Protein AF-0000000084345574 (afdb_homodimer)

InterPro domains:
  IPR000515 ABC transporter type 1, transmembrane domain MetI-like [PF00528] (89-271)
  IPR000515 ABC transporter type 1, transmembrane domain MetI-like [PS50928] (75-266)
  IPR000515 ABC transporter type 1, transmembrane domain MetI-like [cd06261] (75-258)
  IPR035906 MetI-like superfamily [G3DSA:1.10.3720.10] (1-268)
  IPR035906 MetI-like superfamily [SSF161098] (8-281)
  IPR050901 Binding-protein-dependent ABC transporter permease [PTHR32243] (6-281)

Structure (mmCIF, N/CA/C/O backbone):
data_AF-0000000084345574-model_v1
#
loop_
_entity.id
_entity.type
_entity.pdbx_description
1 polymer 'Carbohydrate ABC transporter membrane protein 2, CUT1 family'
#
loop_
_atom_site.group_PDB
_atom_site.id
_atom_site.type_symbol
_atom_site.label_atom_id
_atom_site.label_alt_id
_atom_site.label_comp_id
_atom_site.label_asym_id
_atom_site.label_entity_id
_atom_site.label_seq_id
_atom_site.pdbx_PDB_ins_code
_atom_site.Cartn_x
_atom_site.Cartn_y
_atom_site.Cartn_z
_atom_site.occupancy
_atom_site.B_iso_or_equiv
_atom_site.auth_seq_id
_atom_site.auth_comp_id
_atom_site.auth_asym_id
_atom_site.auth_atom_id
_atom_site.pdbx_PDB_model_num
ATOM 1 N N . MET A 1 1 ? 22.688 23.125 21.906 1 47.69 1 MET A N 1
ATOM 2 C CA . MET A 1 1 ? 22.75 21.938 22.766 1 47.69 1 MET A CA 1
ATOM 3 C C . MET A 1 1 ? 24.016 21.141 22.469 1 47.69 1 MET A C 1
ATOM 5 O O . MET A 1 1 ? 24.453 21.047 21.328 1 47.69 1 MET A O 1
ATOM 9 N N . LYS A 1 2 ? 24.906 20.984 23.359 1 49.16 2 LYS A N 1
ATOM 10 C CA . LYS A 1 2 ? 26.172 20.297 23.172 1 49.16 2 LYS A CA 1
ATOM 11 C C . LYS A 1 2 ? 25.953 18.906 22.562 1 49.16 2 LYS A C 1
ATOM 13 O O . LYS A 1 2 ? 25.234 18.078 23.141 1 49.16 2 LYS A O 1
ATOM 18 N N . GLU A 1 3 ? 26.094 18.719 21.328 1 58.09 3 GLU A N 1
ATOM 19 C CA . GLU A 1 3 ? 26.016 17.469 20.578 1 58.09 3 GLU A CA 1
ATOM 20 C C . GLU A 1 3 ? 26.984 16.422 21.141 1 58.09 3 GLU A C 1
ATOM 22 O O . GLU A 1 3 ? 28.188 16.656 21.172 1 58.09 3 GLU A O 1
ATOM 27 N N . LYS A 1 4 ? 26.609 15.836 22.172 1 56.62 4 LYS A N 1
ATOM 28 C CA . LYS A 1 4 ? 27.562 14.828 22.656 1 56.62 4 LYS A CA 1
ATOM 29 C C . LYS A 1 4 ? 27.812 13.758 21.609 1 56.62 4 LYS A C 1
ATOM 31 O O . LYS A 1 4 ? 26.938 13.484 20.766 1 56.62 4 LYS A O 1
ATOM 36 N N . PHE A 1 5 ? 29.031 13.398 21.438 1 56.62 5 PHE A N 1
ATOM 37 C CA . PHE A 1 5 ? 29.594 12.398 20.531 1 56.62 5 PHE A CA 1
ATOM 38 C C . PHE A 1 5 ? 28.641 11.219 20.375 1 56.62 5 PHE A C 1
ATOM 40 O O . PHE A 1 5 ? 28.484 10.695 19.266 1 56.62 5 PHE A O 1
ATOM 47 N N . SER A 1 6 ? 28.016 10.922 21.438 1 63.09 6 SER A N 1
ATOM 48 C CA . SER A 1 6 ? 27.156 9.742 21.453 1 63.09 6 SER A CA 1
ATOM 49 C C . SER A 1 6 ? 25.891 9.977 20.641 1 63.09 6 SER A C 1
ATOM 51 O O . SER A 1 6 ? 25.422 9.078 19.938 1 63.09 6 SER A O 1
ATOM 53 N N . GLU A 1 7 ? 25.531 11.18 20.594 1 67.25 7 GLU A N 1
ATOM 54 C CA . GLU A 1 7 ? 24.312 11.5 19.859 1 67.25 7 GLU A CA 1
ATOM 55 C C . GLU A 1 7 ? 24.578 11.508 18.359 1 67.25 7 GLU A C 1
ATOM 57 O O . GLU A 1 7 ? 23.734 11.031 17.578 1 67.25 7 GLU A O 1
ATOM 62 N N . LYS A 1 8 ? 25.812 11.828 18.094 1 69.12 8 LYS A N 1
ATOM 63 C CA . LYS A 1 8 ? 26.188 11.812 16.688 1 69.12 8 LYS A CA 1
ATOM 64 C C . LYS A 1 8 ? 26.328 10.383 16.172 1 69.12 8 LYS A C 1
ATOM 66 O O . LYS A 1 8 ? 25.953 10.094 15.031 1 69.12 8 LYS A O 1
ATOM 71 N N . THR A 1 9 ? 26.812 9.602 17.109 1 72.94 9 THR A N 1
ATOM 72 C CA . THR A 1 9 ? 27.016 8.211 16.703 1 72.94 9 THR A CA 1
ATOM 73 C C . THR A 1 9 ? 25.688 7.535 16.406 1 72.94 9 THR A C 1
ATOM 75 O O . THR A 1 9 ? 25.562 6.797 15.43 1 72.94 9 THR A O 1
ATOM 78 N N . ILE A 1 10 ? 24.766 7.809 17.188 1 70.88 10 ILE A N 1
ATOM 79 C CA . ILE A 1 10 ? 23.438 7.215 17 1 70.88 10 ILE A CA 1
ATOM 80 C C . ILE A 1 10 ? 22.844 7.727 15.688 1 70.88 10 ILE A C 1
ATOM 82 O O . ILE A 1 10 ? 22.203 6.969 14.953 1 70.88 10 ILE A O 1
ATOM 86 N N . TYR A 1 11 ? 23.25 8.805 15.516 1 69.44 11 TYR A N 1
ATOM 87 C CA . TYR A 1 11 ? 22.797 9.438 14.281 1 69.44 11 TYR A CA 1
ATOM 88 C C . TYR A 1 11 ? 23.375 8.734 13.062 1 69.44 11 TYR A C 1
ATOM 90 O O . TYR A 1 11 ? 22.641 8.422 12.109 1 69.44 11 TYR A O 1
ATOM 98 N N . TYR A 1 12 ? 24.562 8.562 13.172 1 72.88 12 TYR A N 1
ATOM 99 C CA . TYR A 1 12 ? 25.25 7.953 12.031 1 72.88 12 TYR A CA 1
ATOM 100 C C . TYR A 1 12 ? 24.812 6.508 11.836 1 72.88 12 TYR A C 1
ATOM 102 O O . TYR A 1 12 ? 24.625 6.055 10.703 1 72.88 12 TYR A O 1
ATOM 110 N N . ILE A 1 13 ? 24.531 5.977 12.883 1 76.69 13 ILE A N 1
ATOM 111 C CA . ILE A 1 13 ? 24.125 4.574 12.812 1 76.69 13 ILE A CA 1
ATOM 112 C C . ILE A 1 13 ? 22.719 4.473 12.234 1 76.69 13 ILE A C 1
ATOM 114 O O . ILE A 1 13 ? 22.453 3.637 11.375 1 76.69 13 ILE A O 1
ATOM 118 N N . ALA A 1 14 ? 21.938 5.34 12.711 1 71.31 14 ALA A N 1
ATOM 119 C CA . ALA A 1 14 ? 20.547 5.34 12.227 1 71.31 14 ALA A CA 1
ATOM 120 C C . ALA A 1 14 ? 20.5 5.68 10.734 1 71.31 14 ALA A C 1
ATOM 122 O O . ALA A 1 14 ? 19.75 5.055 9.977 1 71.31 14 ALA A O 1
ATOM 123 N N . THR A 1 15 ? 21.297 6.574 10.398 1 72.5 15 THR A N 1
ATOM 124 C CA . THR A 1 15 ? 21.344 6.984 9 1 72.5 15 THR A CA 1
ATOM 125 C C . THR A 1 15 ? 21.906 5.867 8.125 1 72.5 15 THR A C 1
ATOM 127 O O . THR A 1 15 ? 21.391 5.609 7.035 1 72.5 15 THR A O 1
ATOM 130 N N . LEU A 1 16 ? 22.875 5.254 8.633 1 76.38 16 LEU A N 1
ATOM 131 C CA . LEU A 1 16 ? 23.484 4.156 7.891 1 76.38 16 LEU A CA 1
ATOM 132 C C . LEU A 1 16 ? 22.484 3.01 7.707 1 76.38 16 LEU A C 1
ATOM 134 O O . LEU A 1 16 ? 22.375 2.449 6.613 1 76.38 16 LEU A O 1
ATOM 138 N N . ILE A 1 17 ? 21.828 2.725 8.727 1 75.19 17 ILE A N 1
ATOM 139 C CA . ILE A 1 17 ? 20.844 1.654 8.68 1 75.19 17 ILE A CA 1
ATOM 140 C C . ILE A 1 17 ? 19.75 2.014 7.676 1 75.19 17 ILE A C 1
ATOM 142 O O . ILE A 1 17 ? 19.328 1.176 6.871 1 75.19 17 ILE A O 1
ATOM 146 N N . PHE A 1 18 ? 19.391 3.193 7.73 1 73.12 18 PHE A N 1
ATOM 147 C CA . PHE A 1 18 ? 18.375 3.682 6.805 1 73.12 18 PHE A CA 1
ATOM 148 C C . PHE A 1 18 ? 18.859 3.561 5.363 1 73.12 18 PHE A C 1
ATOM 150 O O . PHE A 1 18 ? 18.125 3.084 4.5 1 73.12 18 PHE A O 1
ATOM 157 N N . ILE A 1 19 ? 20.109 3.947 5.176 1 72.5 19 ILE A N 1
ATOM 158 C CA . ILE A 1 19 ? 20.672 3.918 3.832 1 72.5 19 ILE A CA 1
ATOM 159 C C . ILE A 1 19 ? 20.766 2.475 3.344 1 72.5 19 ILE A C 1
ATOM 161 O O . ILE A 1 19 ? 20.422 2.176 2.197 1 72.5 19 ILE A O 1
ATOM 165 N N . ILE A 1 20 ? 21.172 1.67 4.164 1 75.06 20 ILE A N 1
ATOM 166 C CA . ILE A 1 20 ? 21.344 0.265 3.812 1 75.06 20 ILE A CA 1
ATOM 167 C C . ILE A 1 20 ? 19.984 -0.351 3.473 1 75.06 20 ILE A C 1
ATOM 169 O O . ILE A 1 20 ? 19.844 -1.054 2.467 1 75.06 20 ILE A O 1
ATOM 173 N N . PHE A 1 21 ? 19.031 -0.008 4.238 1 70.94 21 PHE A N 1
ATOM 174 C CA . PHE A 1 21 ? 17.719 -0.639 4.059 1 70.94 21 PHE A CA 1
ATOM 175 C C . PHE A 1 21 ? 16.984 -0.031 2.869 1 70.94 21 PHE A C 1
ATOM 177 O O . PHE A 1 21 ? 16.188 -0.702 2.225 1 70.94 21 PHE A O 1
ATOM 184 N N . THR A 1 22 ? 17.297 1.184 2.545 1 69.62 22 THR A N 1
ATOM 185 C CA . THR A 1 22 ? 16.594 1.859 1.46 1 69.62 22 THR A CA 1
ATOM 186 C C . THR A 1 22 ? 17.328 1.666 0.137 1 69.62 22 THR A C 1
ATOM 188 O O . THR A 1 22 ? 16.719 1.27 -0.863 1 69.62 22 THR A O 1
ATOM 191 N N . LEU A 1 23 ? 18.656 1.914 0.142 1 73.75 23 LEU A N 1
ATOM 192 C CA . LEU A 1 23 ? 19.422 1.831 -1.09 1 73.75 23 LEU A CA 1
ATOM 193 C C . LEU A 1 23 ? 19.953 0.417 -1.305 1 73.75 23 LEU A C 1
ATOM 195 O O . LEU A 1 23 ? 20.297 0.04 -2.43 1 73.75 23 LEU A O 1
ATOM 199 N N . GLY A 1 24 ? 20.062 -0.273 -0.299 1 75.44 24 GLY A N 1
ATOM 200 C CA . GLY A 1 24 ? 20.594 -1.623 -0.357 1 75.44 24 GLY A CA 1
ATOM 201 C C . GLY A 1 24 ? 19.906 -2.494 -1.393 1 75.44 24 GLY A C 1
ATOM 202 O O . GLY A 1 24 ? 20.578 -3.084 -2.25 1 75.44 24 GLY A O 1
ATOM 203 N N . PRO A 1 25 ? 18.609 -2.486 -1.353 1 72.12 25 PRO A N 1
ATOM 204 C CA . PRO A 1 25 ? 17.891 -3.322 -2.322 1 72.12 25 PRO A CA 1
ATOM 205 C C . PRO A 1 25 ? 18.094 -2.859 -3.764 1 72.12 25 PRO A C 1
ATOM 207 O O . PRO A 1 25 ? 18.172 -3.686 -4.676 1 72.12 25 PRO A O 1
ATOM 210 N N . ILE A 1 26 ? 18.203 -1.596 -3.959 1 75.5 26 ILE A N 1
ATOM 211 C CA . ILE A 1 26 ? 18.391 -1.054 -5.297 1 75.5 26 ILE A CA 1
ATOM 212 C C . ILE A 1 26 ? 19.781 -1.43 -5.809 1 75.5 26 ILE A C 1
ATOM 214 O O . ILE A 1 26 ? 19.938 -1.886 -6.945 1 75.5 26 ILE A O 1
ATOM 218 N N . ILE A 1 27 ? 20.75 -1.226 -4.941 1 79.44 27 ILE A N 1
ATOM 219 C CA . ILE A 1 27 ? 22.125 -1.552 -5.305 1 79.44 27 ILE A CA 1
ATOM 220 C C . ILE A 1 27 ? 22.25 -3.051 -5.566 1 79.44 27 ILE A C 1
ATOM 222 O O . ILE A 1 27 ? 22.875 -3.469 -6.539 1 79.44 27 ILE A O 1
ATOM 226 N N . TRP A 1 28 ? 21.594 -3.709 -4.766 1 77.19 28 TRP A N 1
ATOM 227 C CA . TRP A 1 28 ? 21.609 -5.16 -4.926 1 77.19 28 TRP A CA 1
ATOM 228 C C . TRP A 1 28 ? 20.938 -5.57 -6.234 1 77.19 28 TRP A C 1
ATOM 230 O O . TRP A 1 28 ? 21.438 -6.453 -6.941 1 77.19 28 TRP A O 1
ATOM 240 N N . CYS A 1 29 ? 19.828 -4.992 -6.523 1 77.62 29 CYS A N 1
ATOM 241 C CA . CYS A 1 29 ? 19.125 -5.258 -7.773 1 77.62 29 CYS A CA 1
ATOM 242 C C . CYS A 1 29 ? 20.016 -4.961 -8.977 1 77.62 29 CYS A C 1
ATOM 244 O O . CYS A 1 29 ? 20.062 -5.742 -9.93 1 77.62 29 CYS A O 1
ATOM 246 N N . PHE A 1 30 ? 20.734 -3.91 -8.883 1 83.69 30 PHE A N 1
ATOM 247 C CA . PHE A 1 30 ? 21.625 -3.529 -9.969 1 83.69 30 PHE A CA 1
ATOM 248 C C . PHE A 1 30 ? 22.75 -4.547 -10.125 1 83.69 30 PHE A C 1
ATOM 250 O O . PHE A 1 30 ? 23.094 -4.938 -11.242 1 83.69 30 PHE A O 1
ATOM 257 N N . ILE A 1 31 ? 23.297 -4.934 -9.055 1 84.88 31 ILE A N 1
ATOM 258 C CA . ILE A 1 31 ? 24.391 -5.902 -9.078 1 84.88 31 ILE A CA 1
ATOM 259 C C . ILE A 1 31 ? 23.906 -7.219 -9.672 1 84.88 31 ILE A C 1
ATOM 261 O O . ILE A 1 31 ? 24.578 -7.816 -10.516 1 84.88 31 ILE A O 1
ATOM 265 N N . ILE A 1 32 ? 22.719 -7.617 -9.336 1 83.69 32 ILE A N 1
ATOM 266 C CA . ILE A 1 32 ? 22.156 -8.867 -9.828 1 83.69 32 ILE A CA 1
ATOM 267 C C . ILE A 1 32 ? 21.891 -8.758 -11.328 1 83.69 32 ILE A C 1
ATOM 269 O O . ILE A 1 32 ? 22.062 -9.727 -12.07 1 83.69 32 ILE A O 1
ATOM 273 N N . SER A 1 33 ? 21.484 -7.621 -11.742 1 86.56 33 SER A N 1
ATOM 274 C CA . SER A 1 33 ? 21.156 -7.422 -13.148 1 86.56 33 SER A CA 1
ATOM 275 C C . SER A 1 33 ? 22.375 -7.582 -14.047 1 86.56 33 SER A C 1
ATOM 277 O O . SER A 1 33 ? 22.25 -7.887 -15.234 1 86.56 33 SER A O 1
ATOM 279 N N . ILE A 1 34 ? 23.578 -7.398 -13.422 1 88.25 34 ILE A N 1
ATOM 280 C CA . ILE A 1 34 ? 24.781 -7.473 -14.242 1 88.25 34 ILE A CA 1
ATOM 281 C C . ILE A 1 34 ? 25.578 -8.719 -13.875 1 88.25 34 ILE A C 1
ATOM 283 O O . ILE A 1 34 ? 26.703 -8.898 -14.328 1 88.25 34 ILE A O 1
ATOM 287 N N . THR A 1 35 ? 25.062 -9.492 -13 1 85 35 THR A N 1
ATOM 288 C CA . THR A 1 35 ? 25.734 -10.727 -12.594 1 85 35 THR A CA 1
ATOM 289 C C . THR A 1 35 ? 25.297 -11.891 -13.484 1 85 35 THR A C 1
ATOM 291 O O . THR A 1 35 ? 24.109 -12.07 -13.742 1 85 35 THR A O 1
ATOM 294 N N . PRO A 1 36 ? 26.281 -12.672 -13.945 1 80.75 36 PRO A N 1
ATOM 295 C CA . PRO A 1 36 ? 25.938 -13.844 -14.766 1 80.75 36 PRO A CA 1
ATOM 296 C C . PRO A 1 36 ? 25.078 -14.852 -14.008 1 80.75 36 PRO A C 1
ATOM 298 O O . PRO A 1 36 ? 25.281 -15.062 -12.812 1 80.75 36 PRO A O 1
ATOM 301 N N . GLU A 1 37 ? 24.109 -15.414 -14.656 1 75.56 37 GLU A N 1
ATOM 302 C CA . GLU A 1 37 ? 23.125 -16.312 -14.062 1 75.56 37 GLU A CA 1
ATOM 303 C C . GLU A 1 37 ? 23.812 -17.516 -13.391 1 75.56 37 GLU A C 1
ATOM 305 O O . GLU A 1 37 ? 23.328 -18 -12.367 1 75.56 37 GLU A O 1
ATOM 310 N N . ASN A 1 38 ? 24.891 -17.953 -14.016 1 71.31 38 ASN A N 1
ATOM 311 C CA . ASN A 1 38 ? 25.594 -19.125 -13.5 1 71.31 38 ASN A CA 1
ATOM 312 C C . ASN A 1 38 ? 26.172 -18.859 -12.109 1 71.31 38 ASN A C 1
ATOM 314 O O . ASN A 1 38 ? 26.391 -19.797 -11.344 1 71.31 38 ASN A O 1
ATOM 318 N N . GLU A 1 39 ? 26.438 -17.562 -11.805 1 71.06 39 GLU A N 1
ATOM 319 C CA . GLU A 1 39 ? 27 -17.203 -10.508 1 71.06 39 GLU A CA 1
ATOM 320 C C . GLU A 1 39 ? 25.922 -17.078 -9.445 1 71.06 39 GLU A C 1
ATOM 322 O O . GLU A 1 39 ? 26.188 -17.234 -8.25 1 71.06 39 GLU A O 1
ATOM 327 N N . MET A 1 40 ? 24.797 -16.75 -9.898 1 65.31 40 MET A N 1
ATOM 328 C CA . MET A 1 40 ? 23.719 -16.562 -8.938 1 65.31 40 MET A CA 1
ATOM 329 C C . MET A 1 40 ? 23.281 -17.875 -8.312 1 65.31 40 MET A C 1
ATOM 331 O O . MET A 1 40 ? 22.797 -17.906 -7.184 1 65.31 40 MET A O 1
ATOM 335 N N . LEU A 1 41 ? 23.391 -18.906 -9.016 1 59.16 41 LEU A N 1
ATOM 336 C CA . LEU A 1 41 ? 23.016 -20.234 -8.555 1 59.16 41 LEU A CA 1
ATOM 337 C C . LEU A 1 41 ? 24.141 -20.875 -7.75 1 59.16 41 LEU A C 1
ATOM 339 O O . LEU A 1 41 ? 23.922 -21.891 -7.074 1 59.16 41 LEU A O 1
ATOM 343 N N . LYS A 1 42 ? 25.359 -20.344 -7.957 1 56.78 42 LYS A N 1
ATOM 344 C CA . LYS A 1 42 ? 26.5 -21.016 -7.309 1 56.78 42 LYS A CA 1
ATOM 345 C C . LYS A 1 42 ? 26.578 -20.656 -5.832 1 56.78 42 LYS A C 1
ATOM 347 O O . LYS A 1 42 ? 26.109 -19.578 -5.426 1 56.78 42 LYS A O 1
ATOM 352 N N . GLU A 1 43 ? 26.891 -21.625 -5.02 1 50.91 43 GLU A N 1
ATOM 353 C CA . GLU A 1 43 ? 27 -21.672 -3.566 1 50.91 43 GLU A CA 1
ATOM 354 C C . GLU A 1 43 ? 27.75 -20.453 -3.035 1 50.91 43 GLU A C 1
ATOM 356 O O . GLU A 1 43 ? 27.625 -20.094 -1.862 1 50.91 43 GLU A O 1
ATOM 361 N N . THR A 1 44 ? 28.75 -19.938 -3.744 1 47.25 44 THR A N 1
ATOM 362 C CA . THR A 1 44 ? 29.656 -18.938 -3.178 1 47.25 44 THR A CA 1
ATOM 363 C C . THR A 1 44 ? 29.125 -17.531 -3.459 1 47.25 44 THR A C 1
ATOM 365 O O . THR A 1 44 ? 29.422 -16.953 -4.512 1 47.25 44 THR A O 1
ATOM 368 N N . ALA A 1 45 ? 28.031 -17.25 -3.053 1 50.22 45 ALA A N 1
ATOM 369 C CA . ALA A 1 45 ? 27.328 -15.992 -3.258 1 50.22 45 ALA A CA 1
ATOM 370 C C . ALA A 1 45 ? 28.234 -14.797 -2.938 1 50.22 45 ALA A C 1
ATOM 372 O O . ALA A 1 45 ? 28.453 -14.484 -1.768 1 50.22 45 ALA A O 1
ATOM 373 N N . SER A 1 46 ? 29.281 -14.5 -3.67 1 55.88 46 SER A N 1
ATOM 374 C CA . SER A 1 46 ? 30.016 -13.25 -3.506 1 55.88 46 SER A CA 1
ATOM 375 C C . SER A 1 46 ? 29.125 -12.047 -3.809 1 55.88 46 SER A C 1
ATOM 377 O O . SER A 1 46 ? 28.219 -12.125 -4.645 1 55.88 46 SER A O 1
ATOM 379 N N . LEU A 1 47 ? 28.859 -11.188 -2.895 1 61 47 LEU A N 1
ATOM 380 C CA . LEU A 1 47 ? 28.094 -9.945 -2.994 1 61 47 LEU A CA 1
ATOM 381 C C . LEU A 1 47 ? 28.375 -9.234 -4.309 1 61 47 LEU A C 1
ATOM 383 O O . LEU A 1 47 ? 27.5 -8.586 -4.879 1 61 47 LEU A O 1
ATOM 387 N N . LEU A 1 48 ? 29.547 -9.469 -4.816 1 66.88 48 LEU A N 1
ATOM 388 C CA . LEU A 1 48 ? 29.938 -8.828 -6.07 1 66.88 48 LEU A CA 1
ATOM 389 C C . LEU A 1 48 ? 30.188 -9.867 -7.16 1 66.88 48 LEU A C 1
ATOM 391 O O . LEU A 1 48 ? 30.703 -10.945 -6.887 1 66.88 48 LEU A O 1
ATOM 395 N N . PRO A 1 49 ? 29.641 -9.594 -8.312 1 70.88 49 PRO A N 1
ATOM 396 C CA . PRO A 1 49 ? 29.812 -10.547 -9.414 1 70.88 49 PRO A CA 1
ATOM 397 C C . PRO A 1 49 ? 31.281 -10.719 -9.836 1 70.88 49 PRO A C 1
ATOM 399 O O . PRO A 1 49 ? 32.062 -9.773 -9.734 1 70.88 49 PRO A O 1
ATOM 402 N N . SER A 1 50 ? 31.672 -11.875 -10.117 1 73.75 50 SER A N 1
ATOM 403 C CA . SER A 1 50 ? 33 -12.148 -10.625 1 73.75 50 SER A CA 1
ATOM 404 C C . SER A 1 50 ? 33.188 -11.602 -12.039 1 73.75 50 SER A C 1
ATOM 406 O O . SER A 1 50 ? 34.312 -11.258 -12.445 1 73.75 50 SER A O 1
ATOM 408 N N . SER A 1 51 ? 32.031 -11.531 -12.773 1 78.69 51 SER A N 1
ATOM 409 C CA . SER A 1 51 ? 32.031 -10.969 -14.117 1 78.69 51 SER A CA 1
ATOM 410 C C . SER A 1 51 ? 30.75 -10.164 -14.367 1 78.69 51 SER A C 1
ATOM 412 O O . SER A 1 51 ? 29.719 -10.406 -13.734 1 78.69 51 SER A O 1
ATOM 414 N N . ILE A 1 52 ? 30.938 -9.148 -15.102 1 83.62 52 ILE A N 1
ATOM 415 C CA . ILE A 1 52 ? 29.812 -8.273 -15.43 1 83.62 52 ILE A CA 1
ATOM 416 C C . ILE A 1 52 ? 29.234 -8.656 -16.781 1 83.62 52 ILE A C 1
ATOM 418 O O . ILE A 1 52 ? 29.969 -8.906 -17.734 1 83.62 52 ILE A O 1
ATOM 422 N N . THR A 1 53 ? 27.984 -8.977 -16.859 1 84.06 53 THR A N 1
ATOM 423 C CA . THR A 1 53 ? 27.328 -9.242 -18.141 1 84.06 53 THR A CA 1
ATOM 424 C C . THR A 1 53 ? 26.203 -8.242 -18.375 1 84.06 53 THR A C 1
ATOM 426 O O . THR A 1 53 ? 25.547 -7.793 -17.438 1 84.06 53 THR A O 1
ATOM 429 N N . LEU A 1 54 ? 26.125 -7.809 -19.672 1 89.38 54 LEU A N 1
ATOM 430 C CA . LEU A 1 54 ? 25.047 -6.918 -20.078 1 89.38 54 LEU A CA 1
ATOM 431 C C . LEU A 1 54 ? 24.047 -7.648 -20.969 1 89.38 54 LEU A C 1
ATOM 433 O O . LEU A 1 54 ? 23.297 -7.016 -21.703 1 89.38 54 LEU A O 1
ATOM 437 N N . GLY A 1 55 ? 24.125 -8.961 -20.922 1 88.94 55 GLY A N 1
ATOM 438 C CA . GLY A 1 55 ? 23.266 -9.789 -21.766 1 88.94 55 GLY A CA 1
ATOM 439 C C . GLY A 1 55 ? 21.781 -9.523 -21.547 1 88.94 55 GLY A C 1
ATOM 440 O O . GLY A 1 55 ? 21.031 -9.367 -22.516 1 88.94 55 GLY A O 1
ATOM 441 N N . ASN A 1 56 ? 21.406 -9.359 -20.344 1 89.5 56 ASN A N 1
ATOM 442 C CA . ASN A 1 56 ? 20 -9.109 -20.016 1 89.5 56 ASN A CA 1
ATOM 443 C C . ASN A 1 56 ? 19.531 -7.758 -20.547 1 89.5 56 ASN A C 1
ATOM 445 O O . ASN A 1 56 ? 18.406 -7.621 -21.016 1 89.5 56 ASN A O 1
ATOM 449 N N . TYR A 1 57 ? 20.438 -6.852 -20.516 1 92.56 57 TYR A N 1
ATOM 450 C CA . TYR A 1 57 ? 20.109 -5.523 -21 1 92.56 57 TYR A CA 1
ATOM 451 C C . TYR A 1 57 ? 19.953 -5.523 -22.516 1 92.56 57 TYR A C 1
ATOM 453 O O . TYR A 1 57 ? 19.031 -4.914 -23.062 1 92.56 57 TYR A O 1
ATOM 461 N N . LYS A 1 58 ? 20.828 -6.246 -23.141 1 92.62 58 LYS A N 1
ATOM 462 C CA . LYS A 1 58 ? 20.75 -6.355 -24.594 1 92.62 58 LYS A CA 1
ATOM 463 C C . LYS A 1 58 ? 19.469 -7.062 -25.031 1 92.62 58 LYS A C 1
ATOM 465 O O . LYS A 1 58 ? 18.844 -6.668 -26.016 1 92.62 58 LYS A O 1
ATOM 470 N N . GLU A 1 59 ? 19.141 -7.98 -24.312 1 91.12 59 GLU A N 1
ATOM 471 C CA . GLU A 1 59 ? 17.922 -8.742 -24.641 1 91.12 59 GLU A CA 1
ATOM 472 C C . GLU A 1 59 ? 16.672 -7.887 -24.469 1 91.12 59 GLU A C 1
ATOM 474 O O . GLU A 1 59 ? 15.812 -7.867 -25.344 1 91.12 59 GLU A O 1
ATOM 479 N N . ILE A 1 60 ? 16.609 -7.152 -23.469 1 90.94 60 ILE A N 1
ATOM 480 C CA . ILE A 1 60 ? 15.422 -6.371 -23.141 1 90.94 60 ILE A CA 1
ATOM 481 C C . ILE A 1 60 ? 15.328 -5.168 -24.078 1 90.94 60 ILE A C 1
ATOM 483 O O . ILE A 1 60 ? 14.227 -4.754 -24.469 1 90.94 60 ILE A O 1
ATOM 487 N N . LEU A 1 61 ? 16.516 -4.695 -24.484 1 94.06 61 LEU A N 1
ATOM 488 C CA . LEU A 1 61 ? 16.516 -3.486 -25.297 1 94.06 61 LEU A CA 1
ATOM 489 C C . LEU A 1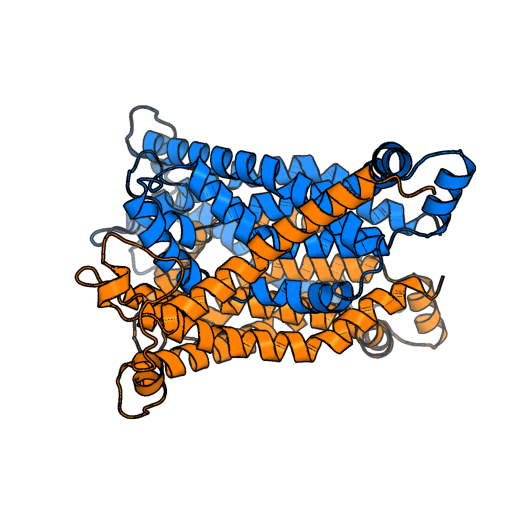 61 ? 16.359 -3.83 -26.781 1 94.06 61 LEU A C 1
ATOM 491 O O . LEU A 1 61 ? 16.109 -2.947 -27.609 1 94.06 61 LEU A O 1
ATOM 495 N N . ASN A 1 62 ? 16.453 -5.109 -27.078 1 93.19 62 ASN A N 1
ATOM 496 C CA . ASN A 1 62 ? 16.219 -5.57 -28.438 1 93.19 62 ASN A CA 1
ATOM 497 C C . ASN A 1 62 ? 14.727 -5.773 -28.719 1 93.19 62 ASN A C 1
ATOM 499 O O . ASN A 1 62 ? 14.109 -6.691 -28.172 1 93.19 62 ASN A O 1
ATOM 503 N N . PRO A 1 63 ? 14.211 -5.02 -29.641 1 92.12 63 PRO A N 1
ATOM 504 C CA . PRO A 1 63 ? 12.766 -5.027 -29.875 1 92.12 63 PRO A CA 1
ATOM 505 C C . PRO A 1 63 ? 12.273 -6.348 -30.469 1 92.12 63 PRO A C 1
ATOM 507 O O . PRO A 1 63 ? 11.078 -6.637 -30.438 1 92.12 63 PRO A O 1
ATOM 510 N N . SER A 1 64 ? 13.172 -7.109 -30.969 1 92.62 64 SER A N 1
ATOM 511 C CA . SER A 1 64 ? 12.789 -8.359 -31.625 1 92.62 64 SER A CA 1
ATOM 512 C C . SER A 1 64 ? 12.602 -9.484 -30.625 1 92.62 64 SER A C 1
ATOM 514 O O . SER A 1 64 ? 12.086 -10.547 -30.953 1 92.62 64 SER A O 1
ATOM 516 N N . THR A 1 65 ? 12.977 -9.266 -29.422 1 91.75 65 THR A N 1
ATOM 517 C CA . THR A 1 65 ? 12.906 -10.32 -28.422 1 91.75 65 THR A CA 1
ATOM 518 C C . THR A 1 65 ? 11.547 -10.32 -27.719 1 91.75 65 THR A C 1
ATOM 520 O O . THR A 1 65 ? 10.906 -9.273 -27.625 1 91.75 65 THR A O 1
ATOM 523 N N . GLN A 1 66 ? 11.188 -11.469 -27.266 1 89.44 66 GLN A N 1
ATOM 524 C CA . GLN A 1 66 ? 9.938 -11.633 -26.531 1 89.44 66 GLN A CA 1
ATOM 525 C C . GLN A 1 66 ? 9.984 -10.906 -25.188 1 89.44 66 GLN A C 1
ATOM 527 O O . GLN A 1 66 ? 8.984 -10.328 -24.75 1 89.44 66 GLN A O 1
ATOM 532 N N . SER A 1 67 ? 11.141 -10.875 -24.609 1 89.06 67 SER A N 1
ATOM 533 C CA . SER A 1 67 ? 11.305 -10.211 -23.328 1 89.06 67 SER A CA 1
ATOM 534 C C . SER A 1 67 ? 11.055 -8.711 -23.438 1 89.06 67 SER A C 1
ATOM 536 O O . SER A 1 67 ? 10.445 -8.109 -22.547 1 89.06 67 SER A O 1
ATOM 538 N N . HIS A 1 68 ? 11.5 -8.203 -24.547 1 91.31 68 HIS A N 1
ATOM 539 C CA . HIS A 1 68 ? 11.273 -6.781 -24.797 1 91.31 68 HIS A CA 1
ATOM 540 C C . HIS A 1 68 ? 9.789 -6.469 -24.906 1 91.31 68 HIS A C 1
ATOM 542 O O . HIS A 1 68 ? 9.281 -5.57 -24.234 1 91.31 68 HIS A O 1
ATOM 548 N N . VAL A 1 69 ? 9.141 -7.23 -25.703 1 92 69 VAL A N 1
ATOM 549 C CA . VAL A 1 69 ? 7.734 -6.984 -25.984 1 92 69 VAL A CA 1
ATOM 550 C C . VAL A 1 69 ? 6.906 -7.164 -24.719 1 92 69 VAL A C 1
ATOM 552 O O . VAL A 1 69 ? 6.055 -6.332 -24.406 1 92 69 VAL A O 1
ATOM 555 N N . ILE A 1 70 ? 7.195 -8.141 -23.984 1 92.31 70 ILE A N 1
ATOM 556 C CA . ILE A 1 70 ? 6.426 -8.477 -22.797 1 92.31 70 ILE A CA 1
ATOM 557 C C . ILE A 1 70 ? 6.633 -7.402 -21.734 1 92.31 70 ILE A C 1
ATOM 559 O O . ILE A 1 70 ? 5.664 -6.906 -21.141 1 92.31 70 ILE A O 1
ATOM 563 N N . LEU A 1 71 ? 7.863 -6.969 -21.562 1 93.38 71 LEU A N 1
ATOM 564 C CA . LEU A 1 71 ? 8.164 -6.004 -20.516 1 93.38 71 LEU A CA 1
ATOM 565 C C . LEU A 1 71 ? 7.578 -4.633 -20.844 1 93.38 71 LEU A C 1
ATOM 567 O O . LEU A 1 71 ? 6.883 -4.031 -20.031 1 93.38 71 LEU A O 1
ATOM 571 N N . PHE A 1 72 ? 7.773 -4.188 -22.031 1 95.62 72 PHE A N 1
ATOM 572 C CA . PHE A 1 72 ? 7.367 -2.83 -22.375 1 95.62 72 PHE A CA 1
ATOM 573 C C . PHE A 1 72 ? 5.855 -2.752 -22.562 1 95.62 72 PHE A C 1
ATOM 575 O O . PHE A 1 72 ? 5.246 -1.716 -22.281 1 95.62 72 PHE A O 1
ATOM 582 N N . ASN A 1 73 ? 5.273 -3.861 -23 1 95.62 73 ASN A N 1
ATOM 583 C CA . ASN A 1 73 ? 3.816 -3.906 -22.984 1 95.62 73 ASN A CA 1
ATOM 584 C C . ASN A 1 73 ? 3.273 -3.842 -21.562 1 95.62 73 ASN A C 1
ATOM 586 O O . ASN A 1 73 ? 2.277 -3.164 -21.297 1 95.62 73 ASN A O 1
ATOM 590 N N . GLY A 1 74 ? 3.922 -4.555 -20.656 1 96.19 74 GLY A N 1
ATOM 591 C CA . GLY A 1 74 ? 3.541 -4.496 -19.25 1 96.19 74 GLY A CA 1
ATOM 592 C C . GLY A 1 74 ? 3.66 -3.105 -18.672 1 96.19 74 GLY A C 1
ATOM 593 O O . GLY A 1 74 ? 2.783 -2.664 -17.922 1 96.19 74 GLY A O 1
ATOM 594 N N . ILE A 1 75 ? 4.734 -2.436 -19.047 1 96.06 75 ILE A N 1
ATOM 595 C CA . ILE A 1 75 ? 4.953 -1.071 -18.578 1 96.06 75 ILE A CA 1
ATOM 596 C C . ILE A 1 75 ? 3.873 -0.151 -19.141 1 96.06 75 ILE A C 1
ATOM 598 O O . ILE A 1 75 ? 3.299 0.66 -18.406 1 96.06 75 ILE A O 1
ATOM 602 N N . LYS A 1 76 ? 3.6 -0.325 -20.375 1 97.12 76 LYS A N 1
ATOM 603 C CA . LYS A 1 76 ? 2.559 0.472 -21.016 1 97.12 76 LYS A CA 1
ATOM 604 C C . LYS A 1 76 ? 1.203 0.245 -20.359 1 97.12 76 LYS A C 1
ATOM 606 O O . LYS A 1 76 ? 0.476 1.2 -20.078 1 97.12 76 LYS A O 1
ATOM 611 N N . ASN A 1 77 ? 0.862 -0.989 -20.109 1 98 77 ASN A N 1
ATOM 612 C CA . ASN A 1 77 ? -0.4 -1.32 -19.453 1 98 77 ASN A CA 1
ATOM 613 C C . ASN A 1 77 ? -0.477 -0.732 -18.047 1 98 77 ASN A C 1
ATOM 615 O O . ASN A 1 77 ? -1.514 -0.198 -17.656 1 98 77 ASN A O 1
ATOM 619 N N . SER A 1 78 ? 0.614 -0.843 -17.312 1 97 78 SER A N 1
ATOM 620 C CA . SER A 1 78 ? 0.662 -0.281 -15.977 1 97 78 SER A CA 1
ATOM 621 C C . SER A 1 78 ? 0.46 1.23 -16 1 97 78 SER A C 1
ATOM 623 O O . SER A 1 78 ? -0.252 1.78 -15.156 1 97 78 SER A O 1
ATOM 625 N N . LEU A 1 79 ? 1.068 1.866 -16.984 1 97.25 79 LEU A N 1
ATOM 626 C CA . LEU A 1 79 ? 0.909 3.309 -17.125 1 97.25 79 LEU A CA 1
ATOM 627 C C . LEU A 1 79 ? -0.526 3.664 -17.5 1 97.25 79 LEU A C 1
ATOM 629 O O . LEU A 1 79 ? -1.099 4.613 -16.953 1 97.25 79 LEU A O 1
ATOM 633 N N . THR A 1 80 ? -1.046 2.916 -18.375 1 97.94 80 THR A N 1
ATOM 634 C CA . THR A 1 80 ? -2.41 3.166 -18.828 1 97.94 80 THR A CA 1
ATOM 635 C C . THR A 1 80 ? -3.395 3.041 -17.672 1 97.94 80 THR A C 1
ATOM 637 O O . THR A 1 80 ? -4.215 3.936 -17.453 1 97.94 80 THR A O 1
ATOM 640 N N . ILE A 1 81 ? -3.289 1.993 -16.906 1 97.94 81 ILE A N 1
ATOM 641 C CA . ILE A 1 81 ? -4.18 1.773 -15.773 1 97.94 81 ILE A CA 1
ATOM 642 C C . ILE A 1 81 ? -3.992 2.889 -14.742 1 97.94 81 ILE A C 1
ATOM 644 O O . ILE A 1 81 ? -4.965 3.377 -14.164 1 97.94 81 ILE A O 1
ATOM 648 N N . SER A 1 82 ? -2.742 3.246 -14.516 1 97.19 82 SER A N 1
ATOM 649 C CA . SER A 1 82 ? -2.465 4.297 -13.547 1 97.19 82 SER A CA 1
ATOM 650 C C . SER A 1 82 ? -3.092 5.621 -13.969 1 97.19 82 SER A C 1
ATOM 652 O O . SER A 1 82 ? -3.695 6.32 -13.148 1 97.19 82 SER A O 1
ATOM 654 N N . VAL A 1 83 ? -2.969 5.938 -15.25 1 97.25 83 VAL A N 1
ATOM 655 C CA . VAL A 1 83 ? -3.496 7.199 -15.758 1 97.25 83 VAL A CA 1
ATOM 656 C C . VAL A 1 83 ? -5.02 7.203 -15.648 1 97.25 83 VAL A C 1
ATOM 658 O O . VAL A 1 83 ? -5.613 8.188 -15.195 1 97.25 83 VAL A O 1
ATOM 661 N N . ILE A 1 84 ? -5.637 6.141 -16.016 1 97.75 84 ILE A N 1
ATOM 662 C CA . ILE A 1 84 ? -7.09 6.043 -15.938 1 97.75 84 ILE A CA 1
ATOM 663 C C . ILE A 1 84 ? -7.527 6.145 -14.477 1 97.75 84 ILE A C 1
ATOM 665 O O . ILE A 1 84 ? -8.484 6.852 -14.156 1 97.75 84 ILE A O 1
ATOM 669 N N . THR A 1 85 ? -6.828 5.449 -13.594 1 97.19 85 THR A N 1
ATOM 670 C CA . THR A 1 85 ? -7.133 5.465 -12.164 1 97.19 85 THR A CA 1
ATOM 671 C C . THR A 1 85 ? -7.027 6.883 -11.609 1 97.19 85 THR A C 1
ATOM 673 O O . THR A 1 85 ? -7.891 7.32 -10.844 1 97.19 85 THR A O 1
ATOM 676 N N . LEU A 1 86 ? -5.996 7.59 -12.055 1 96.81 86 LEU A N 1
ATOM 677 C CA . LEU A 1 86 ? -5.801 8.961 -11.594 1 96.81 86 LEU A CA 1
ATOM 678 C C . LEU A 1 86 ? -6.902 9.875 -12.117 1 96.81 86 LEU A C 1
ATOM 680 O O . LEU A 1 86 ? -7.438 10.703 -11.383 1 96.81 86 LEU A O 1
ATOM 684 N N . LEU A 1 87 ? -7.25 9.758 -13.367 1 96.75 87 LEU A N 1
ATOM 685 C CA . LEU A 1 87 ? -8.227 10.625 -14.016 1 96.75 87 LEU A CA 1
ATOM 686 C C . LEU A 1 87 ? -9.602 10.469 -13.375 1 96.75 87 LEU A C 1
ATOM 688 O O . LEU A 1 87 ? -10.359 11.438 -13.289 1 96.75 87 LEU A O 1
ATOM 692 N N . ILE A 1 88 ? -9.875 9.336 -12.883 1 94.25 88 ILE A N 1
ATOM 693 C CA . ILE A 1 88 ? -11.18 9.086 -12.281 1 94.25 88 ILE A CA 1
ATOM 694 C C . ILE A 1 88 ? -11.109 9.312 -10.773 1 94.25 88 ILE A C 1
ATOM 696 O O . ILE A 1 88 ? -11.977 9.977 -10.203 1 94.25 88 ILE A O 1
ATOM 700 N N . GLY A 1 89 ? -10.047 8.812 -10.164 1 93.81 89 GLY A N 1
ATOM 701 C CA . GLY A 1 89 ? -9.953 8.773 -8.719 1 93.81 89 GLY A CA 1
ATOM 702 C C . GLY A 1 89 ? -9.688 10.125 -8.094 1 93.81 89 GLY A C 1
ATOM 703 O O . GLY A 1 89 ? -10.25 10.461 -7.051 1 93.81 89 GLY A O 1
ATOM 704 N N . ILE A 1 90 ? -8.836 10.938 -8.734 1 94.69 90 ILE A N 1
ATOM 705 C CA . ILE A 1 90 ? -8.398 12.195 -8.125 1 94.69 90 ILE A CA 1
ATOM 706 C C . ILE A 1 90 ? -9.57 13.172 -8.062 1 94.69 90 ILE A C 1
ATOM 708 O O . ILE A 1 90 ? -9.875 13.719 -7.004 1 94.69 90 ILE A O 1
ATOM 712 N N . PRO A 1 91 ? -10.344 13.383 -9.18 1 92.56 91 PRO A N 1
ATOM 713 C CA . PRO A 1 91 ? -11.484 14.297 -9.086 1 92.56 91 PRO A CA 1
ATOM 714 C C . PRO A 1 91 ? -12.516 13.852 -8.047 1 92.56 91 PRO A C 1
ATOM 716 O O . PRO A 1 91 ? -13.039 14.68 -7.305 1 92.56 91 PRO A O 1
ATOM 719 N N . ILE A 1 92 ? -12.703 12.594 -7.934 1 88.75 92 ILE A N 1
ATOM 720 C CA . ILE A 1 92 ? -13.672 12.07 -6.977 1 88.75 92 ILE A CA 1
ATOM 721 C C . ILE A 1 92 ? -13.18 12.312 -5.555 1 88.75 92 ILE A C 1
ATOM 723 O O . ILE A 1 92 ? -13.945 12.758 -4.691 1 88.75 92 ILE A O 1
ATOM 727 N N . SER A 1 93 ? -11.922 12.016 -5.324 1 90.69 93 SER A N 1
ATOM 728 C CA . SER A 1 93 ? -11.352 12.195 -3.99 1 90.69 93 SER A CA 1
ATOM 729 C C . SER A 1 93 ? -11.336 13.664 -3.586 1 90.69 93 SER A C 1
ATOM 731 O O . SER A 1 93 ? -11.594 14 -2.426 1 90.69 93 SER A O 1
ATOM 733 N N . VAL A 1 94 ? -11.023 14.539 -4.527 1 91.06 94 VAL A N 1
ATOM 734 C CA . VAL A 1 94 ? -10.961 15.969 -4.25 1 91.06 94 VAL A CA 1
ATOM 735 C C . VAL A 1 94 ? -12.352 16.484 -3.893 1 91.06 94 VAL A C 1
ATOM 737 O O . VAL A 1 94 ? -12.523 17.188 -2.889 1 91.06 94 VAL A O 1
ATOM 740 N N . ILE A 1 95 ? -13.305 16.156 -4.691 1 87 95 ILE A N 1
ATOM 741 C CA . ILE A 1 95 ? -14.664 16.641 -4.48 1 87 95 ILE A CA 1
ATOM 742 C C . ILE A 1 95 ? -15.219 16.062 -3.178 1 87 95 ILE A C 1
ATOM 744 O O . ILE A 1 95 ? -15.805 16.781 -2.373 1 87 95 ILE A O 1
ATOM 748 N N . THR A 1 96 ? -14.992 14.789 -3 1 85.19 96 THR A N 1
ATOM 749 C CA . THR A 1 96 ? -15.508 14.133 -1.798 1 85.19 96 THR A CA 1
ATOM 750 C C . THR A 1 96 ? -14.797 14.664 -0.553 1 85.19 96 THR A C 1
ATOM 752 O O . THR A 1 96 ? -15.438 14.906 0.474 1 85.19 96 THR A O 1
ATOM 755 N N . GLY A 1 97 ? -13.461 14.766 -0.651 1 86.38 97 GLY A N 1
ATOM 756 C CA . GLY A 1 97 ? -12.719 15.344 0.462 1 86.38 97 GLY A CA 1
ATOM 757 C C . GLY A 1 97 ? -13.18 16.734 0.833 1 86.38 97 GLY A C 1
ATOM 758 O O . GLY A 1 97 ? -13.297 17.062 2.016 1 86.38 97 GLY A O 1
ATOM 759 N N . PHE A 1 98 ? -13.453 17.5 -0.142 1 86.19 98 PHE A N 1
ATOM 760 C CA . PHE A 1 98 ? -13.938 18.859 0.074 1 86.19 98 PHE A CA 1
ATOM 761 C C . PHE A 1 98 ? -15.312 18.844 0.733 1 86.19 98 PHE A C 1
ATOM 763 O O . PHE A 1 98 ? -15.562 19.609 1.676 1 86.19 98 PHE A O 1
ATOM 770 N N . THR A 1 99 ? -16.141 18.047 0.186 1 81.94 99 THR A N 1
ATOM 771 C CA . THR A 1 99 ? -17.5 17.953 0.707 1 81.94 99 THR A CA 1
ATOM 772 C C . THR A 1 99 ? -17.5 17.516 2.17 1 81.94 99 THR A C 1
ATOM 774 O O . THR A 1 99 ? -18.219 18.078 2.994 1 81.94 99 THR A O 1
ATOM 777 N N . PHE A 1 100 ? -16.656 16.625 2.49 1 81 100 PHE A N 1
ATOM 778 C CA . PHE A 1 100 ? -16.594 16.109 3.854 1 81 100 PHE A CA 1
ATOM 779 C C . PHE A 1 100 ? -15.953 17.125 4.789 1 81 100 PHE A C 1
ATOM 781 O O . PHE A 1 100 ? -16.234 17.141 5.988 1 81 100 PHE A O 1
ATOM 788 N N . SER A 1 101 ? -15.078 17.906 4.27 1 81.06 101 SER A N 1
ATOM 789 C CA . SER A 1 101 ? -14.438 18.938 5.078 1 81.06 101 SER A CA 1
ATOM 790 C C . SER A 1 101 ? -15.367 20.125 5.301 1 81.06 101 SER A C 1
ATOM 792 O O . SER A 1 101 ? -15.414 20.688 6.395 1 81.06 101 SER A O 1
ATOM 794 N N . LYS A 1 102 ? -16.047 20.5 4.359 1 79.44 102 LYS A N 1
ATOM 795 C CA . LYS A 1 102 ? -16.812 21.734 4.395 1 79.44 102 LYS A CA 1
ATOM 796 C C . LYS A 1 102 ? -18.188 21.516 5.008 1 79.44 102 LYS A C 1
ATOM 798 O O . LYS A 1 102 ? -18.656 22.344 5.801 1 79.44 102 LYS A O 1
ATOM 803 N N . TYR A 1 103 ? -18.781 20.469 4.609 1 75.75 103 TYR A N 1
ATOM 804 C CA . TYR A 1 103 ? -20.172 20.297 5 1 75.75 103 TYR A CA 1
ATOM 805 C C . TYR A 1 103 ? -20.281 19.422 6.246 1 75.75 103 TYR A C 1
ATOM 807 O O . TYR A 1 103 ? -19.516 18.484 6.418 1 75.75 103 TYR A O 1
ATOM 815 N N . ARG A 1 104 ? -21.062 19.891 7.188 1 70.94 104 ARG A N 1
ATOM 816 C CA . ARG A 1 104 ? -21.312 19.141 8.414 1 70.94 104 ARG A CA 1
ATOM 817 C C . ARG A 1 104 ? -22.625 18.375 8.32 1 70.94 104 ARG A C 1
ATOM 819 O O . ARG A 1 104 ? -23.688 18.969 8.133 1 70.94 104 ARG A O 1
ATOM 826 N N . PHE A 1 105 ? -22.516 17.172 7.926 1 68.06 105 PHE A N 1
ATOM 827 C CA . PHE A 1 105 ? -23.734 16.375 7.914 1 68.06 105 PHE A CA 1
ATOM 828 C C . PHE A 1 105 ? -23.656 15.25 8.945 1 68.06 105 PHE A C 1
ATOM 830 O O . PHE A 1 105 ? -22.578 14.969 9.477 1 68.06 105 PHE A O 1
ATOM 837 N N . LYS A 1 106 ? -24.797 14.68 9.453 1 65 106 LYS A N 1
ATOM 838 C CA . LYS A 1 106 ? -24.922 13.727 10.547 1 65 106 LYS A CA 1
ATOM 839 C C . LYS A 1 106 ? -24.047 12.492 10.297 1 65 106 LYS A C 1
ATOM 841 O O . LYS A 1 106 ? -23.453 11.938 11.227 1 65 106 LYS A O 1
ATOM 846 N N . GLY A 1 107 ? -23.844 12.047 9.094 1 65.12 107 GLY A N 1
ATOM 847 C CA . GLY A 1 107 ? -23.078 10.852 8.789 1 65.12 107 GLY A CA 1
ATOM 848 C C . GLY A 1 107 ? -21.609 11.133 8.531 1 65.12 107 GLY A C 1
ATOM 849 O O . GLY A 1 107 ? -20.828 10.203 8.297 1 65.12 107 GLY A O 1
ATOM 850 N N . ARG A 1 108 ? -21.266 12.32 8.711 1 69.25 108 ARG A N 1
ATOM 851 C CA . ARG A 1 108 ? -19.891 12.734 8.391 1 69.25 108 ARG A CA 1
ATOM 852 C C . ARG A 1 108 ? -18.891 12.109 9.359 1 69.25 108 ARG A C 1
ATOM 854 O O . ARG A 1 108 ? -17.875 11.57 8.93 1 69.25 108 ARG A O 1
ATOM 861 N N . ASN A 1 109 ? -19.312 12.227 10.586 1 67.25 109 ASN A N 1
ATOM 862 C CA . ASN A 1 109 ? -18.391 11.727 11.609 1 67.25 109 ASN A CA 1
ATOM 863 C C . ASN A 1 109 ? -18.188 10.219 11.477 1 67.25 109 ASN A C 1
ATOM 865 O O . ASN A 1 109 ? -17.078 9.719 11.648 1 67.25 109 ASN A O 1
ATOM 869 N N . PHE A 1 110 ? -19.344 9.648 11.172 1 66.62 110 PHE A N 1
ATOM 870 C CA . PHE A 1 110 ? -19.266 8.203 10.992 1 66.62 110 PHE A CA 1
ATOM 871 C C . PHE A 1 110 ? -18.391 7.855 9.789 1 66.62 110 PHE A C 1
ATOM 873 O O . PHE A 1 110 ? -17.547 6.949 9.859 1 66.62 110 PHE A O 1
ATOM 880 N N . MET A 1 111 ? -18.531 8.57 8.805 1 66.44 111 MET A N 1
ATOM 881 C CA . MET A 1 111 ? -17.797 8.289 7.578 1 66.44 111 MET A CA 1
ATOM 882 C C . MET A 1 111 ? -16.312 8.594 7.746 1 66.44 111 MET A C 1
ATOM 884 O O . MET A 1 111 ? -15.469 7.84 7.27 1 66.44 111 MET A O 1
ATOM 888 N N . MET A 1 112 ? -16.078 9.656 8.406 1 66.31 112 MET A N 1
ATOM 889 C CA . MET A 1 112 ? -14.688 10.023 8.641 1 66.31 112 MET A CA 1
ATOM 890 C C . MET A 1 112 ? -13.984 8.969 9.484 1 66.31 112 MET A C 1
ATOM 892 O O . MET A 1 112 ? -12.82 8.656 9.258 1 66.31 112 MET A O 1
ATOM 896 N N . LYS A 1 113 ? -14.844 8.359 10.297 1 62.81 113 LYS A N 1
ATOM 897 C CA . LYS A 1 113 ? -14.289 7.391 11.234 1 62.81 113 LYS A CA 1
ATOM 898 C C . LYS A 1 113 ? -14.086 6.035 10.57 1 62.81 113 LYS A C 1
ATOM 900 O O . LYS A 1 113 ? -13.156 5.305 10.906 1 62.81 113 LYS A O 1
ATOM 905 N N . PHE A 1 114 ? -14.898 5.852 9.555 1 64.75 114 PHE A N 1
ATOM 906 C CA . PHE A 1 114 ? -14.906 4.473 9.078 1 64.75 114 PHE A CA 1
ATOM 907 C C . PHE A 1 114 ? -14.312 4.379 7.68 1 64.75 114 PHE A C 1
ATOM 909 O O . PHE A 1 114 ? -14.141 3.285 7.145 1 64.75 114 PHE A O 1
ATOM 916 N N . ILE A 1 115 ? -13.922 5.555 7.227 1 68.62 115 ILE A N 1
ATOM 917 C CA . ILE A 1 115 ? -13.391 5.547 5.867 1 68.62 115 ILE A CA 1
ATOM 918 C C . ILE A 1 115 ? -12.117 4.711 5.816 1 68.62 115 ILE A C 1
ATOM 920 O O . ILE A 1 115 ? -11.898 3.959 4.863 1 68.62 115 ILE A O 1
ATOM 924 N N . LEU A 1 116 ? -11.336 4.684 6.832 1 65.31 116 LEU A N 1
ATOM 925 C CA . LEU A 1 116 ? -10.055 3.99 6.828 1 65.31 116 LEU A CA 1
ATOM 926 C C . LEU A 1 116 ? -10.25 2.494 7.055 1 65.31 116 LEU A C 1
ATOM 928 O O . LEU A 1 116 ? -9.406 1.688 6.656 1 65.31 116 LEU A O 1
ATOM 932 N N . ILE A 1 117 ? -11.469 2.209 7.574 1 66.81 117 ILE A N 1
ATOM 933 C CA . ILE A 1 117 ? -11.734 0.801 7.844 1 66.81 117 ILE A CA 1
ATOM 934 C C . ILE A 1 117 ? -11.883 0.038 6.531 1 66.81 117 ILE A C 1
ATOM 936 O O . ILE A 1 117 ? -11.516 -1.137 6.445 1 66.81 117 ILE A O 1
ATOM 940 N N . THR A 1 118 ? -12.344 0.75 5.5 1 67.94 118 THR A N 1
ATOM 941 C CA . THR A 1 118 ? -12.547 0.092 4.215 1 67.94 118 THR A CA 1
ATOM 942 C C . THR A 1 118 ? -11.211 -0.312 3.598 1 67.94 118 THR A C 1
ATOM 944 O O . THR A 1 118 ? -11.156 -1.225 2.771 1 67.94 118 THR A O 1
ATOM 947 N N . THR A 1 119 ? -10.156 0.353 4.004 1 69.56 119 THR A N 1
ATOM 948 C CA . THR A 1 119 ? -8.852 0.057 3.424 1 69.56 119 THR A CA 1
ATOM 949 C C . THR A 1 119 ? -8.258 -1.209 4.035 1 69.56 119 THR A C 1
ATOM 951 O O . THR A 1 119 ? -7.305 -1.777 3.5 1 69.56 119 THR A O 1
ATOM 954 N N . VAL A 1 120 ? -8.969 -1.687 5.055 1 69.88 120 VAL A N 1
ATOM 955 C CA . VAL A 1 120 ? -8.43 -2.814 5.805 1 69.88 120 VAL A CA 1
ATOM 956 C C . VAL A 1 120 ? -8.945 -4.125 5.215 1 69.88 120 VAL A C 1
ATOM 958 O O . VAL A 1 120 ? -8.398 -5.195 5.488 1 69.88 120 VAL A O 1
ATOM 961 N N . ILE A 1 121 ? -9.961 -4.016 4.383 1 72.94 121 ILE A N 1
ATOM 962 C CA . ILE A 1 121 ? -10.523 -5.219 3.77 1 72.94 121 ILE A CA 1
ATOM 963 C C . ILE A 1 121 ? -9.477 -5.867 2.859 1 72.94 121 ILE A C 1
ATOM 965 O O . ILE A 1 121 ? -8.938 -5.215 1.963 1 72.94 121 ILE A O 1
ATOM 969 N N . PRO A 1 122 ? -9.156 -7.148 3.146 1 76.69 122 PRO A N 1
ATOM 970 C CA . PRO A 1 122 ? -8.227 -7.832 2.236 1 76.69 122 PRO A CA 1
ATOM 971 C C . PRO A 1 122 ? -8.711 -7.82 0.789 1 76.69 122 PRO A C 1
ATOM 973 O O . PRO A 1 122 ? -9.898 -8.031 0.53 1 76.69 122 PRO A O 1
ATOM 976 N N . VAL A 1 123 ? -7.883 -7.613 -0.025 1 81.75 123 VAL A N 1
ATOM 977 C CA . VAL A 1 123 ? -8.195 -7.422 -1.438 1 81.75 123 VAL A CA 1
ATOM 978 C C . VAL A 1 123 ? -8.875 -8.672 -1.993 1 81.75 123 VAL A C 1
ATOM 980 O O . VAL A 1 123 ? -9.852 -8.578 -2.74 1 81.75 123 VAL A O 1
ATOM 983 N N . PHE A 1 124 ? -8.477 -9.867 -1.576 1 82.62 124 PHE A N 1
ATOM 984 C CA . PHE A 1 124 ? -8.992 -11.109 -2.139 1 82.62 124 PHE A CA 1
ATOM 985 C C . PHE A 1 124 ? -10.461 -11.312 -1.767 1 82.62 124 PHE A C 1
ATOM 987 O O . PHE A 1 124 ? -11.219 -11.914 -2.525 1 82.62 124 PHE A O 1
ATOM 994 N N . THR A 1 125 ? -10.812 -10.75 -0.669 1 77.44 125 THR A N 1
ATOM 995 C CA . THR A 1 125 ? -12.188 -10.883 -0.193 1 77.44 125 THR A CA 1
ATOM 996 C C . THR A 1 125 ? -13.156 -10.148 -1.117 1 77.44 125 THR A C 1
ATOM 998 O O . THR A 1 125 ? -14.297 -10.578 -1.285 1 77.44 125 THR A O 1
ATOM 1001 N N . THR A 1 126 ? -12.672 -9.148 -1.702 1 80.5 126 THR A N 1
ATOM 1002 C CA . THR A 1 126 ? -13.555 -8.359 -2.551 1 80.5 126 THR A CA 1
ATOM 1003 C C . THR A 1 126 ? -13.352 -8.711 -4.02 1 80.5 126 THR A C 1
ATOM 1005 O O . THR A 1 126 ? -14.312 -8.758 -4.793 1 80.5 126 THR A O 1
ATOM 1008 N N . ILE A 1 127 ? -12.148 -9.047 -4.324 1 85.12 127 ILE A N 1
ATOM 1009 C CA . ILE A 1 127 ? -11.82 -9.172 -5.738 1 85.12 127 ILE A CA 1
ATOM 1010 C C . ILE A 1 127 ? -12.375 -10.492 -6.277 1 85.12 127 ILE A C 1
ATOM 1012 O O . ILE A 1 127 ? -12.766 -10.578 -7.441 1 85.12 127 ILE A O 1
ATOM 1016 N N . ILE A 1 128 ? -12.445 -11.508 -5.473 1 79.75 128 ILE A N 1
ATOM 1017 C CA . ILE A 1 128 ? -12.859 -12.82 -5.957 1 79.75 128 ILE A CA 1
ATOM 1018 C C . ILE A 1 128 ? -14.352 -12.789 -6.309 1 79.75 128 ILE A C 1
ATOM 1020 O O . ILE A 1 128 ? -14.742 -13.219 -7.395 1 79.75 128 ILE A O 1
ATOM 1024 N N . PRO A 1 129 ? -15.164 -12.227 -5.43 1 76.56 129 PRO A N 1
ATOM 1025 C CA . PRO A 1 129 ? -16.562 -12.086 -5.836 1 76.56 129 PRO A CA 1
ATOM 1026 C C . PRO A 1 129 ? -16.734 -11.188 -7.062 1 76.56 129 PRO A C 1
ATOM 1028 O O . PRO A 1 129 ? -17.609 -11.422 -7.891 1 76.56 129 PRO A O 1
ATOM 1031 N N . ILE A 1 130 ? -15.969 -10.219 -7.152 1 82.94 130 ILE A N 1
ATOM 1032 C CA . ILE A 1 130 ? -16 -9.32 -8.297 1 82.94 130 ILE A CA 1
ATOM 1033 C C . ILE A 1 130 ? -15.633 -10.094 -9.57 1 82.94 130 ILE A C 1
ATOM 1035 O O . ILE A 1 130 ? -16.188 -9.836 -10.641 1 82.94 130 ILE A O 1
ATOM 1039 N N . TYR A 1 131 ? -14.68 -10.961 -9.422 1 85.75 131 TYR A N 1
ATOM 1040 C CA . TYR A 1 131 ? -14.32 -11.82 -10.547 1 85.75 131 TYR A CA 1
ATOM 1041 C C . TYR A 1 131 ? -15.547 -12.531 -11.102 1 85.75 131 TYR A C 1
ATOM 1043 O O . TYR A 1 131 ? -15.734 -12.609 -12.32 1 85.75 131 TYR A O 1
ATOM 1051 N N . GLY A 1 132 ? -16.359 -13.102 -10.188 1 80.31 132 GLY A N 1
ATOM 1052 C CA . GLY A 1 132 ? -17.578 -13.766 -10.609 1 80.31 132 GLY A CA 1
ATOM 1053 C C . GLY A 1 132 ? -18.5 -12.867 -11.414 1 80.31 132 GLY A C 1
ATOM 1054 O O . GLY A 1 132 ? -19 -13.266 -12.461 1 80.31 132 GLY A O 1
ATOM 1055 N N . ILE A 1 133 ? -18.656 -11.664 -10.953 1 80.19 133 ILE A N 1
ATOM 1056 C CA . ILE A 1 133 ? -19.516 -10.703 -11.625 1 80.19 133 ILE A CA 1
ATOM 1057 C C . ILE A 1 133 ? -18.891 -10.305 -12.961 1 80.19 133 ILE A C 1
ATOM 1059 O O . ILE A 1 133 ? -19.578 -10.266 -13.984 1 80.19 133 ILE A O 1
ATOM 1063 N N . PHE A 1 134 ? -17.609 -10.008 -12.922 1 87.75 134 PHE A N 1
ATOM 1064 C CA . PHE A 1 134 ? -16.906 -9.578 -14.125 1 87.75 134 PHE A CA 1
ATOM 1065 C C . PHE A 1 134 ? -16.891 -10.688 -15.172 1 87.75 134 PHE A C 1
ATOM 1067 O O . PHE A 1 134 ? -16.969 -10.414 -16.375 1 87.75 134 PHE A O 1
ATOM 1074 N N . SER A 1 135 ? -16.734 -11.898 -14.703 1 86.75 135 SER A N 1
ATOM 1075 C CA . SER A 1 135 ? -16.766 -13.039 -15.617 1 86.75 135 SER A CA 1
ATOM 1076 C C . SER A 1 135 ? -18.109 -13.164 -16.312 1 86.75 135 SER A C 1
ATOM 1078 O O . SER A 1 135 ? -18.172 -13.422 -17.516 1 86.75 135 SER A O 1
ATOM 1080 N N . GLU A 1 136 ? -19.156 -12.875 -15.625 1 83.62 136 GLU A N 1
ATOM 1081 C CA . GLU A 1 136 ? -20.516 -12.977 -16.156 1 83.62 136 GLU A CA 1
ATOM 1082 C C . GLU A 1 136 ? -20.781 -11.891 -17.188 1 83.62 136 GLU A C 1
ATOM 1084 O O . GLU A 1 136 ? -21.453 -12.141 -18.203 1 83.62 136 GLU A O 1
ATOM 1089 N N . TYR A 1 137 ? -20.266 -10.758 -16.953 1 90.5 137 TYR A N 1
ATOM 1090 C CA . TYR A 1 137 ? -20.562 -9.633 -17.828 1 90.5 137 TYR A CA 1
ATOM 1091 C C . TYR A 1 137 ? -19.438 -9.391 -18.812 1 90.5 137 TYR A C 1
ATOM 1093 O O . TYR A 1 137 ? -19.375 -8.344 -19.469 1 90.5 137 TYR A O 1
ATOM 1101 N N . ASN A 1 138 ? -18.484 -10.266 -18.844 1 92.62 138 ASN A N 1
ATOM 1102 C CA . ASN A 1 138 ? -17.359 -10.211 -19.766 1 92.62 138 ASN A CA 1
ATOM 1103 C C . ASN A 1 138 ? -16.547 -8.93 -19.578 1 92.62 138 ASN A C 1
ATOM 1105 O O . ASN A 1 138 ? -16.219 -8.242 -20.547 1 92.62 138 ASN A O 1
ATOM 1109 N N . MET A 1 139 ? -16.391 -8.594 -18.344 1 94.31 139 MET A N 1
ATOM 1110 C CA . MET A 1 139 ? -15.633 -7.387 -18 1 94.31 139 MET A CA 1
ATOM 1111 C C . MET A 1 139 ? -14.219 -7.73 -17.562 1 94.31 139 MET A C 1
ATOM 1113 O O . MET A 1 139 ? -13.445 -6.852 -17.188 1 94.31 139 MET A O 1
ATOM 1117 N N . LEU A 1 140 ? -13.883 -9.039 -17.703 1 94.38 140 LEU A N 1
ATOM 1118 C CA . LEU A 1 140 ? -12.539 -9.469 -17.328 1 94.38 140 LEU A CA 1
ATOM 1119 C C . LEU A 1 140 ? -11.516 -9.047 -18.375 1 94.38 140 LEU A C 1
ATOM 1121 O O . LEU A 1 140 ? -11.883 -8.727 -19.516 1 94.38 140 LEU A O 1
ATOM 1125 N N . ASP A 1 141 ? -10.297 -8.945 -17.969 1 97 141 ASP A N 1
ATOM 1126 C CA . ASP A 1 141 ? -9.18 -8.742 -18.891 1 97 141 ASP A CA 1
ATOM 1127 C C . ASP A 1 141 ? -9.312 -7.414 -19.625 1 97 141 ASP A C 1
ATOM 1129 O O . ASP A 1 141 ? -9.125 -7.352 -20.844 1 97 141 ASP A O 1
ATOM 1133 N N . SER A 1 142 ? -9.82 -6.418 -18.844 1 97.25 142 SER A N 1
ATOM 1134 C CA . SER A 1 142 ? -9.969 -5.059 -19.359 1 97.25 142 SER A CA 1
ATOM 1135 C C . SER A 1 142 ? -9.242 -4.051 -18.469 1 97.25 142 SER A C 1
ATOM 1137 O O . SER A 1 142 ? -9.539 -3.943 -17.281 1 97.25 142 SER A O 1
ATOM 1139 N N . LEU A 1 143 ? -8.367 -3.301 -19.156 1 97.44 143 LEU A N 1
ATOM 1140 C CA . LEU A 1 143 ? -7.602 -2.316 -18.406 1 97.44 143 LEU A CA 1
ATOM 1141 C C . LEU A 1 143 ? -8.523 -1.271 -17.781 1 97.44 143 LEU A C 1
ATOM 1143 O O . LEU A 1 143 ? -8.266 -0.795 -16.672 1 97.44 143 LEU A O 1
ATOM 1147 N N . PHE A 1 144 ? -9.562 -1.025 -18.422 1 97.06 144 PHE A N 1
ATOM 1148 C CA . PHE A 1 144 ? -10.484 -0.014 -17.938 1 97.06 144 PHE A CA 1
ATOM 1149 C C . PHE A 1 144 ? -11.18 -0.492 -16.672 1 97.06 144 PHE A C 1
ATOM 1151 O O . PHE A 1 144 ? -11.195 0.216 -15.656 1 97.06 144 PHE A O 1
ATOM 1158 N N . TRP A 1 145 ? -11.688 -1.665 -16.672 1 95.5 145 TRP A N 1
ATOM 1159 C CA . TRP A 1 145 ? -12.453 -2.154 -15.523 1 95.5 145 TRP A CA 1
ATOM 1160 C C . TRP A 1 145 ? -11.539 -2.441 -14.336 1 95.5 145 TRP A C 1
ATOM 1162 O O . TRP A 1 145 ? -11.938 -2.264 -13.18 1 95.5 145 TRP A O 1
ATOM 1172 N N . ILE A 1 146 ? -10.344 -2.885 -14.648 1 96.81 146 ILE A N 1
ATOM 1173 C CA . ILE A 1 146 ? -9.367 -3.053 -13.578 1 96.81 146 ILE A CA 1
ATOM 1174 C C . ILE A 1 146 ? -9.07 -1.701 -12.93 1 96.81 146 ILE A C 1
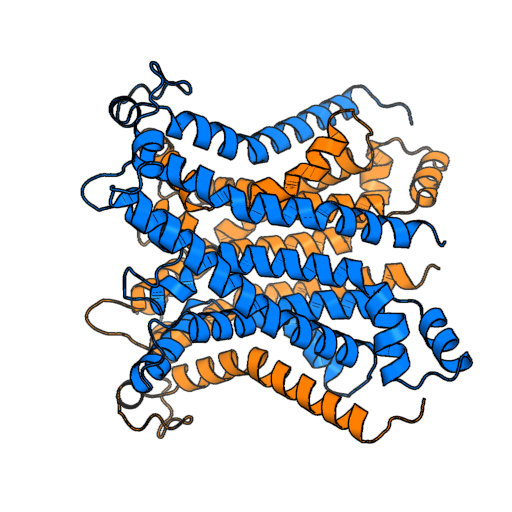ATOM 1176 O O . ILE A 1 146 ? -8.984 -1.602 -11.703 1 96.81 146 ILE A O 1
ATOM 1180 N N . SER A 1 147 ? -9.016 -0.636 -13.75 1 97 147 SER A N 1
ATOM 1181 C CA . SER A 1 147 ? -8.773 0.71 -13.242 1 97 147 SER A CA 1
ATOM 1182 C C . SER A 1 147 ? -9.898 1.166 -12.328 1 97 147 SER A C 1
ATOM 1184 O O . SER A 1 147 ? -9.656 1.821 -11.312 1 97 147 SER A O 1
ATOM 1186 N N . VAL A 1 148 ? -11.07 0.812 -12.703 1 92.31 148 VAL A N 1
ATOM 1187 C CA . VAL A 1 148 ? -12.234 1.193 -11.906 1 92.31 148 VAL A CA 1
ATOM 1188 C C . VAL A 1 148 ? -12.148 0.54 -10.523 1 92.31 148 VAL A C 1
ATOM 1190 O O . VAL A 1 148 ? -12.469 1.168 -9.516 1 92.31 148 VAL A O 1
ATOM 1193 N N . ILE A 1 149 ? -11.703 -0.722 -10.508 1 91.19 149 ILE A N 1
ATOM 1194 C CA . ILE A 1 149 ? -11.547 -1.43 -9.242 1 91.19 149 ILE A CA 1
ATOM 1195 C C . ILE A 1 149 ? -10.438 -0.789 -8.422 1 91.19 149 ILE A C 1
ATOM 1197 O O . ILE A 1 149 ? -10.547 -0.66 -7.203 1 91.19 149 ILE A O 1
ATOM 1201 N N . TYR A 1 150 ? -9.336 -0.346 -9.117 1 93.12 150 TYR A N 1
ATOM 1202 C CA . TYR A 1 150 ? -8.273 0.387 -8.43 1 93.12 150 TYR A CA 1
ATOM 1203 C C . TYR A 1 150 ? -8.828 1.631 -7.746 1 93.12 150 TYR A C 1
ATOM 1205 O O . TYR A 1 150 ? -8.523 1.892 -6.578 1 93.12 150 TYR A O 1
ATOM 1213 N N . VAL A 1 151 ? -9.648 2.328 -8.477 1 90.81 151 VAL A N 1
ATOM 1214 C CA . VAL A 1 151 ? -10.227 3.562 -7.953 1 90.81 151 VAL A CA 1
ATOM 1215 C C . VAL A 1 151 ? -11.008 3.268 -6.672 1 90.81 151 VAL A C 1
ATOM 1217 O O . VAL A 1 151 ? -10.82 3.941 -5.656 1 90.81 151 VAL A O 1
ATOM 1220 N N . SER A 1 152 ? -11.797 2.266 -6.773 1 85.62 152 SER A N 1
ATOM 1221 C CA . SER A 1 152 ? -12.609 1.889 -5.621 1 85.62 152 SER A CA 1
ATOM 1222 C C . SER A 1 152 ? -11.742 1.555 -4.414 1 85.62 152 SER A C 1
ATOM 1224 O O . SER A 1 152 ? -12.102 1.871 -3.279 1 85.62 152 SER A O 1
ATOM 1226 N N . SER A 1 153 ? -10.617 0.968 -4.707 1 86.38 153 SER A N 1
ATOM 1227 C CA . SER A 1 153 ? -9.734 0.512 -3.641 1 86.38 153 SER A CA 1
ATOM 1228 C C . SER A 1 153 ? -8.953 1.673 -3.037 1 86.38 153 SER A C 1
ATOM 1230 O O . SER A 1 153 ? -8.594 1.643 -1.856 1 86.38 153 SER A O 1
ATOM 1232 N N . PHE A 1 154 ? -8.703 2.715 -3.799 1 88.06 154 PHE A N 1
ATOM 1233 C CA . PHE A 1 154 ? -7.762 3.742 -3.363 1 88.06 154 PHE A CA 1
ATOM 1234 C C . PHE A 1 154 ? -8.5 4.984 -2.883 1 88.06 154 PHE A C 1
ATOM 1236 O O . PHE A 1 154 ? -7.934 5.82 -2.176 1 88.06 154 PHE A O 1
ATOM 1243 N N . ILE A 1 155 ? -9.742 5.141 -3.189 1 85.81 155 ILE A N 1
ATOM 1244 C CA . ILE A 1 155 ? -10.508 6.359 -2.947 1 85.81 155 ILE A CA 1
ATOM 1245 C C . ILE A 1 155 ? -10.578 6.633 -1.447 1 85.81 155 ILE A C 1
ATOM 1247 O O . ILE A 1 155 ? -10.43 7.777 -1.014 1 85.81 155 ILE A O 1
ATOM 1251 N N . PRO A 1 156 ? -10.805 5.582 -0.66 1 80.44 156 PRO A N 1
ATOM 1252 C CA . PRO A 1 156 ? -10.938 5.879 0.769 1 80.44 156 PRO A CA 1
ATOM 1253 C C . PRO A 1 156 ? -9.695 6.551 1.351 1 80.44 156 PRO A C 1
ATOM 1255 O O . PRO A 1 156 ? -9.812 7.551 2.064 1 80.44 156 PRO A O 1
ATOM 1258 N N . MET A 1 157 ? -8.578 6.027 1.027 1 79.31 157 MET A N 1
ATOM 1259 C CA . MET A 1 157 ? -7.34 6.602 1.554 1 79.31 157 MET A CA 1
ATOM 1260 C C . MET A 1 157 ? -7.105 7.996 0.989 1 79.31 157 MET A C 1
ATOM 1262 O O . MET A 1 157 ? -6.793 8.93 1.734 1 79.31 157 MET A O 1
ATOM 1266 N N . ASN A 1 158 ? -7.234 8.18 -0.231 1 86.06 158 ASN A N 1
ATOM 1267 C CA . ASN A 1 158 ? -7 9.469 -0.862 1 86.06 158 ASN A CA 1
ATOM 1268 C C . ASN A 1 158 ? -7.996 10.523 -0.379 1 86.06 158 ASN A C 1
ATOM 1270 O O . ASN A 1 158 ? -7.641 11.688 -0.196 1 86.06 158 ASN A O 1
ATOM 1274 N N . THR A 1 159 ? -9.203 10.102 -0.234 1 85.94 159 THR A N 1
ATOM 1275 C CA . THR A 1 159 ? -10.227 11.016 0.263 1 85.94 159 THR A CA 1
ATOM 1276 C C . THR A 1 159 ? -9.914 11.453 1.69 1 85.94 159 THR A C 1
ATOM 1278 O O . THR A 1 159 ? -10.094 12.625 2.037 1 85.94 159 THR A O 1
ATOM 1281 N N . TRP A 1 160 ? -9.445 10.492 2.395 1 79.38 160 TRP A N 1
ATOM 1282 C CA . TRP A 1 160 ? -9.078 10.812 3.77 1 79.38 160 TRP A CA 1
ATOM 1283 C C . TRP A 1 160 ? -7.953 11.836 3.807 1 79.38 160 TRP A C 1
ATOM 1285 O O . TRP A 1 160 ? -8.008 12.805 4.574 1 79.38 160 TRP A O 1
ATOM 1295 N N . ILE A 1 161 ? -6.98 11.688 3.039 1 79 161 ILE A N 1
ATOM 1296 C CA . ILE A 1 161 ? -5.852 12.609 2.979 1 79 161 ILE A CA 1
ATOM 1297 C C . ILE A 1 161 ? -6.336 13.984 2.545 1 79 161 ILE A C 1
ATOM 1299 O O . ILE A 1 161 ? -5.992 15 3.166 1 79 161 ILE A O 1
ATOM 1303 N N . MET A 1 162 ? -7.188 14.016 1.571 1 85 162 MET A N 1
ATOM 1304 C CA . MET A 1 162 ? -7.711 15.273 1.051 1 85 162 MET A CA 1
ATOM 1305 C C . MET A 1 162 ? -8.57 15.984 2.098 1 85 162 MET A C 1
ATOM 1307 O O . MET A 1 162 ? -8.453 17.188 2.281 1 85 162 MET A O 1
ATOM 1311 N N . MET A 1 163 ? -9.32 15.234 2.67 1 83.38 163 MET A N 1
ATOM 1312 C CA . MET A 1 163 ? -10.195 15.781 3.703 1 83.38 163 MET A CA 1
ATOM 1313 C C . MET A 1 163 ? -9.375 16.391 4.836 1 83.38 163 MET A C 1
ATOM 1315 O O . MET A 1 163 ? -9.68 17.484 5.316 1 83.38 163 MET A O 1
ATOM 1319 N N . THR A 1 164 ? -8.43 15.633 5.266 1 72.88 164 THR A N 1
ATOM 1320 C CA . THR A 1 164 ? -7.57 16.109 6.348 1 72.88 164 THR A CA 1
ATOM 1321 C C . THR A 1 164 ? -6.863 17.391 5.953 1 72.88 164 THR A C 1
ATOM 1323 O O . THR A 1 164 ? -6.742 18.312 6.766 1 72.88 164 THR A O 1
ATOM 1326 N N . TYR A 1 165 ? -6.457 17.5 4.762 1 80.5 165 TYR A N 1
ATOM 1327 C CA . TYR A 1 165 ? -5.812 18.719 4.277 1 80.5 165 TYR A CA 1
ATOM 1328 C C . TYR A 1 165 ? -6.801 19.875 4.227 1 80.5 165 TYR A C 1
ATOM 1330 O O . TYR A 1 165 ? -6.5 20.969 4.684 1 80.5 165 TYR A O 1
ATOM 1338 N N . PHE A 1 166 ? -7.969 19.656 3.727 1 84.31 166 PHE A N 1
ATOM 1339 C CA . PHE A 1 166 ? -8.977 20.703 3.611 1 84.31 166 PHE A CA 1
ATOM 1340 C C . PHE A 1 166 ? -9.367 21.234 4.988 1 84.31 166 PHE A C 1
ATOM 1342 O O . PHE A 1 166 ? -9.602 22.422 5.152 1 84.31 166 PHE A O 1
ATOM 1349 N N . ASN A 1 167 ? -9.398 20.359 5.887 1 77.62 167 ASN A N 1
ATOM 1350 C CA . ASN A 1 167 ? -9.711 20.766 7.254 1 77.62 167 ASN A CA 1
ATOM 1351 C C . ASN A 1 167 ? -8.602 21.625 7.848 1 77.62 167 ASN A C 1
ATOM 1353 O O . ASN A 1 167 ? -8.844 22.391 8.789 1 77.62 167 ASN A O 1
ATOM 1357 N N . SER A 1 168 ? -7.434 21.422 7.316 1 75.69 168 SER A N 1
ATOM 1358 C CA . SER A 1 168 ? -6.297 22.172 7.848 1 75.69 168 SER A CA 1
ATOM 1359 C C . SER A 1 168 ? -6.23 23.578 7.258 1 75.69 168 SER A C 1
ATOM 1361 O O . SER A 1 168 ? -5.492 24.422 7.754 1 75.69 168 SER A O 1
ATOM 1363 N N . ILE A 1 169 ? -7.023 23.859 6.25 1 80.38 169 ILE A N 1
ATOM 1364 C CA . ILE A 1 169 ? -7.047 25.188 5.641 1 80.38 169 ILE A CA 1
ATOM 1365 C C . ILE A 1 169 ? -7.723 26.172 6.582 1 80.38 169 ILE A C 1
ATOM 1367 O O . ILE A 1 169 ? -8.852 25.938 7.031 1 80.38 169 ILE A O 1
ATOM 1371 N N . PRO A 1 170 ? -7 27.188 6.914 1 82.62 170 PRO A N 1
ATOM 1372 C CA . PRO A 1 170 ? -7.578 28.188 7.824 1 82.62 170 PRO A CA 1
ATOM 1373 C C . PRO A 1 170 ? -8.922 28.719 7.34 1 82.62 170 PRO A C 1
ATOM 1375 O O . PRO A 1 170 ? -9.117 28.922 6.141 1 82.62 170 PRO A O 1
ATOM 1378 N N . LYS A 1 171 ? -9.719 28.984 8.273 1 81.62 171 LYS A N 1
ATOM 1379 C CA . LYS A 1 171 ? -11.062 29.5 7.992 1 81.62 171 LYS A CA 1
ATOM 1380 C C . LYS A 1 171 ? -10.992 30.891 7.352 1 81.62 171 LYS A C 1
ATOM 1382 O O . LYS A 1 171 ? -11.883 31.266 6.59 1 81.62 171 LYS A O 1
ATOM 1387 N N . GLY A 1 172 ? -9.914 31.484 7.734 1 86.31 172 GLY A N 1
ATOM 1388 C CA . GLY A 1 172 ? -9.734 32.812 7.191 1 86.31 172 GLY A CA 1
ATOM 1389 C C . GLY A 1 172 ? -9.711 32.844 5.676 1 86.31 172 GLY A C 1
ATOM 1390 O O . GLY A 1 172 ? -10.164 33.812 5.062 1 86.31 172 GLY A O 1
ATOM 1391 N N . ILE A 1 173 ? -9.211 31.828 5.086 1 85.75 173 ILE A N 1
ATOM 1392 C CA . ILE A 1 173 ? -9.148 31.75 3.631 1 85.75 173 ILE A CA 1
ATOM 1393 C C . ILE A 1 173 ? -10.555 31.609 3.059 1 85.75 173 ILE A C 1
ATOM 1395 O O . ILE A 1 173 ? -10.883 32.219 2.043 1 85.75 173 ILE A O 1
ATOM 1399 N N . TRP A 1 174 ? -11.336 30.953 3.727 1 82.69 174 TRP A N 1
ATOM 1400 C CA . TRP A 1 174 ? -12.734 30.797 3.324 1 82.69 174 TRP A CA 1
ATOM 1401 C C . TRP A 1 174 ? -13.5 32.094 3.463 1 82.69 174 TRP A C 1
ATOM 1403 O O . TRP A 1 174 ? -14.258 32.469 2.566 1 82.69 174 TRP A O 1
ATOM 1413 N N . GLU A 1 175 ? -13.266 32.656 4.5 1 85.94 175 GLU A N 1
ATOM 1414 C CA . GLU A 1 175 ? -13.938 33.938 4.781 1 85.94 175 GLU A CA 1
ATOM 1415 C C . GLU A 1 175 ? -13.523 35 3.793 1 85.94 175 GLU A C 1
ATOM 1417 O O . GLU A 1 175 ? -14.344 35.812 3.371 1 85.94 175 GLU A O 1
ATOM 1422 N N . ALA A 1 176 ? -12.258 35 3.512 1 89.69 176 ALA A N 1
ATOM 1423 C CA . ALA A 1 176 ? -11.758 35.969 2.547 1 89.69 176 ALA A CA 1
ATOM 1424 C C . ALA A 1 176 ? -12.414 35.781 1.183 1 89.69 176 ALA A C 1
ATOM 1426 O O . ALA A 1 176 ? -12.75 36.75 0.505 1 89.69 176 ALA A O 1
ATOM 1427 N N . ALA A 1 177 ? -12.617 34.625 0.816 1 88.44 177 ALA A N 1
ATOM 1428 C CA . ALA A 1 177 ? -13.266 34.312 -0.457 1 88.44 177 ALA A CA 1
ATOM 1429 C C . ALA A 1 177 ? -14.727 34.781 -0.437 1 88.44 177 ALA A C 1
ATOM 1431 O O . ALA A 1 177 ? -15.242 35.281 -1.439 1 88.44 177 ALA A O 1
ATOM 1432 N N . GLU A 1 178 ? -15.266 34.625 0.688 1 86.38 178 GLU A N 1
ATOM 1433 C CA . GLU A 1 178 ? -16.656 35.062 0.855 1 86.38 178 GLU A CA 1
ATOM 1434 C C . GLU A 1 178 ? -16.766 36.562 0.784 1 86.38 178 GLU A C 1
ATOM 1436 O O . GLU A 1 178 ? -17.688 37.094 0.179 1 86.38 178 GLU A O 1
ATOM 1441 N N . VAL A 1 179 ? -15.852 37.125 1.394 1 90.19 179 VAL A N 1
ATOM 1442 C CA . VAL A 1 179 ? -15.82 38.594 1.4 1 90.19 179 VAL A CA 1
ATOM 1443 C C . VAL A 1 179 ? -15.609 39.125 -0.02 1 90.19 179 VAL A C 1
ATOM 1445 O O . VAL A 1 179 ? -16.172 40.156 -0.403 1 90.19 179 VAL A O 1
ATOM 1448 N N . ASP A 1 180 ? -14.867 38.406 -0.835 1 90.5 180 ASP A N 1
ATOM 1449 C CA . ASP A 1 180 ? -14.609 38.781 -2.223 1 90.5 180 ASP A CA 1
ATOM 1450 C C . ASP A 1 180 ? -15.812 38.469 -3.109 1 90.5 180 ASP A C 1
ATOM 1452 O O . ASP A 1 180 ? -15.773 38.719 -4.32 1 90.5 180 ASP A O 1
ATOM 1456 N N . GLY A 1 181 ? -16.891 37.938 -2.52 1 87.88 181 GLY A N 1
ATOM 1457 C CA . GLY A 1 181 ? -18.141 37.719 -3.236 1 87.88 181 GLY A CA 1
ATOM 1458 C C . GLY A 1 181 ? -18.219 36.375 -3.928 1 87.88 181 GLY A C 1
ATOM 1459 O O . GLY A 1 181 ? -19.094 36.125 -4.758 1 87.88 181 GLY A O 1
ATOM 1460 N N . CYS A 1 182 ? -17.266 35.562 -3.66 1 88.44 182 CYS A N 1
ATOM 1461 C CA . CYS A 1 182 ? -17.266 34.25 -4.293 1 88.44 182 CYS A CA 1
ATOM 1462 C C . CYS A 1 182 ? -18.391 33.375 -3.73 1 88.44 182 CYS A C 1
ATOM 1464 O O . CYS A 1 182 ? -18.656 33.406 -2.531 1 88.44 182 CYS A O 1
ATOM 1466 N N . ASN A 1 183 ? -19.109 32.656 -4.684 1 85.44 183 ASN A N 1
ATOM 1467 C CA . ASN A 1 183 ? -19.953 31.594 -4.199 1 85.44 183 ASN A CA 1
ATOM 1468 C C . ASN A 1 183 ? -19.141 30.344 -3.867 1 85.44 183 ASN A C 1
ATOM 1470 O O . ASN A 1 183 ? -17.922 30.328 -4.004 1 85.44 183 ASN A O 1
ATOM 1474 N N . GLU A 1 184 ? -19.719 29.359 -3.398 1 82.19 184 GLU A N 1
ATOM 1475 C CA . GLU A 1 184 ? -19.016 28.188 -2.906 1 82.19 184 GLU A CA 1
ATOM 1476 C C . GLU A 1 184 ? -18.234 27.5 -4.023 1 82.19 184 GLU A C 1
ATOM 1478 O O . GLU A 1 184 ? -17.094 27.078 -3.82 1 82.19 184 GLU A O 1
ATOM 1483 N N . ARG A 1 185 ? -18.875 27.422 -5.102 1 83.69 185 ARG A N 1
ATOM 1484 C CA . ARG A 1 185 ? -18.219 26.797 -6.242 1 83.69 185 ARG A CA 1
ATOM 1485 C C . ARG A 1 185 ? -17.016 27.625 -6.695 1 83.69 185 ARG A C 1
ATOM 1487 O O . ARG A 1 185 ? -15.961 27.078 -7.012 1 83.69 185 ARG A O 1
ATOM 1494 N N . GLU A 1 186 ? -17.234 28.906 -6.738 1 88.12 186 GLU A N 1
ATOM 1495 C CA . GLU A 1 186 ? -16.141 29.797 -7.137 1 88.12 186 GLU A CA 1
ATOM 1496 C C . GLU A 1 186 ? -15.008 29.766 -6.129 1 88.12 186 GLU A C 1
ATOM 1498 O O . GLU A 1 186 ? -13.836 29.766 -6.508 1 88.12 186 GLU A O 1
ATOM 1503 N N . ALA A 1 187 ? -15.453 29.766 -4.879 1 87.94 187 ALA A N 1
ATOM 1504 C CA . ALA A 1 187 ? -14.445 29.703 -3.824 1 87.94 187 ALA A CA 1
ATOM 1505 C C . ALA A 1 187 ? -13.625 28.422 -3.928 1 87.94 187 ALA A C 1
ATOM 1507 O O . ALA A 1 187 ? -12.406 28.438 -3.732 1 87.94 187 ALA A O 1
ATOM 1508 N N . PHE A 1 188 ? -14.359 27.359 -4.27 1 89.06 188 PHE A N 1
ATOM 1509 C CA . PHE A 1 188 ? -13.68 26.078 -4.395 1 89.06 188 PHE A CA 1
ATOM 1510 C C . PHE A 1 188 ? -12.695 26.094 -5.566 1 89.06 188 PHE A C 1
ATOM 1512 O O . PHE A 1 188 ? -11.523 25.75 -5.406 1 89.06 188 PHE A O 1
ATOM 1519 N N . PHE A 1 189 ? -13.094 26.516 -6.734 1 90.44 189 PHE A N 1
ATOM 1520 C CA . PHE A 1 189 ? -12.297 26.406 -7.945 1 90.44 189 PHE A CA 1
ATOM 1521 C C . PHE A 1 189 ? -11.25 27.516 -8.016 1 90.44 189 PHE A C 1
ATOM 1523 O O . PHE A 1 189 ? -10.141 27.297 -8.5 1 90.44 189 PHE A O 1
ATOM 1530 N N . LYS A 1 190 ? -11.516 28.656 -7.383 1 90.94 190 LYS A N 1
ATOM 1531 C CA . LYS A 1 190 ? -10.625 29.797 -7.555 1 90.94 190 LYS A CA 1
ATOM 1532 C C . LYS A 1 190 ? -9.672 29.938 -6.371 1 90.94 190 LYS A C 1
ATOM 1534 O O . LYS A 1 190 ? -8.578 30.5 -6.508 1 90.94 190 LYS A O 1
ATOM 1539 N N . VAL A 1 191 ? -10.078 29.438 -5.242 1 90.62 191 VAL A N 1
ATOM 1540 C CA . VAL A 1 191 ? -9.266 29.703 -4.062 1 90.62 191 VAL A CA 1
ATOM 1541 C C . VAL A 1 191 ? -8.781 28.391 -3.457 1 90.62 191 VAL A C 1
ATOM 1543 O O . VAL A 1 191 ? -7.578 28.125 -3.396 1 90.62 191 VAL A O 1
ATOM 1546 N N . ILE A 1 192 ? -9.688 27.5 -3.172 1 89 192 ILE A N 1
ATOM 1547 C CA . ILE A 1 192 ? -9.359 26.297 -2.408 1 89 192 ILE A CA 1
ATOM 1548 C C . ILE A 1 192 ? -8.547 25.344 -3.279 1 89 192 ILE A C 1
ATOM 1550 O O . ILE A 1 192 ? -7.531 24.797 -2.84 1 89 192 ILE A O 1
ATOM 1554 N N . LEU A 1 193 ? -8.984 25.188 -4.496 1 90.94 193 LEU A N 1
ATOM 1555 C CA . LEU A 1 193 ? -8.336 24.219 -5.391 1 90.94 193 LEU A CA 1
ATOM 1556 C C . LEU A 1 193 ? -6.902 24.641 -5.68 1 90.94 193 LEU A C 1
ATOM 1558 O O . LEU A 1 193 ? -5.98 23.828 -5.566 1 90.94 193 LEU A O 1
ATOM 1562 N N . PRO A 1 194 ? -6.711 25.891 -5.984 1 90 194 PRO A N 1
ATOM 1563 C CA . PRO A 1 194 ? -5.332 26.312 -6.227 1 90 194 PRO A CA 1
ATOM 1564 C C . PRO A 1 194 ? -4.449 26.188 -4.988 1 90 194 PRO A C 1
ATOM 1566 O O . PRO A 1 194 ? -3.275 25.812 -5.094 1 90 194 PRO A O 1
ATOM 1569 N N . VAL A 1 195 ? -5 26.484 -3.84 1 87 195 VAL A N 1
ATOM 1570 C CA . VAL A 1 195 ? -4.246 26.391 -2.594 1 87 195 VAL A CA 1
ATOM 1571 C C . VAL A 1 195 ? -3.957 24.922 -2.275 1 87 195 VAL A C 1
ATOM 1573 O O . VAL A 1 195 ? -2.971 24.609 -1.605 1 87 195 VAL A O 1
ATOM 1576 N N . SER A 1 196 ? -4.758 24.031 -2.83 1 88.88 196 SER A N 1
ATOM 1577 C CA . SER A 1 196 ? -4.676 22.609 -2.512 1 88.88 196 SER A CA 1
ATOM 1578 C C . SER A 1 196 ? -3.85 21.859 -3.551 1 88.88 196 SER A C 1
ATOM 1580 O O . SER A 1 196 ? -3.768 20.625 -3.518 1 88.88 196 SER A O 1
ATOM 1582 N N . THR A 1 197 ? -3.266 22.547 -4.465 1 88 197 THR A N 1
ATOM 1583 C CA . THR A 1 197 ? -2.525 21.922 -5.559 1 88 197 THR A CA 1
ATOM 1584 C C . THR A 1 197 ? -1.426 21.016 -5.016 1 88 197 THR A C 1
ATOM 1586 O O . THR A 1 197 ? -1.25 19.891 -5.492 1 88 197 THR A O 1
ATOM 1589 N N . PRO A 1 198 ? -0.724 21.359 -3.977 1 80.81 198 PRO A N 1
ATOM 1590 C CA . PRO A 1 198 ? 0.338 20.484 -3.477 1 80.81 198 PRO A CA 1
ATOM 1591 C C . PRO A 1 198 ? -0.192 19.141 -2.969 1 80.81 198 PRO A C 1
ATOM 1593 O O . PRO A 1 198 ? 0.39 18.094 -3.258 1 80.81 198 PRO A O 1
ATOM 1596 N N . ILE A 1 199 ? -1.28 19.219 -2.225 1 81.88 199 ILE A N 1
ATOM 1597 C CA . ILE A 1 199 ? -1.814 17.969 -1.67 1 81.88 199 ILE A CA 1
ATOM 1598 C C . ILE A 1 199 ? -2.42 17.125 -2.787 1 81.88 199 ILE A C 1
ATOM 1600 O O . ILE A 1 199 ? -2.365 15.898 -2.742 1 81.88 199 ILE A O 1
ATOM 1604 N N . ILE A 1 200 ? -2.994 17.797 -3.752 1 90.62 200 ILE A N 1
ATOM 1605 C CA . ILE A 1 200 ? -3.568 17.078 -4.883 1 90.62 200 ILE A CA 1
ATOM 1606 C C . ILE A 1 200 ? -2.465 16.328 -5.629 1 90.62 200 ILE A C 1
ATOM 1608 O O . ILE A 1 200 ? -2.625 15.148 -5.961 1 90.62 200 ILE A O 1
ATOM 1612 N N . PHE A 1 201 ? -1.347 16.938 -5.801 1 86.19 201 PHE A N 1
ATOM 1613 C CA . PHE A 1 201 ? -0.228 16.297 -6.477 1 86.19 201 PHE A CA 1
ATOM 1614 C C . PHE A 1 201 ? 0.354 15.172 -5.613 1 86.19 201 PHE A C 1
ATOM 1616 O O . PHE A 1 201 ? 0.779 14.141 -6.133 1 86.19 201 PHE A O 1
ATOM 1623 N N . ALA A 1 202 ? 0.415 15.391 -4.328 1 81.25 202 ALA A N 1
ATOM 1624 C CA . ALA A 1 202 ? 0.866 14.328 -3.428 1 81.25 202 ALA A CA 1
ATOM 1625 C C . ALA A 1 202 ? -0.041 13.109 -3.521 1 81.25 202 ALA A C 1
ATOM 1627 O O . ALA A 1 202 ? 0.44 11.977 -3.59 1 81.25 202 ALA A O 1
ATOM 1628 N N . CYS A 1 203 ? -1.352 13.406 -3.561 1 87.5 203 CYS A N 1
ATOM 1629 C CA . CYS A 1 203 ? -2.322 12.32 -3.668 1 87.5 203 CYS A CA 1
ATOM 1630 C C . CYS A 1 203 ? -2.211 11.625 -5.02 1 87.5 203 CYS A C 1
ATOM 1632 O O . CYS A 1 203 ? -2.408 10.414 -5.113 1 87.5 203 CYS A O 1
ATOM 1634 N N . MET A 1 204 ? -1.952 12.43 -6.023 1 91.12 204 MET A N 1
ATOM 1635 C CA . MET A 1 204 ? -1.747 11.852 -7.348 1 91.12 204 MET A CA 1
ATOM 1636 C C . MET A 1 204 ? -0.558 10.891 -7.344 1 91.12 204 MET A C 1
ATOM 1638 O O . MET A 1 204 ? -0.635 9.797 -7.898 1 91.12 204 MET A O 1
ATOM 1642 N N . LEU A 1 205 ? 0.493 11.328 -6.73 1 85.25 205 LEU A N 1
ATOM 1643 C CA . LEU A 1 205 ? 1.685 10.492 -6.664 1 85.25 205 LEU A CA 1
ATOM 1644 C C . LEU A 1 205 ? 1.409 9.219 -5.871 1 85.25 205 LEU A C 1
ATOM 1646 O O . LEU A 1 205 ? 1.791 8.125 -6.289 1 85.25 205 LEU A O 1
ATOM 1650 N N . ILE A 1 206 ? 0.797 9.383 -4.773 1 82.88 206 ILE A N 1
ATOM 1651 C CA . ILE A 1 206 ? 0.479 8.242 -3.924 1 82.88 206 ILE A CA 1
ATOM 1652 C C . ILE A 1 206 ? -0.397 7.254 -4.691 1 82.88 206 ILE A C 1
ATOM 1654 O O . ILE A 1 206 ? -0.113 6.055 -4.723 1 82.88 206 ILE A O 1
ATOM 1658 N N . MET A 1 207 ? -1.434 7.746 -5.316 1 90.69 207 MET A N 1
ATOM 1659 C CA . MET A 1 207 ? -2.346 6.891 -6.074 1 90.69 207 MET A CA 1
ATOM 1660 C C . MET A 1 207 ? -1.626 6.227 -7.242 1 90.69 207 MET A C 1
ATOM 1662 O O . MET A 1 207 ? -1.894 5.066 -7.562 1 90.69 207 MET A O 1
ATOM 1666 N N . PHE A 1 208 ? -0.773 6.98 -7.848 1 91.69 208 PHE A N 1
ATOM 1667 C CA . PHE A 1 208 ? 0.018 6.414 -8.93 1 91.69 208 PHE A CA 1
ATOM 1668 C C . PHE A 1 208 ? 0.869 5.25 -8.43 1 91.69 208 PHE A C 1
ATOM 1670 O O . PHE A 1 208 ? 0.906 4.188 -9.055 1 91.69 208 PHE A O 1
ATOM 1677 N N . LEU A 1 209 ? 1.554 5.461 -7.383 1 86.31 209 LEU A N 1
ATOM 1678 C CA . LEU A 1 209 ? 2.434 4.43 -6.84 1 86.31 209 LEU A CA 1
ATOM 1679 C C . LEU A 1 209 ? 1.636 3.203 -6.414 1 86.31 209 LEU A C 1
ATOM 1681 O O . LEU A 1 209 ? 2.076 2.068 -6.621 1 86.31 209 LEU A O 1
ATOM 1685 N N . MET A 1 210 ? 0.493 3.449 -5.844 1 87.25 210 MET A N 1
ATOM 1686 C CA . MET A 1 210 ? -0.367 2.336 -5.453 1 87.25 210 MET A CA 1
ATOM 1687 C C . MET A 1 210 ? -0.826 1.547 -6.672 1 87.25 210 MET A C 1
ATOM 1689 O O . MET A 1 210 ? -0.851 0.315 -6.648 1 87.25 210 MET A O 1
ATOM 1693 N N . SER A 1 211 ? -1.173 2.26 -7.641 1 93.56 211 SER A N 1
ATOM 1694 C CA . SER A 1 211 ? -1.6 1.621 -8.883 1 93.56 211 SER A CA 1
ATOM 1695 C C . SER A 1 211 ? -0.452 0.854 -9.531 1 93.56 211 SER A C 1
ATOM 1697 O O . SER A 1 211 ? -0.626 -0.288 -9.961 1 93.56 211 SER A O 1
ATOM 1699 N N . TRP A 1 212 ? 0.666 1.45 -9.586 1 91 212 TRP A N 1
ATOM 1700 C CA . TRP A 1 212 ? 1.845 0.878 -10.227 1 91 212 TRP A CA 1
ATOM 1701 C C . TRP A 1 212 ? 2.262 -0.419 -9.539 1 91 212 TRP A C 1
ATOM 1703 O O . TRP A 1 212 ? 2.719 -1.356 -10.203 1 91 212 TRP A O 1
ATOM 1713 N N . ASN A 1 213 ? 2.059 -0.536 -8.281 1 88.75 213 ASN A N 1
ATOM 1714 C CA . ASN A 1 213 ? 2.564 -1.654 -7.496 1 88.75 213 ASN A CA 1
ATOM 1715 C C . ASN A 1 213 ? 1.486 -2.707 -7.262 1 88.75 213 ASN A C 1
ATOM 1717 O O . ASN A 1 213 ? 1.75 -3.746 -6.652 1 88.75 213 ASN A O 1
ATOM 1721 N N . GLN A 1 214 ? 0.339 -2.383 -7.758 1 91.56 214 GLN A N 1
ATOM 1722 C CA . GLN A 1 214 ? -0.767 -3.303 -7.516 1 91.56 214 GLN A CA 1
ATOM 1723 C C . GLN A 1 214 ? -0.525 -4.648 -8.195 1 91.56 214 GLN A C 1
ATOM 1725 O O . GLN A 1 214 ? -0.143 -4.695 -9.367 1 91.56 214 GLN A O 1
ATOM 1730 N N . PHE A 1 215 ? -0.696 -5.781 -7.5 1 92.38 215 PHE A N 1
ATOM 1731 C CA . PHE A 1 215 ? -0.439 -7.125 -8.008 1 92.38 215 PHE A CA 1
ATOM 1732 C C . PHE A 1 215 ? -1.675 -8 -7.863 1 92.38 215 PHE A C 1
ATOM 1734 O O . PHE A 1 215 ? -2.027 -8.742 -8.781 1 92.38 215 PHE A O 1
ATOM 1741 N N . GLN A 1 216 ? -2.379 -7.859 -6.832 1 90.81 216 GLN A N 1
ATOM 1742 C CA . GLN A 1 216 ? -3.434 -8.797 -6.473 1 90.81 216 GLN A CA 1
ATOM 1743 C C . GLN A 1 216 ? -4.641 -8.656 -7.395 1 90.81 216 GLN A C 1
ATOM 1745 O O . GLN A 1 216 ? -5.18 -9.648 -7.879 1 90.81 216 GLN A O 1
ATOM 1750 N N . ILE A 1 217 ? -4.988 -7.48 -7.719 1 93.38 217 ILE A N 1
ATOM 1751 C CA . ILE A 1 217 ? -6.191 -7.23 -8.508 1 93.38 217 ILE A CA 1
ATOM 1752 C C . ILE A 1 217 ? -5.98 -7.711 -9.938 1 93.38 217 ILE A C 1
ATOM 1754 O O . ILE A 1 217 ? -6.762 -8.516 -10.453 1 93.38 217 ILE A O 1
ATOM 1758 N N . PRO A 1 218 ? -4.883 -7.305 -10.516 1 95.19 218 PRO A N 1
ATOM 1759 C CA . PRO A 1 218 ? -4.699 -7.793 -11.883 1 95.19 218 PRO A CA 1
ATOM 1760 C C . PRO A 1 218 ? -4.402 -9.289 -11.938 1 95.19 218 PRO A C 1
ATOM 1762 O O . PRO A 1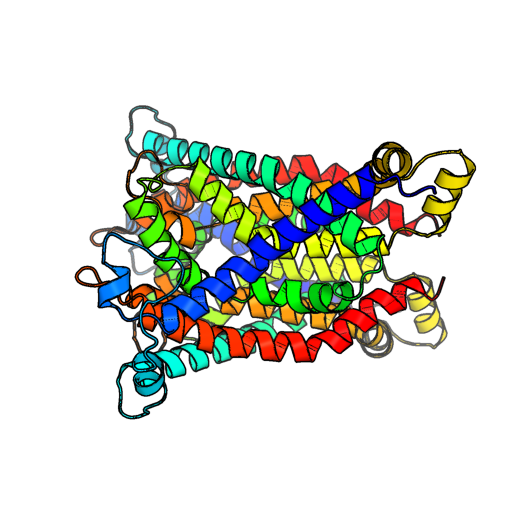 218 ? -4.672 -9.938 -12.953 1 95.19 218 PRO A O 1
ATOM 1765 N N . LEU A 1 219 ? -3.857 -9.859 -10.906 1 91.88 219 LEU A N 1
ATOM 1766 C CA . LEU A 1 219 ? -3.633 -11.297 -10.867 1 91.88 219 LEU A CA 1
ATOM 1767 C C . LEU A 1 219 ? -4.934 -12.055 -11.078 1 91.88 219 LEU A C 1
ATOM 1769 O O . LEU A 1 219 ? -4.949 -13.102 -11.734 1 91.88 219 LEU A O 1
ATOM 1773 N N . ILE A 1 220 ? -6.004 -11.477 -10.578 1 89.81 220 ILE A N 1
ATOM 1774 C CA . ILE A 1 220 ? -7.289 -12.164 -10.602 1 89.81 220 ILE A CA 1
ATOM 1775 C C . ILE A 1 220 ? -8.094 -11.727 -11.82 1 89.81 220 ILE A C 1
ATOM 1777 O O . ILE A 1 220 ? -8.781 -12.539 -12.445 1 89.81 220 ILE A O 1
ATOM 1781 N N . LEU A 1 221 ? -7.941 -10.555 -12.25 1 94.19 221 LEU A N 1
ATOM 1782 C CA . LEU A 1 221 ? -8.875 -10 -13.234 1 94.19 221 LEU A CA 1
ATOM 1783 C C . LEU A 1 221 ? -8.258 -9.992 -14.625 1 94.19 221 LEU A C 1
ATOM 1785 O O . LEU A 1 221 ? -8.938 -9.703 -15.609 1 94.19 221 LEU A O 1
ATOM 1789 N N . THR A 1 222 ? -6.945 -10.312 -14.688 1 95.56 222 THR A N 1
ATOM 1790 C CA . THR A 1 222 ? -6.266 -10.328 -15.977 1 95.56 222 THR A CA 1
ATOM 1791 C C . THR A 1 222 ? -5.914 -11.75 -16.391 1 95.56 222 THR A C 1
ATOM 1793 O O . THR A 1 222 ? -5.418 -12.531 -15.578 1 95.56 222 THR A O 1
ATOM 1796 N N . SER A 1 223 ? -6.121 -12.102 -17.672 1 91.69 223 SER A N 1
ATOM 1797 C CA . SER A 1 223 ? -5.84 -13.453 -18.141 1 91.69 223 SER A CA 1
ATOM 1798 C C . SER A 1 223 ? -4.906 -13.438 -19.344 1 91.69 223 SER A C 1
ATOM 1800 O O . SER A 1 223 ? -4.004 -14.273 -19.453 1 91.69 223 SER A O 1
ATOM 1802 N N . SER A 1 224 ? -5.035 -12.453 -20.219 1 95.44 224 SER A N 1
ATOM 1803 C CA . SER A 1 224 ? -4.238 -12.43 -21.438 1 95.44 224 SER A CA 1
ATOM 1804 C C . SER A 1 224 ? -2.881 -11.773 -21.203 1 95.44 224 SER A C 1
ATOM 1806 O O . SER A 1 224 ? -2.764 -10.852 -20.391 1 95.44 224 SER A O 1
ATOM 1808 N N . GLN A 1 225 ? -1.955 -12.211 -21.938 1 93.56 225 GLN A N 1
ATOM 1809 C CA . GLN A 1 225 ? -0.611 -11.648 -21.859 1 93.56 225 GLN A CA 1
ATOM 1810 C C . GLN A 1 225 ? -0.603 -10.18 -22.266 1 93.56 225 GLN A C 1
ATOM 1812 O O . GLN A 1 225 ? 0.146 -9.383 -21.703 1 93.56 225 GLN A O 1
ATOM 1817 N N . GLU A 1 226 ? -1.437 -9.875 -23.156 1 94.81 226 GLU A N 1
ATOM 1818 C CA . GLU A 1 226 ? -1.482 -8.531 -23.734 1 94.81 226 GLU A CA 1
ATOM 1819 C C . GLU A 1 226 ? -1.925 -7.5 -22.688 1 94.81 226 GLU A C 1
ATOM 1821 O O . GLU A 1 226 ? -1.563 -6.328 -22.781 1 94.81 226 GLU A O 1
ATOM 1826 N N . ASN A 1 227 ? -2.666 -7.957 -21.672 1 96.75 227 ASN A N 1
ATOM 1827 C CA . ASN A 1 227 ? -3.229 -7.008 -20.719 1 96.75 227 ASN A CA 1
ATOM 1828 C C . ASN A 1 227 ? -2.545 -7.109 -19.359 1 96.75 227 ASN A C 1
ATOM 1830 O O . ASN A 1 227 ? -2.977 -6.477 -18.391 1 96.75 227 ASN A O 1
ATOM 1834 N N . LYS A 1 228 ? -1.466 -7.859 -19.312 1 96.44 228 LYS A N 1
ATOM 1835 C CA . LYS A 1 228 ? -0.764 -7.996 -18.047 1 96.44 228 LYS A CA 1
ATOM 1836 C C . LYS A 1 228 ? 0.019 -6.727 -17.719 1 96.44 228 LYS A C 1
ATOM 1838 O O . LYS A 1 228 ? 0.602 -6.102 -18.594 1 96.44 228 LYS A O 1
ATOM 1843 N N . VAL A 1 229 ? 0.002 -6.391 -16.453 1 96.19 229 VAL A N 1
ATOM 1844 C CA . VAL A 1 229 ? 0.763 -5.246 -15.961 1 96.19 229 VAL A CA 1
ATOM 1845 C C . VAL A 1 229 ? 2.164 -5.695 -15.547 1 96.19 229 VAL A C 1
ATOM 1847 O O . VAL A 1 229 ? 2.451 -6.895 -15.508 1 96.19 229 VAL A O 1
ATOM 1850 N N . VAL A 1 230 ? 3.012 -4.77 -15.297 1 93.44 230 VAL A N 1
ATOM 1851 C CA . VAL A 1 230 ? 4.438 -5.008 -15.102 1 93.44 230 VAL A CA 1
ATOM 1852 C C . VAL A 1 230 ? 4.648 -5.926 -13.898 1 93.44 230 VAL A C 1
ATOM 1854 O O . VAL A 1 230 ? 5.531 -6.785 -13.914 1 93.44 230 VAL A O 1
ATOM 1857 N N . THR A 1 231 ? 3.863 -5.789 -12.844 1 91.25 231 THR A N 1
ATOM 1858 C CA . THR A 1 231 ? 4.027 -6.609 -11.648 1 91.25 231 THR A CA 1
ATOM 1859 C C . THR A 1 231 ? 3.74 -8.078 -11.961 1 91.25 231 THR A C 1
ATOM 1861 O O . THR A 1 231 ? 4.426 -8.969 -11.453 1 91.25 231 THR A O 1
ATOM 1864 N N . LEU A 1 232 ? 2.766 -8.336 -12.789 1 91.81 232 LEU A N 1
ATOM 1865 C CA . LEU A 1 232 ? 2.459 -9.703 -13.188 1 91.81 232 LEU A CA 1
ATOM 1866 C C . LEU A 1 232 ? 3.576 -10.289 -14.047 1 91.81 232 LEU A C 1
ATOM 1868 O O . LEU A 1 232 ? 3.941 -11.453 -13.898 1 91.81 232 LEU A O 1
ATOM 1872 N N . ILE A 1 233 ? 4.055 -9.438 -14.93 1 90.31 233 ILE A N 1
ATOM 1873 C CA . ILE A 1 233 ? 5.121 -9.867 -15.828 1 90.31 233 ILE A CA 1
ATOM 1874 C C . ILE A 1 233 ? 6.34 -10.289 -15.008 1 90.31 233 ILE A C 1
ATOM 1876 O O . ILE A 1 233 ? 6.945 -11.336 -15.281 1 90.31 233 ILE A O 1
ATOM 1880 N N . MET A 1 234 ? 6.672 -9.562 -14.047 1 86.06 234 MET A N 1
ATOM 1881 C CA . MET A 1 234 ? 7.832 -9.867 -13.219 1 86.06 234 MET A CA 1
ATOM 1882 C C . MET A 1 234 ? 7.633 -11.18 -12.469 1 86.06 234 MET A C 1
ATOM 1884 O O . MET A 1 234 ? 8.578 -11.953 -12.289 1 86.06 234 MET A O 1
ATOM 1888 N N . SER A 1 235 ? 6.457 -11.438 -12.008 1 84.38 235 SER A N 1
ATOM 1889 C CA . SER A 1 235 ? 6.164 -12.656 -11.258 1 84.38 235 SER A CA 1
ATOM 1890 C C . SER A 1 235 ? 6.301 -13.891 -12.148 1 84.38 235 SER A C 1
ATOM 1892 O O . SER A 1 235 ? 6.516 -15 -11.648 1 84.38 235 SER A O 1
ATOM 1894 N N . GLU A 1 236 ? 6.16 -13.719 -13.398 1 82.5 236 GLU A N 1
ATOM 1895 C CA . GLU A 1 236 ? 6.176 -14.844 -14.328 1 82.5 236 GLU A CA 1
ATOM 1896 C C . GLU A 1 236 ? 7.605 -15.289 -14.625 1 82.5 236 GLU A C 1
ATOM 1898 O O . GLU A 1 236 ? 7.82 -16.391 -15.141 1 82.5 236 GLU A O 1
ATOM 1903 N N . PHE A 1 237 ? 8.5 -14.398 -14.438 1 73.25 237 PHE A N 1
ATOM 1904 C CA . PHE A 1 237 ? 9.883 -14.797 -14.68 1 73.25 237 PHE A CA 1
ATOM 1905 C C . PHE A 1 237 ? 10.352 -15.789 -13.625 1 73.25 237 PHE A C 1
ATOM 1907 O O . PHE A 1 237 ? 11.445 -16.344 -13.742 1 73.25 237 PHE A O 1
ATOM 1914 N N . MET A 1 238 ? 9.492 -15.984 -12.562 1 68.94 238 MET A N 1
ATOM 1915 C CA . MET A 1 238 ? 9.758 -17.031 -11.586 1 68.94 238 MET A CA 1
ATOM 1916 C C . MET A 1 238 ? 9.219 -18.375 -12.062 1 68.94 238 MET A C 1
ATOM 1918 O O . MET A 1 238 ? 8.047 -18.688 -11.852 1 68.94 238 MET A O 1
ATOM 1922 N N . SER A 1 239 ? 9.336 -18.719 -13.281 1 58.84 239 SER A N 1
ATOM 1923 C CA . SER A 1 239 ? 8.789 -19.984 -13.773 1 58.84 239 SER A CA 1
ATOM 1924 C C . SER A 1 239 ? 9.367 -21.172 -13.016 1 58.84 239 SER A C 1
ATOM 1926 O O . SER A 1 239 ? 10.43 -21.062 -12.406 1 58.84 239 SER A O 1
ATOM 1928 N N . ARG A 1 240 ? 8.516 -22.266 -12.766 1 55.03 240 ARG A N 1
ATOM 1929 C CA . ARG A 1 240 ? 8.758 -23.484 -12.023 1 55.03 240 ARG A CA 1
ATOM 1930 C C . ARG A 1 240 ? 10.133 -24.078 -12.359 1 55.03 240 ARG A C 1
ATOM 1932 O O . ARG A 1 240 ? 10.805 -24.625 -11.492 1 55.03 240 ARG A O 1
ATOM 1939 N N . ASP A 1 241 ? 10.539 -23.938 -13.602 1 57.09 241 ASP A N 1
ATOM 1940 C CA . ASP A 1 241 ? 11.711 -24.75 -13.922 1 57.09 241 ASP A CA 1
ATOM 1941 C C . ASP A 1 241 ? 12.992 -23.922 -13.812 1 57.09 241 ASP A C 1
ATOM 1943 O O . ASP A 1 241 ? 14.078 -24.469 -13.656 1 57.09 241 ASP A O 1
ATOM 1947 N N . SER A 1 242 ? 12.875 -22.5 -13.914 1 68.31 242 SER A N 1
ATOM 1948 C CA . SER A 1 242 ? 14.109 -21.719 -13.828 1 68.31 242 SER A CA 1
ATOM 1949 C C . SER A 1 242 ? 13.836 -20.281 -13.43 1 68.31 242 SER A C 1
ATOM 1951 O O . SER A 1 242 ? 12.836 -19.703 -13.852 1 68.31 242 SER A O 1
ATOM 1953 N N . ILE A 1 243 ? 14.539 -19.875 -12.43 1 77.12 243 ILE A N 1
ATOM 1954 C CA . ILE A 1 243 ? 14.492 -18.469 -12.023 1 77.12 243 ILE A CA 1
ATOM 1955 C C . ILE A 1 243 ? 15.625 -17.703 -12.688 1 77.12 243 ILE A C 1
ATOM 1957 O O . ILE A 1 243 ? 16.797 -18.094 -12.586 1 77.12 243 ILE A O 1
ATOM 1961 N N . SER A 1 244 ? 15.273 -16.75 -13.586 1 80.69 244 SER A N 1
ATOM 1962 C CA . SER A 1 244 ? 16.266 -15.859 -14.18 1 80.69 244 SER A CA 1
ATOM 1963 C C . SER A 1 244 ? 16.438 -14.602 -13.336 1 80.69 244 SER A C 1
ATOM 1965 O O . SER A 1 244 ? 15.867 -13.555 -13.648 1 80.69 244 SER A O 1
ATOM 1967 N N . TYR A 1 245 ? 17.359 -14.688 -12.438 1 81.56 245 TYR A N 1
ATOM 1968 C CA . TYR A 1 245 ? 17.562 -13.609 -11.484 1 81.56 245 TYR A CA 1
ATOM 1969 C C . TYR A 1 245 ? 17.984 -12.328 -12.195 1 81.56 245 TYR A C 1
ATOM 1971 O O . TYR A 1 245 ? 17.484 -11.242 -11.891 1 81.56 245 TYR A O 1
ATOM 1979 N N . GLY A 1 246 ? 18.875 -12.516 -13.164 1 84.5 246 GLY A N 1
ATOM 1980 C CA . GLY A 1 246 ? 19.375 -11.359 -13.898 1 84.5 246 GLY A CA 1
ATOM 1981 C C . GLY A 1 246 ? 18.312 -10.656 -14.703 1 84.5 246 GLY A C 1
ATOM 1982 O O . GLY A 1 246 ? 18.234 -9.43 -14.711 1 84.5 246 GLY A O 1
ATOM 1983 N N . MET A 1 247 ? 17.484 -11.461 -15.289 1 86.5 247 MET A N 1
ATOM 1984 C CA . MET A 1 247 ? 16.422 -10.891 -16.109 1 86.5 247 MET A CA 1
ATOM 1985 C C . MET A 1 247 ? 15.398 -10.172 -15.242 1 86.5 247 MET A C 1
ATOM 1987 O O . MET A 1 247 ? 14.953 -9.07 -15.586 1 86.5 247 MET A O 1
ATOM 1991 N N . ILE A 1 248 ? 15.07 -10.75 -14.156 1 86.12 248 ILE A N 1
ATOM 1992 C CA . ILE A 1 248 ? 14.109 -10.141 -13.242 1 86.12 248 ILE A CA 1
ATOM 1993 C C . ILE A 1 248 ? 14.656 -8.812 -12.727 1 86.12 248 ILE A C 1
ATOM 1995 O O . ILE A 1 248 ? 13.945 -7.809 -12.688 1 86.12 248 ILE A O 1
ATOM 1999 N N . ALA A 1 249 ? 15.914 -8.867 -12.352 1 86.94 249 ALA A N 1
ATOM 2000 C CA . ALA A 1 249 ? 16.562 -7.656 -11.844 1 86.94 249 ALA A CA 1
ATOM 2001 C C . ALA A 1 249 ? 16.594 -6.57 -12.914 1 86.94 249 ALA A C 1
ATOM 2003 O O . ALA A 1 249 ? 16.344 -5.398 -12.625 1 86.94 249 ALA A O 1
ATOM 2004 N N . THR A 1 250 ? 16.922 -6.973 -14.109 1 89.5 250 THR A N 1
ATOM 2005 C CA . THR A 1 250 ? 16.969 -6.02 -15.211 1 89.5 250 THR A CA 1
ATOM 2006 C C . THR A 1 250 ? 15.578 -5.434 -15.484 1 89.5 250 THR A C 1
ATOM 2008 O O . THR A 1 250 ? 15.438 -4.219 -15.648 1 89.5 250 THR A O 1
ATOM 2011 N N . CYS A 1 251 ? 14.57 -6.273 -15.508 1 89.06 251 CYS A N 1
ATOM 2012 C CA . CYS A 1 251 ? 13.195 -5.809 -15.68 1 89.06 251 CYS A CA 1
ATOM 2013 C C . CYS A 1 251 ? 12.805 -4.848 -14.562 1 89.06 251 CYS A C 1
ATOM 2015 O O . CYS A 1 251 ? 12.109 -3.861 -14.797 1 89.06 251 CYS A O 1
ATOM 2017 N N . GLY A 1 252 ? 13.258 -5.188 -13.391 1 88.19 252 GLY A N 1
ATOM 2018 C CA . GLY A 1 252 ? 13.016 -4.316 -12.25 1 88.19 252 GLY A CA 1
ATOM 2019 C C . GLY A 1 252 ? 13.609 -2.93 -12.422 1 88.19 252 GLY A C 1
ATOM 2020 O O . GLY A 1 252 ? 12.969 -1.93 -12.094 1 88.19 252 GLY A O 1
ATOM 2021 N N . ILE A 1 253 ? 14.766 -2.861 -12.969 1 87.25 253 ILE A N 1
ATOM 2022 C CA . ILE A 1 253 ? 15.445 -1.587 -13.172 1 87.25 253 ILE A CA 1
ATOM 2023 C C . ILE A 1 253 ? 14.648 -0.73 -14.156 1 87.25 253 ILE A C 1
ATOM 2025 O O . ILE A 1 253 ? 14.43 0.461 -13.914 1 87.25 253 ILE A O 1
ATOM 2029 N N . PHE A 1 254 ? 14.164 -1.358 -15.172 1 90.94 254 PHE A N 1
ATOM 2030 C CA . PHE A 1 254 ? 13.367 -0.615 -16.141 1 90.94 254 PHE A CA 1
ATOM 2031 C C . PHE A 1 254 ? 12.023 -0.21 -15.555 1 90.94 254 PHE A C 1
ATOM 2033 O O . PHE A 1 254 ? 11.492 0.85 -15.883 1 90.94 254 PHE A O 1
ATOM 2040 N N . SER A 1 255 ? 11.523 -1.048 -14.703 1 90.25 255 SER A N 1
ATOM 2041 C CA . SER A 1 255 ? 10.211 -0.795 -14.117 1 90.25 255 SER A CA 1
ATOM 2042 C C . SER A 1 255 ? 10.266 0.347 -13.109 1 90.25 255 SER A C 1
ATOM 2044 O O . SER A 1 255 ? 9.234 0.911 -12.742 1 90.25 255 SER A O 1
ATOM 2046 N N . ILE A 1 256 ? 11.461 0.685 -12.625 1 87.12 256 ILE A N 1
ATOM 2047 C CA . ILE A 1 256 ? 11.617 1.752 -11.641 1 87.12 256 ILE A CA 1
ATOM 2048 C C . ILE A 1 256 ? 11.594 3.107 -12.344 1 87.12 256 ILE A C 1
ATOM 2050 O O . ILE A 1 256 ? 11.289 4.129 -11.719 1 87.12 256 ILE A O 1
ATOM 2054 N N . ILE A 1 257 ? 11.766 3.168 -13.578 1 89.38 257 ILE A N 1
ATOM 2055 C CA . ILE A 1 257 ? 11.984 4.398 -14.328 1 89.38 257 ILE A CA 1
ATOM 2056 C C . ILE A 1 257 ? 10.703 5.227 -14.352 1 89.38 257 ILE A C 1
ATOM 2058 O O . ILE A 1 257 ? 10.711 6.406 -13.984 1 89.38 257 ILE A O 1
ATOM 2062 N N . PRO A 1 258 ? 9.539 4.625 -14.648 1 91.06 258 PRO A N 1
ATOM 2063 C CA . PRO A 1 258 ? 8.336 5.453 -14.742 1 91.06 258 PRO A CA 1
ATOM 2064 C C . PRO A 1 258 ? 7.977 6.121 -13.414 1 91.06 258 PRO A C 1
ATOM 2066 O O . PRO A 1 258 ? 7.793 7.34 -13.359 1 91.06 258 PRO A O 1
ATOM 2069 N N . PRO A 1 259 ? 7.922 5.367 -12.375 1 86.62 259 PRO A N 1
ATOM 2070 C CA . PRO A 1 259 ? 7.578 6.039 -11.117 1 86.62 259 PRO A CA 1
ATOM 2071 C C . PRO A 1 259 ? 8.633 7.051 -10.688 1 86.62 259 PRO A C 1
ATOM 2073 O O . PRO A 1 259 ? 8.305 8.062 -10.055 1 86.62 259 PRO A O 1
ATOM 2076 N N . THR A 1 260 ? 9.875 6.77 -10.992 1 82.5 260 THR A N 1
ATOM 2077 C CA . THR A 1 260 ? 10.945 7.711 -10.664 1 82.5 260 THR A CA 1
ATOM 2078 C C . THR A 1 260 ? 10.758 9.023 -11.414 1 82.5 260 THR A C 1
ATOM 2080 O O . THR A 1 260 ? 10.898 10.102 -10.836 1 82.5 260 THR A O 1
ATOM 2083 N N . ILE A 1 261 ? 10.438 8.945 -12.633 1 85.62 261 ILE A N 1
ATOM 2084 C CA . ILE A 1 261 ? 10.211 10.125 -13.453 1 85.62 261 ILE A CA 1
ATOM 2085 C C . ILE A 1 261 ? 9.031 10.922 -12.898 1 85.62 261 ILE A C 1
ATOM 2087 O O . ILE A 1 261 ? 9.102 12.141 -12.75 1 85.62 261 ILE A O 1
ATOM 2091 N N . ILE A 1 262 ? 8.016 10.234 -12.516 1 84.06 262 ILE A N 1
ATOM 2092 C CA . ILE A 1 262 ? 6.812 10.891 -12 1 84.06 262 ILE A CA 1
ATOM 2093 C C . ILE A 1 262 ? 7.109 11.523 -10.648 1 84.06 262 ILE A C 1
ATOM 2095 O O . ILE A 1 262 ? 6.668 12.641 -10.367 1 84.06 262 ILE A O 1
ATOM 2099 N N . ALA A 1 263 ? 7.844 10.82 -9.852 1 76.94 263 ALA A N 1
ATOM 2100 C CA . ALA A 1 263 ? 8.219 11.344 -8.539 1 76.94 263 ALA A CA 1
ATOM 2101 C C . ALA A 1 263 ? 9.047 12.617 -8.672 1 76.94 263 ALA A C 1
ATOM 2103 O O . ALA A 1 263 ? 8.859 13.57 -7.914 1 76.94 263 ALA A O 1
ATOM 2104 N N . ILE A 1 264 ? 9.914 12.625 -9.594 1 75.12 264 ILE A N 1
ATOM 2105 C CA . ILE A 1 264 ? 10.781 13.781 -9.82 1 75.12 264 ILE A CA 1
ATOM 2106 C C . ILE A 1 264 ? 9.953 14.953 -10.336 1 75.12 264 ILE A C 1
ATOM 2108 O O . ILE A 1 264 ? 10.18 16.109 -9.953 1 75.12 264 ILE A O 1
ATOM 2112 N N . LEU A 1 265 ? 9.016 14.617 -11.117 1 76.44 265 LEU A N 1
ATOM 2113 C CA . LEU A 1 265 ? 8.164 15.656 -11.68 1 76.44 265 LEU A CA 1
ATOM 2114 C C . LEU A 1 265 ? 7.305 16.297 -10.594 1 76.44 265 LEU A C 1
ATOM 2116 O O . LEU A 1 265 ? 7.043 17.5 -10.648 1 76.44 265 LEU A O 1
ATOM 2120 N N . PHE A 1 266 ? 6.957 15.539 -9.602 1 73 266 PHE A N 1
ATOM 2121 C CA . PHE A 1 266 ? 6.074 16.062 -8.562 1 73 266 PHE A CA 1
ATOM 2122 C C . PHE A 1 266 ? 6.883 16.641 -7.41 1 73 266 PHE A C 1
ATOM 2124 O O . PHE A 1 266 ? 6.324 17.281 -6.516 1 73 266 PHE A O 1
ATOM 2131 N N . ARG A 1 267 ? 8.133 16.312 -7.352 1 66.81 267 ARG A N 1
ATOM 2132 C CA . ARG A 1 267 ? 9.016 16.734 -6.266 1 66.81 267 ARG A CA 1
ATOM 2133 C C . ARG A 1 267 ? 8.922 18.25 -6.043 1 66.81 267 ARG A C 1
ATOM 2135 O O . ARG A 1 267 ? 8.828 18.703 -4.902 1 66.81 267 ARG A O 1
ATOM 2142 N N . LYS A 1 268 ? 9 19 -7.059 1 63.72 268 LYS A N 1
ATOM 2143 C CA . LYS A 1 268 ? 9 20.438 -6.906 1 63.72 268 LYS A CA 1
ATOM 2144 C C . LYS A 1 268 ? 7.688 20.938 -6.289 1 63.72 268 LYS A C 1
ATOM 2146 O O . LYS A 1 268 ? 7.68 21.891 -5.52 1 63.72 268 LYS A O 1
ATOM 2151 N N . LEU A 1 269 ? 6.73 20.156 -6.551 1 60.34 269 LEU A N 1
ATOM 2152 C CA . LEU A 1 269 ? 5.418 20.594 -6.086 1 60.34 269 LEU A CA 1
ATOM 2153 C C . LEU A 1 269 ? 5.184 20.156 -4.645 1 60.34 269 LEU A C 1
ATOM 2155 O O . LEU A 1 269 ? 4.48 20.828 -3.891 1 60.34 269 LEU A O 1
ATOM 2159 N N . LEU A 1 270 ? 5.789 18.969 -4.332 1 59.22 270 LEU A N 1
ATOM 2160 C CA . LEU A 1 270 ? 5.617 18.438 -2.986 1 59.22 270 LEU A CA 1
ATOM 2161 C C . LEU A 1 270 ? 6.418 19.25 -1.974 1 59.22 270 LEU A C 1
ATOM 2163 O O . LEU A 1 270 ? 5.969 19.453 -0.841 1 59.22 270 LEU A O 1
ATOM 2167 N N . ILE A 1 271 ? 7.574 19.609 -2.309 1 53.53 271 ILE A N 1
ATOM 2168 C CA . ILE A 1 271 ? 8.438 20.406 -1.435 1 53.53 271 ILE A CA 1
ATOM 2169 C C . ILE A 1 271 ? 7.836 21.797 -1.25 1 53.53 271 ILE A C 1
ATOM 2171 O O . ILE A 1 271 ? 7.844 22.344 -0.143 1 53.53 271 ILE A O 1
ATOM 2175 N N . SER A 1 272 ? 7.332 22.281 -2.277 1 50.44 272 SER A N 1
ATOM 2176 C CA . SER A 1 272 ? 6.77 23.625 -2.141 1 50.44 272 SER A CA 1
ATOM 2177 C C . SER A 1 272 ? 5.52 23.625 -1.268 1 50.44 272 SER A C 1
ATOM 2179 O O . SER A 1 272 ? 5.262 24.578 -0.534 1 50.44 272 SER A O 1
ATOM 2181 N N . GLY A 1 273 ? 4.695 22.672 -1.37 1 46.44 273 GLY A N 1
ATOM 2182 C CA . GLY A 1 273 ? 3.461 22.594 -0.605 1 46.44 273 GLY A CA 1
ATOM 2183 C C . GLY A 1 273 ? 3.691 22.422 0.883 1 46.44 273 GLY A C 1
ATOM 2184 O O . GLY A 1 273 ? 2.967 22.984 1.701 1 46.44 273 GLY A O 1
ATOM 2185 N N . LEU A 1 274 ? 4.715 21.594 1.25 1 44 274 LEU A N 1
ATOM 2186 C CA . LEU A 1 274 ? 5.039 21.359 2.654 1 44 274 LEU A CA 1
ATOM 2187 C C . LEU A 1 274 ? 5.699 22.594 3.266 1 44 274 LEU A C 1
ATOM 2189 O O . LEU A 1 274 ? 5.523 22.875 4.453 1 44 274 LEU A O 1
ATOM 2193 N N . THR A 1 275 ? 6.473 23.312 2.514 1 41.59 275 THR A N 1
ATOM 2194 C CA . THR A 1 275 ? 7.16 24.5 3.012 1 41.59 275 THR A CA 1
ATOM 2195 C C . THR A 1 275 ? 6.211 25.688 3.059 1 41.59 275 THR A C 1
ATOM 2197 O O . THR A 1 275 ? 6.414 26.625 3.844 1 41.59 275 THR A O 1
ATOM 2200 N N . SER A 1 276 ? 5.348 25.797 2.193 1 42.25 276 SER A N 1
ATOM 2201 C CA . SER A 1 276 ? 4.508 26.984 2.188 1 42.25 276 SER A CA 1
ATOM 2202 C C . SER A 1 276 ? 3.561 27 3.385 1 42.25 276 SER A C 1
ATOM 2204 O O . SER A 1 276 ? 3.109 28.062 3.811 1 42.25 276 SER A O 1
ATOM 2206 N N . GLY A 1 277 ? 3.162 25.922 3.92 1 38.47 277 GLY A N 1
ATOM 2207 C CA . GLY A 1 277 ? 2.385 25.969 5.148 1 38.47 277 GLY A CA 1
ATOM 2208 C C . GLY A 1 277 ? 3.174 26.484 6.332 1 38.47 277 GLY A C 1
ATOM 2209 O O . GLY A 1 277 ? 2.602 26.812 7.375 1 38.47 277 GLY A O 1
ATOM 2210 N N . SER A 1 278 ? 4.48 26.281 6.422 1 35.16 278 SER A N 1
ATOM 2211 C CA . SER A 1 278 ? 5.309 26.75 7.531 1 35.16 278 SER A CA 1
ATOM 2212 C C . SER A 1 278 ? 5.5 28.25 7.48 1 35.16 278 SER A C 1
ATOM 2214 O O . SER A 1 278 ? 5.887 28.875 8.477 1 35.16 278 SER A O 1
ATOM 2216 N N . VAL A 1 279 ? 5.609 28.891 6.375 1 33.16 279 VAL A N 1
ATOM 2217 C CA . VAL A 1 279 ? 6.07 30.266 6.406 1 33.16 279 VAL A CA 1
ATOM 2218 C C . VAL A 1 279 ? 4.914 31.188 6.789 1 33.16 279 VAL A C 1
ATOM 2220 O O . VAL A 1 279 ? 5.117 32.375 7.043 1 33.16 279 VAL A O 1
ATOM 2223 N N . LYS A 1 280 ? 3.643 30.938 6.496 1 35.94 280 LYS A N 1
ATOM 2224 C CA . LYS A 1 280 ? 2.811 32.125 6.715 1 35.94 280 LYS A CA 1
ATOM 2225 C C . LYS A 1 280 ? 2.4 32.219 8.18 1 35.94 280 LYS A C 1
ATOM 2227 O O . LYS A 1 280 ? 1.493 33 8.516 1 35.94 280 LYS A O 1
ATOM 2232 N N . GLY A 1 281 ? 3.016 31.391 9.086 1 30.91 281 GLY A N 1
ATOM 2233 C CA . GLY A 1 281 ? 2.82 31.969 10.406 1 30.91 281 GLY A CA 1
ATOM 2234 C C . GLY A 1 281 ? 3.912 32.938 10.797 1 30.91 281 GLY A C 1
ATOM 2235 O O . GLY A 1 281 ? 5.004 32.938 10.227 1 30.91 281 GLY A O 1
ATOM 2236 N N . MET B 1 1 ? -22.516 31.703 2.379 1 47.12 1 MET B N 1
ATOM 2237 C CA . MET B 1 1 ? -22.562 31.531 0.931 1 47.12 1 MET B CA 1
ATOM 2238 C C . MET B 1 1 ? -23.828 30.766 0.523 1 47.12 1 MET B C 1
ATOM 2240 O O . MET B 1 1 ? -24.266 29.859 1.235 1 47.12 1 MET B O 1
ATOM 2244 N N . LYS B 1 2 ? -24.719 31.312 -0.187 1 48.78 2 LYS B N 1
ATOM 2245 C CA . LYS B 1 2 ? -25.984 30.703 -0.58 1 48.78 2 LYS B CA 1
ATOM 2246 C C . LYS B 1 2 ? -25.766 29.344 -1.209 1 48.78 2 LYS B C 1
ATOM 2248 O O . LYS B 1 2 ? -25.031 29.203 -2.189 1 48.78 2 LYS B O 1
ATOM 2253 N N . GLU B 1 3 ? -25.891 28.328 -0.489 1 57.72 3 GLU B N 1
ATOM 2254 C CA . GLU B 1 3 ? -25.812 26.938 -0.925 1 57.72 3 GLU B CA 1
ATOM 2255 C C . GLU B 1 3 ? -26.75 26.672 -2.096 1 57.72 3 GLU B C 1
ATOM 2257 O O . GLU B 1 3 ? -27.969 26.844 -1.973 1 57.72 3 GLU B O 1
ATOM 2262 N N . LYS B 1 4 ? -26.375 27.062 -3.221 1 56.25 4 LYS B N 1
ATOM 2263 C CA . LYS B 1 4 ? -27.297 26.766 -4.305 1 56.25 4 LYS B CA 1
ATOM 2264 C C . LYS B 1 4 ? -27.547 25.266 -4.422 1 56.25 4 LYS B C 1
ATOM 2266 O O . LYS B 1 4 ? -26.688 24.469 -4.039 1 56.25 4 LYS B O 1
ATOM 2271 N N . PHE B 1 5 ? -28.766 24.859 -4.602 1 56.44 5 PHE B N 1
ATOM 2272 C CA . PHE B 1 5 ? -29.328 23.531 -4.766 1 56.44 5 PHE B CA 1
ATOM 2273 C C . PHE B 1 5 ? -28.344 22.625 -5.516 1 56.44 5 PHE B C 1
ATOM 2275 O O . PHE B 1 5 ? -28.188 21.453 -5.172 1 56.44 5 PHE B O 1
ATOM 2282 N N . SER B 1 6 ? -27.703 23.234 -6.426 1 63.12 6 SER B N 1
ATOM 2283 C CA . SER B 1 6 ? -26.812 22.469 -7.301 1 63.12 6 SER B CA 1
ATOM 2284 C C . SER B 1 6 ? -25.562 22.016 -6.559 1 63.12 6 SER B C 1
ATOM 2286 O O . SER B 1 6 ? -25.078 20.906 -6.766 1 63.12 6 SER B O 1
ATOM 2288 N N . GLU B 1 7 ? -25.234 22.781 -5.617 1 67.06 7 GLU B N 1
ATOM 2289 C CA . GLU B 1 7 ? -24.031 22.438 -4.867 1 67.06 7 GLU B CA 1
ATOM 2290 C C . GLU B 1 7 ? -24.297 21.312 -3.875 1 67.06 7 GLU B C 1
ATOM 2292 O O . GLU B 1 7 ? -23.469 20.422 -3.699 1 67.06 7 GLU B O 1
ATOM 2297 N N . LYS B 1 8 ? -25.547 21.328 -3.484 1 69 8 LYS B N 1
ATOM 2298 C CA . LYS B 1 8 ? -25.922 20.266 -2.568 1 69 8 LYS B CA 1
ATOM 2299 C C . LYS B 1 8 ? -26.047 18.938 -3.301 1 69 8 LYS B C 1
ATOM 2301 O O . LYS B 1 8 ? -25.688 17.891 -2.76 1 69 8 LYS B O 1
ATOM 2306 N N . THR B 1 9 ? -26.516 19.109 -4.52 1 72.88 9 THR B N 1
ATOM 2307 C CA . THR B 1 9 ? -26.703 17.891 -5.293 1 72.88 9 THR B CA 1
ATOM 2308 C C . THR B 1 9 ? -25.359 17.234 -5.578 1 72.88 9 THR B C 1
ATOM 2310 O O . THR B 1 9 ? -25.219 16.016 -5.484 1 72.88 9 THR B O 1
ATOM 2313 N N . ILE B 1 10 ? -24.422 18 -5.871 1 70.69 10 ILE B N 1
ATOM 2314 C CA . ILE B 1 10 ? -23.094 17.469 -6.16 1 70.69 10 ILE B CA 1
ATOM 2315 C C . ILE B 1 10 ? -22.516 16.828 -4.898 1 70.69 10 ILE B C 1
ATOM 2317 O O . ILE B 1 10 ? -21.875 15.781 -4.969 1 70.69 10 ILE B O 1
ATOM 2321 N N . TYR B 1 11 ? -22.953 17.422 -3.984 1 69.12 11 TYR B N 1
ATOM 2322 C CA . TYR B 1 11 ? -22.531 16.906 -2.682 1 69.12 11 TYR B CA 1
ATOM 2323 C C . TYR B 1 11 ? -23.094 15.516 -2.428 1 69.12 11 TYR B C 1
ATOM 2325 O O . TYR B 1 11 ? -22.375 14.609 -2.025 1 69.12 11 TYR B O 1
ATOM 2333 N N . TYR B 1 12 ? -24.297 15.477 -2.65 1 72.38 12 TYR B N 1
ATOM 2334 C CA . TYR B 1 12 ? -24.969 14.219 -2.369 1 72.38 12 TYR B CA 1
ATOM 2335 C C . TYR B 1 12 ? -24.5 13.125 -3.32 1 72.38 12 TYR B C 1
ATOM 2337 O O . TYR B 1 12 ? -24.312 11.977 -2.912 1 72.38 12 TYR B O 1
ATOM 2345 N N . ILE B 1 13 ? -24.219 13.555 -4.406 1 76.5 13 ILE B N 1
ATOM 2346 C CA . ILE B 1 13 ? -23.781 12.578 -5.406 1 76.5 13 ILE B CA 1
ATOM 2347 C C . ILE B 1 13 ? -22.375 12.086 -5.082 1 76.5 13 ILE B C 1
ATOM 2349 O O . ILE B 1 13 ? -22.094 10.891 -5.137 1 76.5 13 ILE B O 1
ATOM 2353 N N . ALA B 1 14 ? -21.609 13.023 -4.738 1 70.94 14 ALA B N 1
ATOM 2354 C CA . ALA B 1 14 ? -20.219 12.664 -4.402 1 70.94 14 ALA B CA 1
ATOM 2355 C C . ALA B 1 14 ? -20.172 11.773 -3.166 1 70.94 14 ALA B C 1
ATOM 2357 O O . ALA B 1 14 ? -19.422 10.797 -3.125 1 70.94 14 ALA B O 1
ATOM 2358 N N . THR B 1 15 ? -20.984 12.109 -2.271 1 71.94 15 THR B N 1
ATOM 2359 C CA . THR B 1 15 ? -21.047 11.336 -1.038 1 71.94 15 THR B CA 1
ATOM 2360 C C . THR B 1 15 ? -21.594 9.938 -1.306 1 71.94 15 THR B C 1
ATOM 2362 O O . THR B 1 15 ? -21.078 8.953 -0.771 1 71.94 15 THR B O 1
ATOM 2365 N N . LEU B 1 16 ? -22.562 9.906 -2.105 1 76 16 LEU B N 1
ATOM 2366 C CA . LEU B 1 16 ? -23.156 8.617 -2.449 1 76 16 LEU B CA 1
ATOM 2367 C C . LEU B 1 16 ? -22.156 7.727 -3.176 1 76 16 LEU B C 1
ATOM 2369 O O . LEU B 1 16 ? -22.047 6.539 -2.871 1 76 16 LEU B O 1
ATOM 2373 N N . ILE B 1 17 ? -21.5 8.312 -4.062 1 74.62 17 ILE B N 1
ATOM 2374 C CA . ILE B 1 17 ? -20.5 7.57 -4.82 1 74.62 17 ILE B CA 1
ATOM 2375 C C . ILE B 1 17 ? -19.406 7.062 -3.879 1 74.62 17 ILE B C 1
ATOM 2377 O O . ILE B 1 17 ? -19 5.906 -3.965 1 74.62 17 ILE B O 1
ATOM 2381 N N . PHE B 1 18 ? -19.062 7.891 -3.025 1 72.31 18 PHE B N 1
ATOM 2382 C CA . PHE B 1 18 ? -18.062 7.527 -2.039 1 72.31 18 PHE B CA 1
ATOM 2383 C C . PHE B 1 18 ? -18.531 6.367 -1.177 1 72.31 18 PHE B C 1
ATOM 2385 O O . PHE B 1 18 ? -17.797 5.406 -0.952 1 72.31 18 PHE B O 1
ATOM 2392 N N . ILE B 1 19 ? -19.781 6.477 -0.768 1 71.81 19 ILE B N 1
ATOM 2393 C CA . ILE B 1 19 ? -20.344 5.449 0.097 1 71.81 19 ILE B CA 1
ATOM 2394 C C . ILE B 1 19 ? -20.438 4.125 -0.661 1 71.81 19 ILE B C 1
ATOM 2396 O O . ILE B 1 19 ? -20.094 3.07 -0.122 1 71.81 19 ILE B O 1
ATOM 2400 N N . ILE B 1 20 ? -20.828 4.199 -1.815 1 74.62 20 ILE B N 1
ATOM 2401 C CA . ILE B 1 20 ? -20.984 3.004 -2.635 1 74.62 20 ILE B CA 1
ATOM 2402 C C . ILE B 1 20 ? -19.625 2.348 -2.861 1 74.62 20 ILE B C 1
ATOM 2404 O O . ILE B 1 20 ? -19.484 1.13 -2.723 1 74.62 20 ILE B O 1
ATOM 2408 N N . PHE B 1 21 ? -18.672 3.15 -3.107 1 70.25 21 PHE B N 1
ATOM 2409 C CA . PHE B 1 21 ? -17.359 2.607 -3.453 1 70.25 21 PHE B CA 1
ATOM 2410 C C . PHE B 1 21 ? -16.625 2.129 -2.209 1 70.25 21 PHE B C 1
ATOM 2412 O O . PHE B 1 21 ? -15.805 1.218 -2.279 1 70.25 21 PHE B O 1
ATOM 2419 N N . THR B 1 22 ? -16.938 2.691 -1.083 1 68.88 22 THR B N 1
ATOM 2420 C CA . THR B 1 22 ? -16.25 2.328 0.146 1 68.88 22 THR B CA 1
ATOM 2421 C C . THR B 1 22 ? -16.984 1.21 0.876 1 68.88 22 THR B C 1
ATOM 2423 O O . THR B 1 22 ? -16.375 0.199 1.242 1 68.88 22 THR B O 1
ATOM 2426 N N . LEU B 1 23 ? -18.312 1.375 1.06 1 73.25 23 LEU B N 1
ATOM 2427 C CA . LEU B 1 23 ? -19.094 0.396 1.81 1 73.25 23 LEU B CA 1
ATOM 2428 C C . LEU B 1 23 ? -19.609 -0.704 0.891 1 73.25 23 LEU B C 1
ATOM 2430 O O . LEU B 1 23 ? -19.938 -1.799 1.351 1 73.25 23 LEU B O 1
ATOM 2434 N N . GLY B 1 24 ? -19.703 -0.403 -0.293 1 75 24 GLY B N 1
ATOM 2435 C CA . GLY B 1 24 ? -20.234 -1.343 -1.268 1 75 24 GLY B CA 1
ATOM 2436 C C . GLY B 1 24 ? -19.547 -2.691 -1.235 1 75 24 GLY B C 1
ATOM 2437 O O . GLY B 1 24 ? -20.188 -3.729 -1.104 1 75 24 GLY B O 1
ATOM 2438 N N . PRO B 1 25 ? -18.234 -2.652 -1.265 1 71.69 25 PRO B N 1
ATOM 2439 C CA . PRO B 1 25 ? -17.516 -3.928 -1.247 1 71.69 25 PRO B CA 1
ATOM 2440 C C . PRO B 1 25 ? -17.719 -4.699 0.057 1 71.69 25 PRO B C 1
ATOM 2442 O O . PRO B 1 25 ? -17.781 -5.93 0.047 1 71.69 25 PRO B O 1
ATOM 2445 N N . ILE B 1 26 ? -17.812 -4 1.132 1 75.19 26 ILE B N 1
ATOM 2446 C CA . ILE B 1 26 ? -18 -4.645 2.428 1 75.19 26 ILE B CA 1
ATOM 2447 C C . ILE B 1 26 ? -19.391 -5.285 2.49 1 75.19 26 ILE B C 1
ATOM 2449 O O . ILE B 1 26 ? -19.531 -6.438 2.906 1 75.19 26 ILE B O 1
ATOM 2453 N N . ILE B 1 27 ? -20.359 -4.508 2.072 1 79.31 27 ILE B N 1
ATOM 2454 C CA . ILE B 1 27 ? -21.734 -5.008 2.072 1 79.31 27 ILE B CA 1
ATOM 2455 C C . ILE B 1 27 ? -21.844 -6.203 1.125 1 79.31 27 ILE B C 1
ATOM 2457 O O . ILE B 1 27 ? -22.469 -7.211 1.459 1 79.31 27 ILE B O 1
ATOM 2461 N N . TRP B 1 28 ? -21.188 -6.035 0.098 1 77 28 TRP B N 1
ATOM 2462 C CA . TRP B 1 28 ? -21.203 -7.117 -0.88 1 77 28 TRP B CA 1
ATOM 2463 C C . TRP B 1 28 ? -20.516 -8.359 -0.319 1 77 28 TRP B C 1
ATOM 2465 O O . TRP B 1 28 ? -21 -9.477 -0.51 1 77 28 TRP B O 1
ATOM 2475 N N . CYS B 1 29 ? -19.406 -8.188 0.301 1 77.62 29 CYS B N 1
ATOM 2476 C CA . CYS B 1 29 ? -18.703 -9.297 0.934 1 77.62 29 CYS B CA 1
ATOM 2477 C C . CYS B 1 29 ? -19.578 -10 1.954 1 77.62 29 CYS B C 1
ATOM 2479 O O . CYS B 1 29 ? -19.609 -11.234 2.002 1 77.62 29 CYS B O 1
ATOM 2481 N N . PHE B 1 30 ? -20.297 -9.242 2.674 1 83.69 30 PHE B N 1
ATOM 2482 C CA . PHE B 1 30 ? -21.188 -9.805 3.68 1 83.69 30 PHE B CA 1
ATOM 2483 C C . PHE B 1 30 ? -22.312 -10.609 3.023 1 83.69 30 PHE B C 1
ATOM 2485 O O . PHE B 1 30 ? -22.641 -11.703 3.473 1 83.69 30 PHE B O 1
ATOM 2492 N N . ILE B 1 31 ? -22.875 -10.062 2.027 1 84.81 31 ILE B N 1
ATOM 2493 C CA . ILE B 1 31 ? -23.953 -10.727 1.314 1 84.81 31 ILE B CA 1
ATOM 2494 C C . ILE B 1 31 ? -23.453 -12.047 0.726 1 84.81 31 ILE B C 1
ATOM 2496 O O . ILE B 1 31 ? -24.125 -13.078 0.838 1 84.81 31 ILE B O 1
ATOM 2500 N N . ILE B 1 32 ? -22.281 -12.047 0.209 1 83.56 32 ILE B N 1
ATOM 2501 C CA . ILE B 1 32 ? -21.703 -13.242 -0.399 1 83.56 32 ILE B CA 1
ATOM 2502 C C . ILE B 1 32 ? -21.438 -14.289 0.68 1 83.56 32 ILE B C 1
ATOM 2504 O O . ILE B 1 32 ? -21.594 -15.492 0.447 1 83.56 32 ILE B O 1
ATOM 2508 N N . SER B 1 33 ? -21.031 -13.844 1.805 1 86.56 33 SER B N 1
ATOM 2509 C CA . SER B 1 33 ? -20.688 -14.758 2.887 1 86.56 33 SER B CA 1
ATOM 2510 C C . SER B 1 33 ? -21.906 -15.539 3.357 1 86.56 33 SER B C 1
ATOM 2512 O O . SER B 1 33 ? -21.766 -16.625 3.92 1 86.56 33 SER B O 1
ATOM 2514 N N . ILE B 1 34 ? -23.094 -14.961 3.072 1 88.19 34 ILE B N 1
ATOM 2515 C CA . ILE B 1 34 ? -24.297 -15.641 3.561 1 88.19 34 ILE B CA 1
ATOM 2516 C C . ILE B 1 34 ? -25.094 -16.203 2.383 1 88.19 34 ILE B C 1
ATOM 2518 O O . ILE B 1 34 ? -26.219 -16.656 2.549 1 88.19 34 ILE B O 1
ATOM 2522 N N . THR B 1 35 ? -24.578 -16.062 1.228 1 84.88 35 THR B N 1
ATOM 2523 C CA . THR B 1 35 ? -25.234 -16.578 0.035 1 84.88 35 THR B CA 1
ATOM 2524 C C . THR B 1 35 ? -24.797 -18.016 -0.243 1 84.88 35 THR B C 1
ATOM 2526 O O . THR B 1 35 ? -23.594 -18.312 -0.207 1 84.88 35 THR B O 1
ATOM 2529 N N . PRO B 1 36 ? -25.766 -18.875 -0.518 1 80.62 36 PRO B N 1
ATOM 2530 C CA . PRO B 1 36 ? -25.406 -20.266 -0.847 1 80.62 36 PRO B CA 1
ATOM 2531 C C . PRO B 1 36 ? -24.547 -20.359 -2.105 1 80.62 36 PRO B C 1
ATOM 2533 O O . PRO B 1 36 ? -24.75 -19.594 -3.055 1 80.62 36 PRO B O 1
ATOM 2536 N N . GLU B 1 37 ? -23.594 -21.203 -2.107 1 75.5 37 GLU B N 1
ATOM 2537 C CA . GLU B 1 37 ? -22.609 -21.359 -3.174 1 75.5 37 GLU B CA 1
ATOM 2538 C C . GLU B 1 37 ? -23.281 -21.656 -4.512 1 75.5 37 GLU B C 1
ATOM 2540 O O . GLU B 1 37 ? -22.812 -21.219 -5.562 1 75.5 37 GLU B O 1
ATOM 2545 N N . ASN B 1 38 ? -24.359 -22.422 -4.438 1 71.31 38 ASN B N 1
ATOM 2546 C CA . ASN B 1 38 ? -25.062 -22.812 -5.652 1 71.31 38 ASN B CA 1
ATOM 2547 C C . ASN B 1 38 ? -25.641 -21.594 -6.383 1 71.31 38 ASN B C 1
ATOM 2549 O O . ASN B 1 38 ? -25.844 -21.641 -7.594 1 71.31 38 ASN B O 1
ATOM 2553 N N . GLU B 1 39 ? -25.938 -20.516 -5.605 1 71 39 GLU B N 1
ATOM 2554 C CA . GLU B 1 39 ? -26.5 -19.312 -6.203 1 71 39 GLU B CA 1
ATOM 2555 C C . GLU B 1 39 ? -25.406 -18.438 -6.812 1 71 39 GLU B C 1
ATOM 2557 O O . GLU B 1 39 ? -25.672 -17.641 -7.715 1 71 39 GLU B O 1
ATOM 2562 N N . MET B 1 40 ? -24.281 -18.547 -6.273 1 65 40 MET B N 1
ATOM 2563 C CA . MET B 1 40 ? -23.203 -17.688 -6.758 1 65 40 MET B CA 1
ATOM 2564 C C . MET B 1 40 ? -22.766 -18.109 -8.156 1 65 40 MET B C 1
ATOM 2566 O O . MET B 1 40 ? -22.281 -17.281 -8.93 1 65 40 MET B O 1
ATOM 2570 N N . LEU B 1 41 ? -22.875 -19.312 -8.461 1 58.75 41 LEU B N 1
ATOM 2571 C CA . LEU B 1 41 ? -22.484 -19.859 -9.758 1 58.75 41 LEU B CA 1
ATOM 2572 C C . LEU B 1 41 ? -23.609 -19.688 -10.781 1 58.75 41 LEU B C 1
ATOM 2574 O O . LEU B 1 41 ? -23.391 -19.859 -11.984 1 58.75 41 LEU B O 1
ATOM 2578 N N . LYS B 1 42 ? -24.859 -19.516 -10.266 1 56.41 42 LYS B N 1
ATOM 2579 C CA . LYS B 1 42 ? -25.984 -19.484 -11.188 1 56.41 42 LYS B CA 1
ATOM 2580 C C . LYS B 1 42 ? -26.078 -18.125 -11.898 1 56.41 42 LYS B C 1
ATOM 2582 O O . LYS B 1 42 ? -25.609 -17.109 -11.367 1 56.41 42 LYS B O 1
ATOM 2587 N N . GLU B 1 43 ? -26.391 -18.156 -13.156 1 50.81 43 GLU B N 1
ATOM 2588 C CA . GLU B 1 43 ? -26.516 -17.109 -14.148 1 50.81 43 GLU B CA 1
ATOM 2589 C C . GLU B 1 43 ? -27.266 -15.898 -13.586 1 50.81 43 GLU B C 1
ATOM 2591 O O . GLU B 1 43 ? -27.141 -14.789 -14.094 1 50.81 43 GLU B O 1
ATOM 2596 N N . THR B 1 44 ? -28.25 -16.094 -12.711 1 47.03 44 THR B N 1
ATOM 2597 C CA . THR B 1 44 ? -29.156 -15.008 -12.328 1 47.03 44 THR B CA 1
ATOM 2598 C C . THR B 1 44 ? -28.641 -14.281 -11.094 1 47.03 44 THR B C 1
ATOM 2600 O O . THR B 1 44 ? -28.906 -14.688 -9.961 1 47.03 44 THR B O 1
ATOM 2603 N N . ALA B 1 45 ? -27.547 -13.805 -11.148 1 50.19 45 ALA B N 1
ATOM 2604 C CA . ALA B 1 45 ? -26.844 -13.117 -10.062 1 50.19 45 ALA B CA 1
ATOM 2605 C C . ALA B 1 45 ? -27.734 -12.07 -9.406 1 50.19 45 ALA B C 1
ATOM 2607 O O . ALA B 1 45 ? -27.938 -10.992 -9.953 1 50.19 45 ALA B O 1
ATOM 2608 N N . SER B 1 46 ? -28.797 -12.406 -8.711 1 55.69 46 SER B N 1
ATOM 2609 C CA . SER B 1 46 ? -29.531 -11.445 -7.898 1 55.69 46 SER B CA 1
ATOM 2610 C C . SER B 1 46 ? -28.656 -10.875 -6.789 1 55.69 46 SER B C 1
ATOM 2612 O O . SER B 1 46 ? -27.75 -11.555 -6.289 1 55.69 46 SER B O 1
ATOM 2614 N N . LEU B 1 47 ? -28.391 -9.617 -6.746 1 60.88 47 LEU B N 1
ATOM 2615 C CA . LEU B 1 47 ? -27.625 -8.867 -5.754 1 60.88 47 LEU B CA 1
ATOM 2616 C C . LEU B 1 47 ? -27.922 -9.375 -4.348 1 60.88 47 LEU B C 1
ATOM 2618 O O . LEU B 1 47 ? -27.047 -9.367 -3.48 1 60.88 47 LEU B O 1
ATOM 2622 N N . LEU B 1 48 ? -29.078 -9.93 -4.191 1 66.75 48 LEU B N 1
ATOM 2623 C CA . LEU B 1 48 ? -29.469 -10.438 -2.883 1 66.75 48 LEU B CA 1
ATOM 2624 C C . LEU B 1 48 ? -29.719 -11.945 -2.936 1 66.75 48 LEU B C 1
ATOM 2626 O O . LEU B 1 48 ? -30.234 -12.461 -3.926 1 66.75 48 LEU B O 1
ATOM 2630 N N . PRO B 1 49 ? -29.172 -12.633 -1.966 1 70.69 49 PRO B N 1
ATOM 2631 C CA . PRO B 1 49 ? -29.328 -14.086 -1.947 1 70.69 49 PRO B CA 1
ATOM 2632 C C . PRO B 1 49 ? -30.797 -14.516 -1.799 1 70.69 49 PRO B C 1
ATOM 2634 O O . PRO B 1 49 ? -31.578 -13.82 -1.156 1 70.69 49 PRO B O 1
ATOM 2637 N N . SER B 1 50 ? -31.188 -15.492 -2.48 1 73.44 50 SER B N 1
ATOM 2638 C CA . SER B 1 50 ? -32.531 -16.062 -2.352 1 73.44 50 SER B CA 1
ATOM 2639 C C . SER B 1 50 ? -32.688 -16.766 -1.009 1 73.44 50 SER B C 1
ATOM 2641 O O . SER B 1 50 ? -33.812 -16.828 -0.482 1 73.44 50 SER B O 1
ATOM 2643 N N . SER B 1 51 ? -31.547 -17.25 -0.465 1 78.38 51 SER B N 1
ATOM 2644 C CA . SER B 1 51 ? -31.531 -17.891 0.849 1 78.38 51 SER B CA 1
ATOM 2645 C C . SER B 1 51 ? -30.266 -17.531 1.618 1 78.38 51 SER B C 1
ATOM 2647 O O . SER B 1 51 ? -29.234 -17.203 1.019 1 78.38 51 SER B O 1
ATOM 2649 N N . ILE B 1 52 ? -30.453 -17.422 2.863 1 83.62 52 ILE B N 1
ATOM 2650 C CA . ILE B 1 52 ? -29.328 -17.078 3.734 1 83.62 52 ILE B CA 1
ATOM 2651 C C . ILE B 1 52 ? -28.734 -18.344 4.352 1 83.62 52 ILE B C 1
ATOM 2653 O O . ILE B 1 52 ? -29.484 -19.234 4.785 1 83.62 52 ILE B O 1
ATOM 2657 N N . THR B 1 53 ? -27.5 -18.609 4.172 1 84.06 53 THR B N 1
ATOM 2658 C CA . THR B 1 53 ? -26.828 -19.734 4.812 1 84.06 53 THR B CA 1
ATOM 2659 C C . THR B 1 53 ? -25.703 -19.25 5.73 1 84.06 53 THR B C 1
ATOM 2661 O O . THR B 1 53 ? -25.062 -18.25 5.441 1 84.06 53 THR B O 1
ATOM 2664 N N . LEU B 1 54 ? -25.641 -19.922 6.902 1 89.38 54 LEU B N 1
ATOM 2665 C CA . LEU B 1 54 ? -24.562 -19.625 7.84 1 89.38 54 LEU B CA 1
ATOM 2666 C C . LEU B 1 54 ? -23.562 -20.781 7.891 1 89.38 54 LEU B C 1
ATOM 2668 O O . LEU B 1 54 ? -22.797 -20.906 8.852 1 89.38 54 LEU B O 1
ATOM 2672 N N . GLY B 1 55 ? -23.609 -21.609 6.879 1 88.81 55 GLY B N 1
ATOM 2673 C CA . GLY B 1 55 ? -22.75 -22.781 6.816 1 88.81 55 GLY B CA 1
ATOM 2674 C C . GLY B 1 55 ? -21.281 -22.438 6.875 1 88.81 55 GLY B C 1
ATOM 2675 O O . GLY B 1 55 ? -20.516 -23.062 7.633 1 88.81 55 GLY B O 1
ATOM 2676 N N . ASN B 1 56 ? -20.906 -21.438 6.203 1 89.5 56 ASN B N 1
ATOM 2677 C CA . ASN B 1 56 ? -19.5 -21.016 6.176 1 89.5 56 ASN B CA 1
ATOM 2678 C C . ASN B 1 56 ? -19.047 -20.5 7.535 1 89.5 56 ASN B C 1
ATOM 2680 O O . ASN B 1 56 ? -17.922 -20.766 7.953 1 89.5 56 ASN B O 1
ATOM 2684 N N . TYR B 1 57 ? -19.953 -19.875 8.188 1 92.56 57 TYR B N 1
ATOM 2685 C CA . TYR B 1 57 ? -19.609 -19.359 9.508 1 92.56 57 TYR B CA 1
ATOM 2686 C C . TYR B 1 57 ? -19.453 -20.5 10.516 1 92.56 57 TYR B C 1
ATOM 2688 O O . TYR B 1 57 ? -18.531 -20.484 11.328 1 92.56 57 TYR B O 1
ATOM 2696 N N . LYS B 1 58 ? -20.328 -21.438 10.383 1 92.69 58 LYS B N 1
ATOM 2697 C CA . LYS B 1 58 ? -20.25 -22.594 11.273 1 92.69 58 LYS B CA 1
ATOM 2698 C C . LYS B 1 58 ? -18.969 -23.375 11.039 1 92.69 58 LYS B C 1
ATOM 2700 O O . LYS B 1 58 ? -18.344 -23.844 11.992 1 92.69 58 LYS B O 1
ATOM 2705 N N . GLU B 1 59 ? -18.625 -23.469 9.883 1 91.12 59 GLU B N 1
ATOM 2706 C CA . GLU B 1 59 ? -17.422 -24.203 9.531 1 91.12 59 GLU B CA 1
ATOM 2707 C C . GLU B 1 59 ? -16.172 -23.5 10.07 1 91.12 59 GLU B C 1
ATOM 2709 O O . GLU B 1 59 ? -15.305 -24.141 10.664 1 91.12 59 GLU B O 1
ATOM 2714 N N . ILE B 1 60 ? -16.109 -22.266 9.945 1 90.94 60 ILE B N 1
ATOM 2715 C CA . ILE B 1 60 ? -14.93 -21.5 10.32 1 90.94 60 ILE B CA 1
ATOM 2716 C C . ILE B 1 60 ? -14.844 -21.406 11.836 1 90.94 60 ILE B C 1
ATOM 2718 O O . ILE B 1 60 ? -13.75 -21.406 12.406 1 90.94 60 ILE B O 1
ATOM 2722 N N . LEU B 1 61 ? -16.031 -21.391 12.461 1 94.06 61 LEU B N 1
ATOM 2723 C CA . LEU B 1 61 ? -16.047 -21.203 13.906 1 94.06 61 LEU B CA 1
ATOM 2724 C C . LEU B 1 61 ? -15.883 -22.531 14.633 1 94.06 61 LEU B C 1
ATOM 2726 O O . LEU B 1 61 ? -15.633 -22.562 15.836 1 94.06 61 LEU B O 1
ATOM 2730 N N . ASN B 1 62 ? -15.953 -23.609 13.867 1 93.19 62 ASN B N 1
ATOM 2731 C CA . ASN B 1 62 ? -15.711 -24.922 14.43 1 93.19 62 ASN B CA 1
ATOM 2732 C C . ASN B 1 62 ? -14.219 -25.25 14.461 1 93.19 62 ASN B C 1
ATOM 2734 O O . ASN B 1 62 ? -13.602 -25.453 13.422 1 93.19 62 ASN B O 1
ATOM 2738 N N . PRO B 1 63 ? -13.719 -25.438 15.648 1 92.12 63 PRO B N 1
ATOM 2739 C CA . PRO B 1 63 ? -12.273 -25.609 15.805 1 92.12 63 PRO B CA 1
ATOM 2740 C C . PRO B 1 63 ? -11.766 -26.922 15.219 1 92.12 63 PRO B C 1
ATOM 2742 O O . PRO B 1 63 ? -10.562 -27.078 14.984 1 92.12 63 PRO B O 1
ATOM 2745 N N . SER B 1 64 ? -12.648 -27.812 14.969 1 92.69 64 SER B N 1
ATOM 2746 C CA . SER B 1 64 ? -12.25 -29.141 14.477 1 92.69 64 SER B CA 1
ATOM 2747 C C . SER B 1 64 ? -12.062 -29.125 12.961 1 92.69 64 SER B C 1
ATOM 2749 O O . SER B 1 64 ? -11.531 -30.078 12.398 1 92.69 64 SER B O 1
ATOM 2751 N N . THR B 1 65 ? -12.445 -28.094 12.336 1 91.88 65 THR B N 1
ATOM 2752 C CA . THR B 1 65 ? -12.367 -28.047 10.883 1 91.88 65 THR B CA 1
ATOM 2753 C C . THR B 1 65 ? -11.016 -27.516 10.422 1 91.88 65 THR B C 1
ATOM 2755 O O . THR B 1 65 ? -10.375 -26.734 11.133 1 91.88 65 THR B O 1
ATOM 2758 N N . GLN B 1 66 ? -10.648 -27.938 9.258 1 89.44 66 GLN B N 1
ATOM 2759 C CA . GLN B 1 66 ? -9.398 -27.484 8.656 1 89.44 66 GLN B CA 1
ATOM 2760 C C . GLN B 1 66 ? -9.461 -26 8.305 1 89.44 66 GLN B C 1
ATOM 2762 O O . GLN B 1 66 ? -8.461 -25.281 8.445 1 89.44 66 GLN B O 1
ATOM 2767 N N . SER B 1 67 ? -10.617 -25.562 7.945 1 89.06 67 SER B N 1
ATOM 2768 C CA . SER B 1 67 ? -10.797 -24.156 7.582 1 89.06 67 SER B CA 1
ATOM 2769 C C . SER B 1 67 ? -10.555 -23.234 8.773 1 89.06 67 SER B C 1
ATOM 2771 O O . SER B 1 67 ? -9.953 -22.172 8.633 1 89.06 67 SER B O 1
ATOM 2773 N N . HIS B 1 68 ? -11 -23.75 9.891 1 91.44 68 HIS B N 1
ATOM 2774 C CA . HIS B 1 68 ? -10.789 -22.984 11.117 1 91.44 68 HIS B CA 1
ATOM 2775 C C . HIS B 1 68 ? -9.297 -22.859 11.438 1 91.44 68 HIS B C 1
ATOM 2777 O O . HIS B 1 68 ? -8.797 -21.75 11.656 1 91.44 68 HIS B O 1
ATOM 2783 N N . VAL B 1 69 ? -8.648 -23.938 11.391 1 92.06 69 VAL B N 1
ATOM 2784 C CA . VAL B 1 69 ? -7.238 -23.969 11.773 1 92.06 69 VAL B CA 1
ATOM 2785 C C . VAL B 1 69 ? -6.41 -23.141 10.797 1 92.06 69 VAL B C 1
ATOM 2787 O O . VAL B 1 69 ? -5.566 -22.344 11.211 1 92.06 69 VAL B O 1
ATOM 2790 N N . ILE B 1 70 ? -6.684 -23.25 9.578 1 92.31 70 ILE B N 1
ATOM 2791 C CA . ILE B 1 70 ? -5.918 -22.578 8.531 1 92.31 70 ILE B CA 1
ATOM 2792 C C . ILE B 1 70 ? -6.129 -21.062 8.617 1 92.31 70 ILE B C 1
ATOM 2794 O O . ILE B 1 70 ? -5.168 -20.297 8.602 1 92.31 70 ILE B O 1
ATOM 2798 N N . LEU B 1 71 ? -7.371 -20.672 8.844 1 93.31 71 LEU B N 1
ATOM 2799 C CA . LEU B 1 71 ? -7.676 -19.234 8.859 1 93.31 71 LEU B CA 1
ATOM 2800 C C . LEU B 1 71 ? -7.102 -18.578 10.109 1 93.31 71 LEU B C 1
ATOM 2802 O O . LEU B 1 71 ? -6.414 -17.562 10.016 1 93.31 71 LEU B O 1
ATOM 2806 N N . PHE B 1 72 ? -7.297 -19.172 11.227 1 95.56 72 PHE B N 1
ATOM 2807 C CA . PHE B 1 72 ? -6.895 -18.516 12.469 1 95.56 72 PHE B CA 1
ATOM 2808 C C . PHE B 1 72 ? -5.383 -18.594 12.656 1 95.56 72 PHE B C 1
ATOM 2810 O O . PHE B 1 72 ? -4.781 -17.703 13.25 1 95.56 72 PHE B O 1
ATOM 2817 N N . ASN B 1 73 ? -4.793 -19.656 12.125 1 95.62 73 ASN B N 1
ATOM 2818 C CA . ASN B 1 73 ? -3.336 -19.656 12.086 1 95.62 73 ASN B CA 1
ATOM 2819 C C . ASN B 1 73 ? -2.799 -18.547 11.188 1 95.62 73 ASN B C 1
ATOM 2821 O O . ASN B 1 73 ? -1.808 -17.891 11.523 1 95.62 73 ASN B O 1
ATOM 2825 N N . GLY B 1 74 ? -3.445 -18.359 10.055 1 96.19 74 GLY B N 1
ATOM 2826 C CA . GLY B 1 74 ? -3.068 -17.266 9.164 1 96.19 74 GLY B CA 1
ATOM 2827 C C . GLY B 1 74 ? -3.199 -15.898 9.812 1 96.19 74 GLY B C 1
ATOM 2828 O O . GLY B 1 74 ? -2.324 -15.047 9.648 1 96.19 74 GLY B O 1
ATOM 2829 N N . ILE B 1 75 ? -4.277 -15.75 10.562 1 96.06 75 ILE B N 1
ATOM 2830 C CA . ILE B 1 75 ? -4.504 -14.492 11.266 1 96.06 75 ILE B CA 1
ATOM 2831 C C . ILE B 1 75 ? -3.428 -14.297 12.328 1 96.06 75 ILE B C 1
ATOM 2833 O O . ILE B 1 75 ? -2.857 -13.211 12.453 1 96.06 75 ILE B O 1
ATOM 2837 N N . LYS B 1 76 ? -3.15 -15.328 13.023 1 97.12 76 LYS B N 1
ATOM 2838 C CA . LYS B 1 76 ? -2.113 -15.273 14.047 1 97.12 76 LYS B CA 1
ATOM 2839 C C . LYS B 1 76 ? -0.7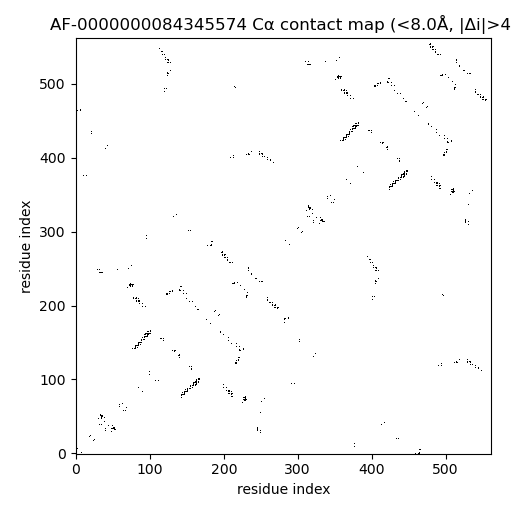57 -14.914 13.445 1 97.12 76 LYS B C 1
ATOM 2841 O O . LYS B 1 76 ? -0.038 -14.07 13.969 1 97.12 76 LYS B O 1
ATOM 2846 N N . ASN B 1 77 ? -0.403 -15.562 12.359 1 98 77 ASN B N 1
ATOM 2847 C CA . ASN B 1 77 ? 0.86 -15.281 11.688 1 98 77 ASN B CA 1
ATOM 2848 C C . ASN B 1 77 ? 0.929 -13.844 11.188 1 98 77 ASN B C 1
ATOM 2850 O O . ASN B 1 77 ? 1.961 -13.188 11.328 1 98 77 ASN B O 1
ATOM 2854 N N . SER B 1 78 ? -0.166 -13.367 10.617 1 97 78 SER B N 1
ATOM 2855 C CA . SER B 1 78 ? -0.222 -11.992 10.141 1 97 78 SER B CA 1
ATOM 2856 C C . SER B 1 78 ? -0.028 -11 11.281 1 97 78 SER B C 1
ATOM 2858 O O . SER B 1 78 ? 0.68 -10.008 11.133 1 97 78 SER B O 1
ATOM 2860 N N . LEU B 1 79 ? -0.63 -11.328 12.414 1 97.25 79 LEU B N 1
ATOM 2861 C CA . LEU B 1 79 ? -0.478 -10.461 13.586 1 97.25 79 LEU B CA 1
ATOM 2862 C C . LEU B 1 79 ? 0.956 -10.5 14.102 1 97.25 79 LEU B C 1
ATOM 2864 O O . LEU B 1 79 ? 1.521 -9.461 14.445 1 97.25 79 LEU B O 1
ATOM 2868 N N . THR B 1 80 ? 1.478 -11.648 14.133 1 97.94 80 THR B N 1
ATOM 2869 C CA . THR B 1 80 ? 2.842 -11.812 14.625 1 97.94 80 THR B CA 1
ATOM 2870 C C . THR B 1 80 ? 3.824 -11.023 13.758 1 97.94 80 THR B C 1
ATOM 2872 O O . THR B 1 80 ? 4.637 -10.258 14.281 1 97.94 80 THR B O 1
ATOM 2875 N N . ILE B 1 81 ? 3.723 -11.148 12.461 1 97.94 81 ILE B N 1
ATOM 2876 C CA . ILE B 1 81 ? 4.613 -10.438 11.547 1 97.94 81 ILE B CA 1
ATOM 2877 C C . ILE B 1 81 ? 4.414 -8.938 11.695 1 97.94 81 ILE B C 1
ATOM 2879 O O . ILE B 1 81 ? 5.383 -8.172 11.68 1 97.94 81 ILE B O 1
ATOM 2883 N N . SER B 1 82 ? 3.156 -8.539 11.812 1 97.19 82 SER B N 1
ATOM 2884 C CA . SER B 1 82 ? 2.869 -7.113 11.953 1 97.19 82 SER B CA 1
ATOM 2885 C C . SER B 1 82 ? 3.488 -6.543 13.227 1 97.19 82 SER B C 1
ATOM 2887 O O . SER B 1 82 ? 4.086 -5.465 13.203 1 97.19 82 SER B O 1
ATOM 2889 N N . VAL B 1 83 ? 3.371 -7.297 14.305 1 97.25 83 VAL B N 1
ATOM 2890 C CA . VAL B 1 83 ? 3.893 -6.832 15.586 1 97.25 83 VAL B CA 1
ATOM 2891 C C . VAL B 1 83 ? 5.414 -6.738 15.523 1 97.25 83 VAL B C 1
ATOM 2893 O O . VAL B 1 83 ? 6 -5.742 15.953 1 97.25 83 VAL B O 1
ATOM 2896 N N . ILE B 1 84 ? 6.043 -7.723 14.977 1 97.75 84 ILE B N 1
ATOM 2897 C CA . ILE B 1 84 ? 7.496 -7.715 14.852 1 97.75 84 ILE B CA 1
ATOM 2898 C C . ILE B 1 84 ? 7.93 -6.555 13.953 1 97.75 84 ILE B C 1
ATOM 2900 O O . ILE B 1 84 ? 8.883 -5.84 14.273 1 97.75 84 ILE B O 1
ATOM 2904 N N . THR B 1 85 ? 7.23 -6.359 12.852 1 97.25 85 THR B N 1
ATOM 2905 C CA . THR B 1 85 ? 7.527 -5.281 11.914 1 97.25 85 THR B CA 1
ATOM 2906 C C . THR B 1 85 ? 7.414 -3.922 12.602 1 97.25 85 THR B C 1
ATOM 2908 O O . THR B 1 85 ? 8.273 -3.057 12.422 1 97.25 85 THR B O 1
ATOM 2911 N N . LEU B 1 86 ? 6.383 -3.795 13.422 1 96.81 86 LEU B N 1
ATOM 2912 C CA . LEU B 1 86 ? 6.18 -2.539 14.141 1 96.81 86 LEU B CA 1
ATOM 2913 C C . LEU B 1 86 ? 7.277 -2.32 15.172 1 96.81 86 LEU B C 1
ATOM 2915 O O . LEU B 1 86 ? 7.801 -1.212 15.305 1 96.81 86 LEU B O 1
ATOM 2919 N N . LEU B 1 87 ? 7.621 -3.33 15.906 1 96.75 87 LEU B N 1
ATOM 2920 C CA . LEU B 1 87 ? 8.594 -3.232 16.984 1 96.75 87 LEU B CA 1
ATOM 2921 C C . LEU B 1 87 ? 9.969 -2.844 16.453 1 96.75 87 LEU B C 1
ATOM 2923 O O . LEU B 1 87 ? 10.719 -2.127 17.125 1 96.75 87 LEU B O 1
ATOM 2927 N N . ILE B 1 88 ? 10.258 -3.23 15.281 1 94.25 88 ILE B N 1
ATOM 2928 C CA . ILE B 1 88 ? 11.57 -2.941 14.695 1 94.25 88 ILE B CA 1
ATOM 2929 C C . ILE B 1 88 ? 11.492 -1.666 13.859 1 94.25 88 ILE B C 1
ATOM 2931 O O . ILE B 1 88 ? 12.352 -0.79 13.977 1 94.25 88 ILE B O 1
ATOM 2935 N N . GLY B 1 89 ? 10.422 -1.549 13.094 1 94 89 GLY B N 1
ATOM 2936 C CA . GLY B 1 89 ? 10.32 -0.498 12.094 1 94 89 GLY B CA 1
ATOM 2937 C C . GLY B 1 89 ? 10.031 0.868 12.688 1 94 89 GLY B C 1
ATOM 2938 O O . GLY B 1 89 ? 10.594 1.874 12.242 1 94 89 GLY B O 1
ATOM 2939 N N . ILE B 1 90 ? 9.188 0.932 13.719 1 94.75 90 ILE B N 1
ATOM 2940 C CA . ILE B 1 90 ? 8.742 2.215 14.242 1 94.75 90 ILE B CA 1
ATOM 2941 C C . ILE B 1 90 ? 9.906 2.922 14.938 1 94.75 90 ILE B C 1
ATOM 2943 O O . ILE B 1 90 ? 10.195 4.082 14.648 1 94.75 90 ILE B O 1
ATOM 2947 N N . PRO B 1 91 ? 10.68 2.232 15.844 1 92.62 91 PRO B N 1
ATOM 2948 C CA . PRO B 1 91 ? 11.812 2.916 16.469 1 92.62 91 PRO B CA 1
ATOM 2949 C C . PRO B 1 91 ? 12.836 3.402 15.438 1 92.62 91 PRO B C 1
ATOM 2951 O O . PRO B 1 91 ? 13.359 4.512 15.562 1 92.62 91 PRO B O 1
ATOM 2954 N N . ILE B 1 92 ? 13.047 2.654 14.422 1 88.94 92 ILE B N 1
ATOM 2955 C CA . ILE B 1 92 ? 14.016 3.025 13.398 1 88.94 92 ILE B CA 1
ATOM 2956 C C . ILE B 1 92 ? 13.508 4.25 12.633 1 88.94 92 ILE B C 1
ATOM 2958 O O . ILE B 1 92 ? 14.266 5.191 12.391 1 88.94 92 ILE B O 1
ATOM 2962 N N . SER B 1 93 ? 12.25 4.215 12.266 1 90.81 93 SER B N 1
ATOM 2963 C CA . SER B 1 93 ? 11.672 5.324 11.508 1 90.81 93 SER B CA 1
ATOM 2964 C C . SER B 1 93 ? 11.656 6.605 12.336 1 90.81 93 SER B C 1
ATOM 2966 O O . SER B 1 93 ? 11.906 7.691 11.812 1 90.81 93 SER B O 1
ATOM 2968 N N . VAL B 1 94 ? 11.336 6.48 13.617 1 91.12 94 VAL B N 1
ATOM 2969 C CA . VAL B 1 94 ? 11.266 7.641 14.5 1 91.12 94 VAL B CA 1
ATOM 2970 C C . VAL B 1 94 ? 12.648 8.266 14.648 1 91.12 94 VAL B C 1
ATOM 2972 O O . VAL B 1 94 ? 12.812 9.477 14.5 1 91.12 94 VAL B O 1
ATOM 2975 N N . ILE B 1 95 ? 13.609 7.445 14.93 1 87.12 95 ILE B N 1
ATOM 2976 C CA . ILE B 1 95 ? 14.969 7.934 15.148 1 87.12 95 ILE B CA 1
ATOM 2977 C C . ILE B 1 95 ? 15.523 8.523 13.859 1 87.12 95 ILE B C 1
ATOM 2979 O O . ILE B 1 95 ? 16.109 9.609 13.867 1 87.12 95 ILE B O 1
ATOM 2983 N N . THR B 1 96 ? 15.305 7.812 12.789 1 85.38 96 THR B N 1
ATOM 2984 C CA . THR B 1 96 ? 15.812 8.281 11.5 1 85.38 96 THR B CA 1
ATOM 2985 C C . THR B 1 96 ? 15.102 9.562 11.07 1 85.38 96 THR B C 1
ATOM 2987 O O . THR B 1 96 ? 15.734 10.492 10.57 1 85.38 96 THR B O 1
ATOM 2990 N N . GLY B 1 97 ? 13.758 9.539 11.211 1 86.5 97 GLY B N 1
ATOM 2991 C CA . GLY B 1 97 ? 13.008 10.75 10.898 1 86.5 97 GLY B CA 1
ATOM 2992 C C . GLY B 1 97 ? 13.461 11.953 11.695 1 86.5 97 GLY B C 1
ATOM 2993 O O . GLY B 1 97 ? 13.578 13.055 11.148 1 86.5 97 GLY B O 1
ATOM 2994 N N . PHE B 1 98 ? 13.734 11.75 12.922 1 86.25 98 PHE B N 1
ATOM 2995 C CA . PHE B 1 98 ? 14.211 12.812 13.797 1 86.25 98 PHE B CA 1
ATOM 2996 C C . PHE B 1 98 ? 15.586 13.305 13.344 1 86.25 98 PHE B C 1
ATOM 2998 O O . PHE B 1 98 ? 15.828 14.508 13.289 1 86.25 98 PHE B O 1
ATOM 3005 N N . THR B 1 99 ? 16.422 12.367 13.102 1 82 99 THR B N 1
ATOM 3006 C CA . THR B 1 99 ? 17.781 12.695 12.688 1 82 99 THR B CA 1
ATOM 3007 C C . THR B 1 99 ? 17.766 13.5 11.391 1 82 99 THR B C 1
ATOM 3009 O O . THR B 1 99 ? 18.5 14.492 11.266 1 82 99 THR B O 1
ATOM 3012 N N . PHE B 1 100 ? 16.938 13.141 10.508 1 81 100 PHE B N 1
ATOM 3013 C CA . PHE B 1 100 ? 16.891 13.812 9.219 1 81 100 PHE B CA 1
ATOM 3014 C C . PHE B 1 100 ? 16.234 15.188 9.352 1 81 100 PHE B C 1
ATOM 3016 O O . PHE B 1 100 ? 16.516 16.094 8.57 1 81 100 PHE B O 1
ATOM 3023 N N . SER B 1 101 ? 15.359 15.312 10.289 1 81.06 101 SER B N 1
ATOM 3024 C CA . SER B 1 101 ? 14.711 16.594 10.516 1 81.06 101 SER B CA 1
ATOM 3025 C C . SER B 1 101 ? 15.633 17.562 11.258 1 81.06 101 SER B C 1
ATOM 3027 O O . SER B 1 101 ? 15.672 18.75 10.953 1 81.06 101 SER B O 1
ATOM 3029 N N . LYS B 1 102 ? 16.297 17.109 12.156 1 79.38 102 LYS B N 1
ATOM 3030 C CA . LYS B 1 102 ? 17.062 17.953 13.062 1 79.38 102 LYS B CA 1
ATOM 3031 C C . LYS B 1 102 ? 18.438 18.281 12.492 1 79.38 102 LYS B C 1
ATOM 3033 O O . LYS B 1 102 ? 18.906 19.422 12.578 1 79.38 102 LYS B O 1
ATOM 3038 N N . TYR B 1 103 ? 19.047 17.297 11.969 1 75.75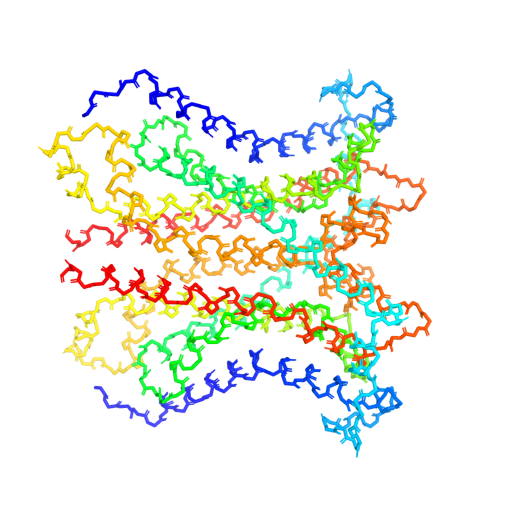 103 TYR B N 1
ATOM 3039 C CA . TYR B 1 103 ? 20.438 17.469 11.578 1 75.75 103 TYR B CA 1
ATOM 3040 C C . TYR B 1 103 ? 20.547 17.828 10.102 1 75.75 103 TYR B C 1
ATOM 3042 O O . TYR B 1 103 ? 19.797 17.312 9.273 1 75.75 103 TYR B O 1
ATOM 3050 N N . ARG B 1 104 ? 21.297 18.859 9.82 1 70.81 104 ARG B N 1
ATOM 3051 C CA . ARG B 1 104 ? 21.547 19.281 8.445 1 70.81 104 ARG B CA 1
ATOM 3052 C C . ARG B 1 104 ? 22.859 18.719 7.926 1 70.81 104 ARG B C 1
ATOM 3054 O O . ARG B 1 104 ? 23.922 18.969 8.508 1 70.81 104 ARG B O 1
ATOM 3061 N N . PHE B 1 105 ? 22.766 17.625 7.305 1 67.94 105 PHE B N 1
ATOM 3062 C CA . PHE B 1 105 ? 23.984 17.094 6.703 1 67.94 105 PHE B CA 1
ATOM 3063 C C . PHE B 1 105 ? 23.891 17.109 5.184 1 67.94 105 PHE B C 1
ATOM 3065 O O . PHE B 1 105 ? 22.812 17.312 4.625 1 67.94 105 PHE B O 1
ATOM 3072 N N . LYS B 1 106 ? 25.047 17.156 4.418 1 64.69 106 LYS B N 1
ATOM 3073 C CA . LYS B 1 106 ? 25.141 17.328 2.973 1 64.69 106 LYS B CA 1
ATOM 3074 C C . LYS B 1 106 ? 24.281 16.312 2.227 1 64.69 106 LYS B C 1
ATOM 3076 O O . LYS B 1 106 ? 23.688 16.641 1.199 1 64.69 106 LYS B O 1
ATOM 3081 N N . GLY B 1 107 ? 24.094 15.125 2.701 1 65.19 107 GLY B N 1
ATOM 3082 C CA . GLY B 1 107 ? 23.344 14.086 2.012 1 65.19 107 GLY B CA 1
ATOM 3083 C C . GLY B 1 107 ? 21.875 14.062 2.389 1 65.19 107 GLY B C 1
ATOM 3084 O O . GLY B 1 107 ? 21.109 13.266 1.852 1 65.19 107 GLY B O 1
ATOM 3085 N N . ARG B 1 108 ? 21.516 14.984 3.16 1 69.25 108 ARG B N 1
ATOM 3086 C CA . ARG B 1 108 ? 20.156 15 3.68 1 69.25 108 ARG B CA 1
ATOM 3087 C C . ARG B 1 108 ? 19.156 15.297 2.57 1 69.25 108 ARG B C 1
ATOM 3089 O O . ARG B 1 108 ? 18.141 14.617 2.445 1 69.25 108 ARG B O 1
ATOM 3096 N N . ASN B 1 109 ? 19.562 16.297 1.838 1 67.12 109 ASN B N 1
ATOM 3097 C CA . ASN B 1 109 ? 18.641 16.719 0.778 1 67.12 109 ASN B CA 1
ATOM 3098 C C . ASN B 1 109 ? 18.453 15.617 -0.263 1 67.12 109 ASN B C 1
ATOM 3100 O O . ASN B 1 109 ? 17.344 15.398 -0.748 1 67.12 109 ASN B O 1
ATOM 3104 N N . PHE B 1 110 ? 19.609 15.023 -0.489 1 66.62 110 PHE B N 1
ATOM 3105 C CA . PHE B 1 110 ? 19.547 13.922 -1.446 1 66.62 110 PHE B CA 1
ATOM 3106 C C . PHE B 1 110 ? 18.688 12.781 -0.907 1 66.62 110 PHE B C 1
ATOM 3108 O O . PHE B 1 110 ? 17.859 12.219 -1.632 1 66.62 110 PHE B O 1
ATOM 3115 N N . MET B 1 111 ? 18.844 12.531 0.274 1 66.56 111 MET B N 1
ATOM 3116 C CA . MET B 1 111 ? 18.125 11.414 0.882 1 66.56 111 MET B CA 1
ATOM 3117 C C . MET B 1 111 ? 16.641 11.719 0.995 1 66.56 111 MET B C 1
ATOM 3119 O O . MET B 1 111 ? 15.805 10.852 0.756 1 66.56 111 MET B O 1
ATOM 3123 N N . MET B 1 112 ? 16.375 12.906 1.345 1 66.19 112 MET B N 1
ATOM 3124 C CA . MET B 1 112 ? 14.984 13.305 1.46 1 66.19 112 MET B CA 1
ATOM 3125 C C . MET B 1 112 ? 14.281 13.227 0.109 1 66.19 112 MET B C 1
ATOM 3127 O O . MET B 1 112 ? 13.117 12.828 0.033 1 66.19 112 MET B O 1
ATOM 3131 N N . LYS B 1 113 ? 15.141 13.445 -0.885 1 62.66 113 LYS B N 1
ATOM 3132 C CA . LYS B 1 113 ? 14.586 13.484 -2.236 1 62.66 113 LYS B CA 1
ATOM 3133 C C . LYS B 1 113 ? 14.398 12.078 -2.795 1 62.66 113 LYS B C 1
ATOM 3135 O O . LYS B 1 113 ? 13.469 11.828 -3.566 1 62.66 113 LYS B O 1
ATOM 3140 N N . PHE B 1 114 ? 15.227 11.219 -2.248 1 64.88 114 PHE B N 1
ATOM 3141 C CA . PHE B 1 114 ? 15.25 9.938 -2.945 1 64.88 114 PHE B CA 1
ATOM 3142 C C . PHE B 1 114 ? 14.648 8.836 -2.08 1 64.88 114 PHE B C 1
ATOM 3144 O O . PHE B 1 114 ? 14.477 7.703 -2.537 1 64.88 114 PHE B O 1
ATOM 3151 N N . ILE B 1 115 ? 14.242 9.281 -0.911 1 68.69 115 ILE B N 1
ATOM 3152 C CA . ILE B 1 115 ? 13.711 8.273 -0.007 1 68.69 115 ILE B CA 1
ATOM 3153 C C . ILE B 1 115 ? 12.438 7.672 -0.594 1 68.69 115 ILE B C 1
ATOM 3155 O O . ILE B 1 115 ? 12.219 6.461 -0.516 1 68.69 115 ILE B O 1
ATOM 3159 N N . LEU B 1 116 ? 11.664 8.406 -1.299 1 65.62 116 LEU B N 1
ATOM 3160 C CA . LEU B 1 116 ? 10.383 7.938 -1.817 1 65.62 116 LEU B CA 1
ATOM 3161 C C . LEU B 1 116 ? 10.578 7.109 -3.086 1 65.62 116 LEU B C 1
ATOM 3163 O O . LEU B 1 116 ? 9.742 6.27 -3.42 1 65.62 116 LEU B O 1
ATOM 3167 N N . ILE B 1 117 ? 11.805 7.32 -3.637 1 66.81 117 ILE B N 1
ATOM 3168 C CA . ILE B 1 117 ? 12.078 6.59 -4.871 1 66.81 117 ILE B CA 1
ATOM 3169 C C . ILE B 1 117 ? 12.234 5.102 -4.566 1 66.81 117 ILE B C 1
ATOM 3171 O O . ILE B 1 117 ? 11.875 4.254 -5.387 1 66.81 117 ILE B O 1
ATOM 3175 N N . THR B 1 118 ? 12.703 4.816 -3.354 1 68.25 118 THR B N 1
ATOM 3176 C CA . THR B 1 118 ? 12.93 3.422 -2.994 1 68.25 118 THR B CA 1
ATOM 3177 C C . THR B 1 118 ? 11.602 2.676 -2.885 1 68.25 118 THR B C 1
ATOM 3179 O O . THR B 1 118 ? 11.555 1.45 -3.016 1 68.25 118 THR B O 1
ATOM 3182 N N . THR B 1 119 ? 10.531 3.402 -2.652 1 69.62 119 THR B N 1
ATOM 3183 C CA . THR B 1 119 ? 9.234 2.756 -2.486 1 69.62 119 THR B CA 1
ATOM 3184 C C . THR B 1 119 ? 8.648 2.363 -3.84 1 69.62 119 THR B C 1
ATOM 3186 O O . THR B 1 119 ? 7.703 1.573 -3.908 1 69.62 119 THR B O 1
ATOM 3189 N N . VAL B 1 120 ? 9.359 2.807 -4.887 1 70.19 120 VAL B N 1
ATOM 3190 C CA . VAL B 1 120 ? 8.82 2.615 -6.227 1 70.19 120 VAL B CA 1
ATOM 3191 C C . VAL B 1 120 ? 9.344 1.303 -6.812 1 70.19 120 VAL B C 1
ATOM 3193 O O . VAL B 1 120 ? 8.797 0.791 -7.793 1 70.19 120 VAL B O 1
ATOM 3196 N N . ILE B 1 121 ? 10.367 0.761 -6.172 1 73.25 121 ILE B N 1
ATOM 3197 C CA . ILE B 1 121 ? 10.93 -0.491 -6.664 1 73.25 121 ILE B CA 1
ATOM 3198 C C . ILE B 1 121 ? 9.898 -1.607 -6.539 1 73.25 121 ILE B C 1
ATOM 3200 O O . ILE B 1 121 ? 9.352 -1.841 -5.461 1 73.25 121 ILE B O 1
ATOM 3204 N N . PRO B 1 122 ? 9.586 -2.254 -7.691 1 76.88 122 PRO B N 1
ATOM 3205 C CA . PRO B 1 122 ? 8.664 -3.391 -7.594 1 76.88 122 PRO B CA 1
ATOM 3206 C C . PRO B 1 122 ? 9.148 -4.461 -6.621 1 76.88 122 PRO B C 1
ATOM 3208 O O . PRO B 1 122 ? 10.344 -4.785 -6.598 1 76.88 122 PRO B O 1
ATOM 3211 N N . VAL B 1 123 ? 8.32 -4.938 -5.93 1 82.12 123 VAL B N 1
ATOM 3212 C CA . VAL B 1 123 ? 8.625 -5.863 -4.844 1 82.12 123 VAL B CA 1
ATOM 3213 C C . VAL B 1 123 ? 9.32 -7.102 -5.406 1 82.12 123 VAL B C 1
ATOM 3215 O O . VAL B 1 123 ? 10.297 -7.586 -4.832 1 82.12 123 VAL B O 1
ATOM 3218 N N . PHE B 1 124 ? 8.945 -7.582 -6.57 1 82.75 124 PHE B N 1
ATOM 3219 C CA . PHE B 1 124 ? 9.469 -8.828 -7.125 1 82.75 124 PHE B CA 1
ATOM 3220 C C . PHE B 1 124 ? 10.938 -8.672 -7.516 1 82.75 124 PHE B C 1
ATOM 3222 O O . PHE B 1 124 ? 11.703 -9.633 -7.449 1 82.75 124 PHE B O 1
ATOM 3229 N N . THR B 1 125 ? 11.273 -7.473 -7.828 1 77.69 125 THR B N 1
ATOM 3230 C CA . THR B 1 125 ? 12.641 -7.195 -8.242 1 77.69 125 THR B CA 1
ATOM 3231 C C . THR B 1 125 ? 13.609 -7.391 -7.082 1 77.69 125 THR B C 1
ATOM 3233 O O . THR B 1 125 ? 14.766 -7.781 -7.285 1 77.69 125 THR B O 1
ATOM 3236 N N . THR B 1 126 ? 13.125 -7.172 -5.941 1 80.75 126 THR B N 1
ATOM 3237 C CA . THR B 1 126 ? 14 -7.27 -4.781 1 80.75 126 THR B CA 1
ATOM 3238 C C . THR B 1 126 ? 13.812 -8.602 -4.07 1 80.75 126 THR B C 1
ATOM 3240 O O . THR B 1 126 ? 14.773 -9.203 -3.588 1 80.75 126 THR B O 1
ATOM 3243 N N . ILE B 1 127 ? 12.609 -9.055 -4.125 1 85.38 127 ILE B N 1
ATOM 3244 C CA . ILE B 1 127 ? 12.281 -10.203 -3.283 1 85.38 127 ILE B CA 1
ATOM 3245 C C . ILE B 1 127 ? 12.836 -11.477 -3.91 1 85.38 127 ILE B C 1
ATOM 3247 O O . ILE B 1 127 ? 13.234 -12.406 -3.199 1 85.38 127 ILE B O 1
ATOM 3251 N N . ILE B 1 128 ? 12.906 -11.562 -5.207 1 79.94 128 ILE B N 1
ATOM 3252 C CA . ILE B 1 128 ? 13.336 -12.789 -5.863 1 79.94 128 ILE B CA 1
ATOM 3253 C C . ILE B 1 128 ? 14.82 -13.031 -5.602 1 79.94 128 ILE B C 1
ATOM 3255 O O . ILE B 1 128 ? 15.219 -14.125 -5.199 1 79.94 128 ILE B O 1
ATOM 3259 N N . PRO B 1 129 ? 15.633 -11.992 -5.754 1 76.81 129 PRO B N 1
ATOM 3260 C CA . PRO B 1 129 ? 17.031 -12.203 -5.371 1 76.81 129 PRO B CA 1
ATOM 3261 C C . PRO B 1 129 ? 17.203 -12.516 -3.889 1 76.81 129 PRO B C 1
ATOM 3263 O O . PRO B 1 129 ? 18.078 -13.289 -3.514 1 76.81 129 PRO B O 1
ATOM 3266 N N . ILE B 1 130 ? 16.438 -11.945 -3.107 1 83.06 130 ILE B N 1
ATOM 3267 C CA . ILE B 1 130 ? 16.469 -12.203 -1.672 1 83.06 130 ILE B CA 1
ATOM 3268 C C . ILE B 1 130 ? 16.094 -13.664 -1.402 1 83.06 130 ILE B C 1
ATOM 3270 O O . ILE B 1 130 ? 16.656 -14.289 -0.501 1 83.06 130 ILE B O 1
ATOM 3274 N N . TYR B 1 131 ? 15.148 -14.133 -2.154 1 85.88 131 TYR B N 1
ATOM 3275 C CA . TYR B 1 131 ? 14.797 -15.547 -2.051 1 85.88 131 TYR B CA 1
ATOM 3276 C C . TYR B 1 131 ? 16.031 -16.422 -2.217 1 85.88 131 TYR B C 1
ATOM 3278 O O . TYR B 1 131 ? 16.219 -17.391 -1.468 1 85.88 131 TYR B O 1
ATOM 3286 N N . GLY B 1 132 ? 16.828 -16.125 -3.254 1 80.44 132 GLY B N 1
ATOM 3287 C CA . GLY B 1 132 ? 18.062 -16.875 -3.467 1 80.44 132 GLY B CA 1
ATOM 3288 C C . GLY B 1 132 ? 18.969 -16.875 -2.262 1 80.44 132 GLY B C 1
ATOM 3289 O O . GLY B 1 132 ? 19.484 -17.922 -1.862 1 80.44 132 GLY B O 1
ATOM 3290 N N . ILE B 1 133 ? 19.141 -15.734 -1.67 1 80.25 133 ILE B N 1
ATOM 3291 C CA . ILE B 1 133 ? 20 -15.594 -0.498 1 80.25 133 ILE B CA 1
ATOM 3292 C C . ILE B 1 133 ? 19.375 -16.328 0.687 1 80.25 133 ILE B C 1
ATOM 3294 O O . ILE B 1 133 ? 20.062 -17.078 1.395 1 80.25 133 ILE B O 1
ATOM 3298 N N . PHE B 1 134 ? 18.078 -16.109 0.879 1 87.88 134 PHE B N 1
ATOM 3299 C CA . PHE B 1 134 ? 17.391 -16.719 2.002 1 87.88 134 PHE B CA 1
ATOM 3300 C C . PHE B 1 134 ? 17.375 -18.234 1.865 1 87.88 134 PHE B C 1
ATOM 3302 O O . PHE B 1 134 ? 17.453 -18.953 2.863 1 87.88 134 PHE B O 1
ATOM 3309 N N . SER B 1 135 ? 17.234 -18.688 0.648 1 86.81 135 SER B N 1
ATOM 3310 C CA . SER B 1 135 ? 17.266 -20.125 0.402 1 86.81 135 SER B CA 1
ATOM 3311 C C . SER B 1 135 ? 18.609 -20.734 0.77 1 86.81 135 SER B C 1
ATOM 3313 O O . SER B 1 135 ? 18.672 -21.797 1.377 1 86.81 135 SER B O 1
ATOM 3315 N N . GLU B 1 136 ? 19.641 -20.031 0.536 1 83.5 136 GLU B N 1
ATOM 3316 C CA . GLU B 1 136 ? 21 -20.484 0.807 1 83.5 136 GLU B CA 1
ATOM 3317 C C . GLU B 1 136 ? 21.281 -20.531 2.307 1 83.5 136 GLU B C 1
ATOM 3319 O O . GLU B 1 136 ? 21.953 -21.453 2.789 1 83.5 136 GLU B O 1
ATOM 3324 N N . TYR B 1 137 ? 20.75 -19.609 3 1 90.5 137 TYR B N 1
ATOM 3325 C CA . TYR B 1 137 ? 21.062 -19.516 4.422 1 90.5 137 TYR B CA 1
ATOM 3326 C C . TYR B 1 137 ? 19.922 -20.094 5.262 1 90.5 137 TYR B C 1
ATOM 3328 O O . TYR B 1 137 ? 19.875 -19.891 6.477 1 90.5 137 TYR B O 1
ATOM 3336 N N . ASN B 1 138 ? 18.984 -20.703 4.629 1 92.62 138 ASN B N 1
ATOM 3337 C CA . ASN B 1 138 ? 17.859 -21.359 5.285 1 92.62 138 ASN B CA 1
ATOM 3338 C C . ASN B 1 138 ? 17.031 -20.375 6.109 1 92.62 138 ASN B C 1
ATOM 3340 O O . ASN B 1 138 ? 16.719 -20.641 7.27 1 92.62 138 ASN B O 1
ATOM 3344 N N . MET B 1 139 ? 16.859 -19.219 5.543 1 94.38 139 MET B N 1
ATOM 3345 C CA . MET B 1 139 ? 16.109 -18.172 6.219 1 94.38 139 MET B CA 1
ATOM 3346 C C . MET B 1 139 ? 14.695 -18.078 5.672 1 94.38 139 MET B C 1
ATOM 3348 O O . MET B 1 139 ? 13.922 -17.203 6.074 1 94.38 139 MET B O 1
ATOM 3352 N N . LEU B 1 140 ? 14.367 -19.047 4.789 1 94.5 140 LEU B N 1
ATOM 3353 C CA . LEU B 1 140 ? 13.023 -19.047 4.215 1 94.5 140 LEU B CA 1
ATOM 3354 C C . LEU B 1 140 ? 12 -19.562 5.227 1 94.5 140 LEU B C 1
ATOM 3356 O O . LEU B 1 140 ? 12.367 -20.188 6.223 1 94.5 140 LEU B O 1
ATOM 3360 N N . ASP B 1 141 ? 10.781 -19.203 5.023 1 97.06 141 ASP B N 1
ATOM 3361 C CA . ASP B 1 141 ? 9.664 -19.75 5.781 1 97.06 141 ASP B CA 1
ATOM 3362 C C . ASP B 1 141 ? 9.789 -19.406 7.266 1 97.06 141 ASP B C 1
ATOM 3364 O O . ASP B 1 141 ? 9.602 -20.281 8.125 1 97.06 141 ASP B O 1
ATOM 3368 N N . SER B 1 142 ? 10.281 -18.172 7.496 1 97.31 142 SER B N 1
ATOM 3369 C CA . SER B 1 142 ? 10.43 -17.641 8.852 1 97.31 142 SER B CA 1
ATOM 3370 C C . SER B 1 142 ? 9.695 -16.312 9.008 1 97.31 142 SER B C 1
ATOM 3372 O O . SER B 1 142 ? 9.992 -15.352 8.297 1 97.31 142 SER B O 1
ATOM 3374 N N . LEU B 1 143 ? 8.828 -16.328 10.031 1 97.5 143 LEU B N 1
ATOM 3375 C CA . LEU B 1 143 ? 8.055 -15.109 10.266 1 97.5 143 LEU B CA 1
ATOM 3376 C C . LEU B 1 143 ? 8.969 -13.945 10.625 1 97.5 143 LEU B C 1
ATOM 3378 O O . LEU B 1 143 ? 8.703 -12.805 10.242 1 97.5 143 LEU B O 1
ATOM 3382 N N . PHE B 1 144 ? 10.008 -14.258 11.242 1 97.06 144 PHE B N 1
ATOM 3383 C CA . PHE B 1 144 ? 10.93 -13.211 11.664 1 97.06 144 PHE B CA 1
ATOM 3384 C C . PHE B 1 144 ? 11.625 -12.578 10.469 1 97.06 144 PHE B C 1
ATOM 3386 O O . PHE B 1 144 ? 11.633 -11.359 10.32 1 97.06 144 PHE B O 1
ATOM 3393 N N . TRP B 1 145 ? 12.141 -13.367 9.586 1 95.5 145 TRP B N 1
ATOM 3394 C CA . TRP B 1 145 ? 12.898 -12.836 8.461 1 95.5 145 TRP B CA 1
ATOM 3395 C C . TRP B 1 145 ? 11.984 -12.148 7.461 1 95.5 145 TRP B C 1
ATOM 3397 O O . TRP B 1 145 ? 12.375 -11.172 6.824 1 95.5 145 TRP B O 1
ATOM 3407 N N . ILE B 1 146 ? 10.789 -12.68 7.34 1 96.81 146 ILE B N 1
ATOM 3408 C CA . ILE B 1 146 ? 9.805 -12 6.504 1 96.81 146 ILE B CA 1
ATOM 3409 C C . ILE B 1 146 ? 9.508 -10.617 7.078 1 96.81 146 ILE B C 1
ATOM 3411 O O . ILE B 1 146 ? 9.414 -9.641 6.336 1 96.81 146 ILE B O 1
ATOM 3415 N N . SER B 1 147 ? 9.445 -10.516 8.422 1 97 147 SER B N 1
ATOM 3416 C CA . SER B 1 147 ? 9.195 -9.242 9.086 1 97 147 SER B CA 1
ATOM 3417 C C . SER B 1 147 ? 10.32 -8.25 8.82 1 97 147 SER B C 1
ATOM 3419 O O . SER B 1 147 ? 10.07 -7.059 8.625 1 97 147 SER B O 1
ATOM 3421 N N . VAL B 1 148 ? 11.492 -8.758 8.805 1 92.44 148 VAL B N 1
ATOM 3422 C CA . VAL B 1 148 ? 12.656 -7.902 8.555 1 92.44 148 VAL B CA 1
ATOM 3423 C C . VAL B 1 148 ? 12.57 -7.309 7.152 1 92.44 148 VAL B C 1
ATOM 3425 O O . VAL B 1 148 ? 12.883 -6.133 6.949 1 92.44 148 VAL B O 1
ATOM 3428 N N . ILE B 1 149 ? 12.117 -8.133 6.195 1 91.31 149 ILE B N 1
ATOM 3429 C CA . ILE B 1 149 ? 11.969 -7.652 4.828 1 91.31 149 ILE B CA 1
ATOM 3430 C C . ILE B 1 149 ? 10.844 -6.621 4.762 1 91.31 149 ILE B C 1
ATOM 3432 O O . ILE B 1 149 ? 10.953 -5.621 4.043 1 91.31 149 ILE B O 1
ATOM 3436 N N . TYR B 1 150 ? 9.75 -6.848 5.555 1 93.19 150 TYR B N 1
ATOM 3437 C CA . TYR B 1 150 ? 8.688 -5.855 5.648 1 93.19 150 TYR B CA 1
ATOM 3438 C C . TYR B 1 150 ? 9.234 -4.512 6.125 1 93.19 150 TYR B C 1
ATOM 3440 O O . TYR B 1 150 ? 8.922 -3.469 5.547 1 93.19 150 TYR B O 1
ATOM 3448 N N . VAL B 1 151 ? 10.047 -4.602 7.129 1 90.94 151 VAL B N 1
ATOM 3449 C CA . VAL B 1 151 ? 10.617 -3.387 7.707 1 90.94 151 VAL B CA 1
ATOM 3450 C C . VAL B 1 151 ? 11.391 -2.619 6.637 1 90.94 151 VAL B C 1
ATOM 3452 O O . VAL B 1 151 ? 11.195 -1.414 6.465 1 90.94 151 VAL B O 1
ATOM 3455 N N . SER B 1 152 ? 12.188 -3.352 5.949 1 85.81 152 SER B N 1
ATOM 3456 C CA . SER B 1 152 ? 13 -2.734 4.902 1 85.81 152 SER B CA 1
ATOM 3457 C C . SER B 1 152 ? 12.125 -2.061 3.852 1 85.81 152 SER B C 1
ATOM 3459 O O . SER B 1 152 ? 12.477 -0.999 3.332 1 85.81 152 SER B O 1
ATOM 3461 N N . SER B 1 153 ? 11 -2.676 3.609 1 86.5 153 SER B N 1
ATOM 3462 C CA . SER B 1 153 ? 10.109 -2.188 2.557 1 86.5 153 SER B CA 1
ATOM 3463 C C . SER B 1 153 ? 9.32 -0.972 3.023 1 86.5 153 SER B C 1
ATOM 3465 O O . SER B 1 153 ? 8.961 -0.113 2.217 1 86.5 153 SER B O 1
ATOM 3467 N N . PHE B 1 154 ? 9.078 -0.848 4.305 1 88.25 154 PHE B N 1
ATOM 3468 C CA . PHE B 1 154 ? 8.125 0.152 4.781 1 88.25 154 PHE B CA 1
ATOM 3469 C C . PHE B 1 154 ? 8.859 1.342 5.395 1 88.25 154 PHE B C 1
ATOM 3471 O O . PHE B 1 154 ? 8.281 2.42 5.547 1 88.25 154 PHE B O 1
ATOM 3478 N N . ILE B 1 155 ? 10.109 1.223 5.715 1 86 155 ILE B N 1
ATOM 3479 C CA . ILE B 1 155 ? 10.859 2.219 6.469 1 86 155 ILE B CA 1
ATOM 3480 C C . ILE B 1 155 ? 10.922 3.523 5.676 1 86 155 ILE B C 1
ATOM 3482 O O . ILE B 1 155 ? 10.766 4.609 6.242 1 86 155 ILE B O 1
ATOM 3486 N N . PRO B 1 156 ? 11.148 3.414 4.367 1 80.56 156 PRO B N 1
ATOM 3487 C CA . PRO B 1 156 ? 11.273 4.676 3.637 1 80.56 156 PRO B CA 1
ATOM 3488 C C . PRO B 1 156 ? 10.031 5.551 3.75 1 80.56 156 PRO B C 1
ATOM 3490 O O . PRO B 1 156 ? 10.133 6.75 4.02 1 80.56 156 PRO B O 1
ATOM 3493 N N . MET B 1 157 ? 8.914 4.953 3.576 1 79.5 157 MET B N 1
ATOM 3494 C CA . MET B 1 157 ? 7.668 5.719 3.652 1 79.5 157 MET B CA 1
ATOM 3495 C C . MET B 1 157 ? 7.43 6.227 5.07 1 79.5 157 MET B C 1
ATOM 3497 O O . MET B 1 157 ? 7.109 7.398 5.266 1 79.5 157 MET B O 1
ATOM 3501 N N . ASN B 1 158 ? 7.57 5.438 6.02 1 86.19 158 ASN B N 1
ATOM 3502 C CA . ASN B 1 158 ? 7.328 5.828 7.402 1 86.19 158 ASN B CA 1
ATOM 3503 C C . ASN B 1 158 ? 8.32 6.891 7.871 1 86.19 158 ASN B C 1
ATOM 3505 O O . ASN B 1 158 ? 7.961 7.797 8.617 1 86.19 158 ASN B O 1
ATOM 3509 N N . THR B 1 159 ? 9.523 6.719 7.461 1 86.06 159 THR B N 1
ATOM 3510 C CA . THR B 1 159 ? 10.547 7.699 7.812 1 86.06 159 THR B CA 1
ATOM 3511 C C . THR B 1 159 ? 10.227 9.055 7.191 1 86.06 159 THR B C 1
ATOM 3513 O O . THR B 1 159 ? 10.398 10.094 7.836 1 86.06 159 THR B O 1
ATOM 3516 N N . TRP B 1 160 ? 9.75 8.945 6 1 79.12 160 TRP B N 1
ATOM 3517 C CA . TRP B 1 160 ? 9.375 10.188 5.324 1 79.12 160 TRP B CA 1
ATOM 3518 C C . TRP B 1 160 ? 8.25 10.891 6.07 1 79.12 160 TRP B C 1
ATOM 3520 O O . TRP B 1 160 ? 8.297 12.102 6.277 1 79.12 160 TRP B O 1
ATOM 3530 N N . ILE B 1 161 ? 7.285 10.203 6.465 1 78.81 161 ILE B N 1
ATOM 3531 C CA . ILE B 1 161 ? 6.152 10.766 7.191 1 78.81 161 ILE B CA 1
ATOM 3532 C C . ILE B 1 161 ? 6.633 11.367 8.516 1 78.81 161 ILE B C 1
ATOM 3534 O O . ILE B 1 161 ? 6.285 12.5 8.852 1 78.81 161 ILE B O 1
ATOM 3538 N N . MET B 1 162 ? 7.492 10.664 9.18 1 85.06 162 MET B N 1
ATOM 3539 C CA . MET B 1 162 ? 8.008 11.117 10.469 1 85.06 162 MET B CA 1
ATOM 3540 C C . MET B 1 162 ? 8.859 12.375 10.305 1 85.06 162 MET B C 1
ATOM 3542 O O . MET B 1 162 ? 8.742 13.32 11.086 1 85.06 162 MET B O 1
ATOM 3546 N N . MET B 1 163 ? 9.617 12.312 9.359 1 83.31 163 MET B N 1
ATOM 3547 C CA . MET B 1 163 ? 10.477 13.453 9.078 1 83.31 163 MET B CA 1
ATOM 3548 C C . MET B 1 163 ? 9.648 14.703 8.781 1 83.31 163 MET B C 1
ATOM 3550 O O . MET B 1 163 ? 9.945 15.789 9.281 1 83.31 163 MET B O 1
ATOM 3554 N N . THR B 1 164 ? 8.703 14.516 7.934 1 72.81 164 THR B N 1
ATOM 3555 C CA . THR B 1 164 ? 7.84 15.633 7.566 1 72.81 164 THR B CA 1
ATOM 3556 C C . THR B 1 164 ? 7.129 16.188 8.797 1 72.81 164 THR B C 1
ATOM 3558 O O . THR B 1 164 ? 7 17.406 8.945 1 72.81 164 THR B O 1
ATOM 3561 N N . TYR B 1 165 ? 6.723 15.359 9.664 1 80.56 165 TYR B N 1
ATOM 3562 C CA . TYR B 1 165 ? 6.074 15.805 10.898 1 80.56 165 TYR B CA 1
ATOM 3563 C C . TYR B 1 165 ? 7.059 16.547 11.797 1 80.56 165 TYR B C 1
ATOM 3565 O O . TYR B 1 165 ? 6.746 17.609 12.32 1 80.56 165 TYR B O 1
ATOM 3573 N N . PHE B 1 166 ? 8.227 16.031 11.953 1 84.44 166 PHE B N 1
ATOM 3574 C CA . PHE B 1 166 ? 9.227 16.641 12.812 1 84.44 166 PHE B CA 1
ATOM 3575 C C . PHE B 1 166 ? 9.609 18.031 12.297 1 84.44 166 PHE B C 1
ATOM 3577 O O . PHE B 1 166 ? 9.836 18.953 13.086 1 84.44 166 PHE B O 1
ATOM 3584 N N . ASN B 1 167 ? 9.641 18.125 11.047 1 77.62 167 ASN B N 1
ATOM 3585 C CA . ASN B 1 167 ? 9.945 19.406 10.438 1 77.62 167 ASN B CA 1
ATOM 3586 C C . ASN B 1 167 ? 8.836 20.422 10.695 1 77.62 167 ASN B C 1
ATOM 3588 O O . ASN B 1 167 ? 9.062 21.641 10.633 1 77.62 167 ASN B O 1
ATOM 3592 N N . SER B 1 168 ? 7.672 19.875 10.883 1 75.69 168 SER B N 1
ATOM 3593 C CA . SER B 1 168 ? 6.527 20.766 11.086 1 75.69 168 SER B CA 1
ATOM 3594 C C . SER B 1 168 ? 6.465 21.266 12.531 1 75.69 168 SER B C 1
ATOM 3596 O O . SER B 1 168 ? 5.723 22.203 12.836 1 75.69 168 SER B O 1
ATOM 3598 N N . ILE B 1 169 ? 7.25 20.703 13.414 1 80.56 169 ILE B N 1
ATOM 3599 C CA . ILE B 1 169 ? 7.273 21.125 14.812 1 80.56 169 ILE B CA 1
ATOM 3600 C C . ILE B 1 169 ? 7.945 22.5 14.922 1 80.56 169 ILE B C 1
ATOM 3602 O O . ILE B 1 169 ? 9.07 22.688 14.453 1 80.56 169 ILE B O 1
ATOM 3606 N N . PRO B 1 170 ? 7.215 23.406 15.469 1 82.94 170 PRO B N 1
ATOM 3607 C CA . PRO B 1 170 ? 7.789 24.75 15.609 1 82.94 170 PRO B CA 1
ATOM 3608 C C . PRO B 1 170 ? 9.133 24.75 16.328 1 82.94 170 PRO B C 1
ATOM 3610 O O . PRO B 1 170 ? 9.32 23.984 17.297 1 82.94 170 PRO B O 1
ATOM 3613 N N . LYS B 1 171 ? 9.922 25.641 15.914 1 81.62 171 LYS B N 1
ATOM 3614 C CA . LYS B 1 171 ? 11.258 25.781 16.5 1 81.62 171 LYS B CA 1
ATOM 3615 C C . LYS B 1 171 ? 11.188 26.219 17.953 1 81.62 171 LYS B C 1
ATOM 3617 O O . LYS B 1 171 ? 12.078 25.906 18.75 1 81.62 171 LYS B O 1
ATOM 3622 N N . GLY B 1 172 ? 10.109 26.891 18.156 1 86.31 172 GLY B N 1
ATOM 3623 C CA . GLY B 1 172 ? 9.922 27.375 19.516 1 86.31 172 GLY B CA 1
ATOM 3624 C C . GLY B 1 172 ? 9.906 26.266 20.547 1 86.31 172 GLY B C 1
ATOM 3625 O O . GLY B 1 172 ? 10.352 26.453 21.672 1 86.31 172 GLY B O 1
ATOM 3626 N N . ILE B 1 173 ? 9.406 25.141 20.156 1 85.94 173 ILE B N 1
ATOM 3627 C CA . ILE B 1 173 ? 9.352 24 21.062 1 85.94 173 ILE B CA 1
ATOM 3628 C C . ILE B 1 173 ? 10.758 23.484 21.344 1 85.94 173 ILE B C 1
ATOM 3630 O O . ILE B 1 173 ? 11.086 23.141 22.469 1 85.94 173 ILE B O 1
ATOM 3634 N N . TRP B 1 174 ? 11.539 23.562 20.406 1 82.69 174 TRP B N 1
ATOM 3635 C CA . TRP B 1 174 ? 12.93 23.156 20.547 1 82.69 174 TRP B CA 1
ATOM 3636 C C . TRP B 1 174 ? 13.695 24.125 21.438 1 82.69 174 TRP B C 1
ATOM 3638 O O . TRP B 1 174 ? 14.453 23.719 22.312 1 82.69 174 TRP B O 1
ATOM 3648 N N . GLU B 1 175 ? 13.453 25.281 21.188 1 86 175 GLU B N 1
ATOM 3649 C CA . GLU B 1 175 ? 14.117 26.344 21.938 1 86 175 GLU B CA 1
ATOM 3650 C C . GLU B 1 175 ? 13.695 26.312 23.406 1 86 175 GLU B C 1
ATOM 3652 O O . GLU B 1 175 ? 14.523 26.547 24.297 1 86 175 GLU B O 1
ATOM 3657 N N . ALA B 1 176 ? 12.43 26.078 23.562 1 89.75 176 ALA B N 1
ATOM 3658 C CA . ALA B 1 176 ? 11.922 26 24.938 1 89.75 176 ALA B CA 1
ATOM 3659 C C . ALA B 1 176 ? 12.586 24.859 25.703 1 89.75 176 ALA B C 1
ATOM 3661 O O . ALA B 1 176 ? 12.922 25 26.875 1 89.75 176 ALA B O 1
ATOM 3662 N N . ALA B 1 177 ? 12.789 23.812 25.062 1 88.44 177 ALA B N 1
ATOM 3663 C CA . ALA B 1 177 ? 13.453 22.672 25.703 1 88.44 177 ALA B CA 1
ATOM 3664 C C . ALA B 1 177 ? 14.906 22.984 26.016 1 88.44 177 ALA B C 1
ATOM 3666 O O . ALA B 1 177 ? 15.422 22.578 27.062 1 88.44 177 ALA B O 1
ATOM 3667 N N . GLU B 1 178 ? 15.445 23.734 25.172 1 86.38 178 GLU B N 1
ATOM 3668 C CA . GLU B 1 178 ? 16.828 24.156 25.391 1 86.38 178 GLU B CA 1
ATOM 3669 C C . GLU B 1 178 ? 16.922 25.109 26.578 1 86.38 178 GLU B C 1
ATOM 3671 O O . GLU B 1 178 ? 17.859 25.016 27.375 1 86.38 178 GLU B O 1
ATOM 3676 N N . VAL B 1 179 ? 16.016 25.922 26.594 1 90.19 179 VAL B N 1
ATOM 3677 C CA . VAL B 1 179 ? 15.977 26.906 27.688 1 90.19 179 VAL B CA 1
ATOM 3678 C C . VAL B 1 179 ? 15.758 26.172 29.016 1 90.19 179 VAL B C 1
ATOM 3680 O O . VAL B 1 179 ? 16.312 26.578 30.031 1 90.19 179 VAL B O 1
ATOM 3683 N N . ASP B 1 180 ? 15.039 25.109 29.031 1 90.56 180 ASP B N 1
ATOM 3684 C CA . ASP B 1 180 ? 14.773 24.312 30.219 1 90.56 180 ASP B CA 1
ATOM 3685 C C . ASP B 1 180 ? 15.984 23.453 30.578 1 90.56 180 ASP B C 1
ATOM 3687 O O . ASP B 1 180 ? 15.945 22.703 31.562 1 90.56 180 ASP B O 1
ATOM 3691 N N . GLY B 1 181 ? 17.062 23.531 29.781 1 87.88 181 GLY B N 1
ATOM 3692 C CA . GLY B 1 181 ? 18.312 22.875 30.109 1 87.88 181 GLY B CA 1
ATOM 3693 C C . GLY B 1 181 ? 18.391 21.453 29.547 1 87.88 181 GLY B C 1
ATOM 3694 O O . GLY B 1 181 ? 19.281 20.688 29.938 1 87.88 181 GLY B O 1
ATOM 3695 N N . CYS B 1 182 ? 17.469 21.125 28.734 1 88.44 182 CYS B N 1
ATOM 3696 C CA . CYS B 1 182 ? 17.484 19.781 28.172 1 88.44 182 CYS B CA 1
ATOM 3697 C C . CYS B 1 182 ? 18.594 19.625 27.141 1 88.44 182 CYS B C 1
ATOM 3699 O O . CYS B 1 182 ? 18.859 20.562 26.391 1 88.44 182 CYS B O 1
ATOM 3701 N N . ASN B 1 183 ? 19.312 18.453 27.266 1 85.62 183 ASN B N 1
ATOM 3702 C CA . ASN B 1 183 ? 20.172 18.109 26.141 1 85.62 183 ASN B CA 1
ATOM 3703 C C . ASN B 1 183 ? 19.359 17.516 24.984 1 85.62 183 ASN B C 1
ATOM 3705 O O . ASN B 1 183 ? 18.141 17.406 25.062 1 85.62 183 ASN B O 1
ATOM 3709 N N . GLU B 1 184 ? 19.938 17.219 23.938 1 82.25 184 GLU B N 1
ATOM 3710 C CA . GLU B 1 184 ? 19.25 16.797 22.734 1 82.25 184 GLU B CA 1
ATOM 3711 C C . GLU B 1 184 ? 18.469 15.516 22.969 1 82.25 184 GLU B C 1
ATOM 3713 O O . GLU B 1 184 ? 17.328 15.375 22.516 1 82.25 184 GLU B O 1
ATOM 3718 N N . ARG B 1 185 ? 19.125 14.648 23.625 1 83.69 185 ARG B N 1
ATOM 3719 C CA . ARG B 1 185 ? 18.469 13.383 23.922 1 83.69 185 ARG B CA 1
ATOM 3720 C C . ARG B 1 185 ? 17.266 13.586 24.828 1 83.69 185 ARG B C 1
ATOM 3722 O O . ARG B 1 185 ? 16.219 12.977 24.625 1 83.69 185 ARG B O 1
ATOM 3729 N N . GLU B 1 186 ? 17.469 14.406 25.812 1 88.19 186 GLU B N 1
ATOM 3730 C CA . GLU B 1 186 ? 16.375 14.695 26.75 1 88.19 186 GLU B CA 1
ATOM 3731 C C . GLU B 1 186 ? 15.234 15.422 26.047 1 88.19 186 GLU B C 1
ATOM 3733 O O . GLU B 1 186 ? 14.062 15.125 26.297 1 88.19 186 GLU B O 1
ATOM 3738 N N . ALA B 1 187 ? 15.688 16.344 25.234 1 87.94 187 ALA B N 1
ATOM 3739 C CA . ALA B 1 187 ? 14.672 17.094 24.484 1 87.94 187 ALA B CA 1
ATOM 3740 C C . ALA B 1 187 ? 13.859 16.156 23.594 1 87.94 187 ALA B C 1
ATOM 3742 O O . ALA B 1 187 ? 12.641 16.312 23.484 1 87.94 187 ALA B O 1
ATOM 3743 N N . PHE B 1 188 ? 14.602 15.211 23.031 1 89 188 PHE B N 1
ATOM 3744 C CA . PHE B 1 188 ? 13.922 14.258 22.141 1 89 188 PHE B CA 1
ATOM 3745 C C . PHE B 1 188 ? 12.953 13.391 22.938 1 89 188 PHE B C 1
ATOM 3747 O O . PHE B 1 188 ? 11.781 13.281 22.578 1 89 188 PHE B O 1
ATOM 3754 N N . PHE B 1 189 ? 13.359 12.797 24.031 1 90.31 189 PHE B N 1
ATOM 3755 C CA . PHE B 1 189 ? 12.57 11.805 24.75 1 90.31 189 PHE B CA 1
ATOM 3756 C C . PHE B 1 189 ? 11.523 12.484 25.625 1 90.31 189 PHE B C 1
ATOM 3758 O O . PHE B 1 189 ? 10.414 11.969 25.781 1 90.31 189 PHE B O 1
ATOM 3765 N N . LYS B 1 190 ? 11.773 13.719 26.062 1 90.88 190 LYS B N 1
ATOM 3766 C CA . LYS B 1 190 ? 10.875 14.344 27.031 1 90.88 190 LYS B CA 1
ATOM 3767 C C . LYS B 1 190 ? 9.914 15.312 26.344 1 90.88 190 LYS B C 1
ATOM 3769 O O . LYS B 1 190 ? 8.82 15.57 26.859 1 90.88 190 LYS B O 1
ATOM 3774 N N . VAL B 1 191 ? 10.32 15.836 25.219 1 90.56 191 VAL B N 1
ATOM 3775 C CA . VAL B 1 191 ? 9.5 16.891 24.641 1 90.56 191 VAL B CA 1
ATOM 3776 C C . VAL B 1 191 ? 9.023 16.453 23.25 1 90.56 191 VAL B C 1
ATOM 3778 O O . VAL B 1 191 ? 7.816 16.328 23.016 1 90.56 191 VAL B O 1
ATOM 3781 N N . ILE B 1 192 ? 9.938 16.094 22.406 1 89 192 ILE B N 1
ATOM 3782 C CA . ILE B 1 192 ? 9.609 15.867 21 1 89 192 ILE B CA 1
ATOM 3783 C C . ILE B 1 192 ? 8.812 14.57 20.859 1 89 192 ILE B C 1
ATOM 3785 O O . ILE B 1 192 ? 7.797 14.531 20.156 1 89 192 ILE B O 1
ATOM 3789 N N . LEU B 1 193 ? 9.25 13.562 21.531 1 90.94 193 LEU B N 1
ATOM 3790 C CA . LEU B 1 193 ? 8.609 12.258 21.422 1 90.94 193 LEU B CA 1
ATOM 3791 C C . LEU B 1 193 ? 7.168 12.305 21.922 1 90.94 193 LEU B C 1
ATOM 3793 O O . LEU B 1 193 ? 6.25 11.852 21.25 1 90.94 193 LEU B O 1
ATOM 3797 N N . PRO B 1 194 ? 6.98 12.914 23.062 1 90 194 PRO B N 1
ATOM 3798 C CA . PRO B 1 194 ? 5.598 13.008 23.547 1 90 194 PRO B CA 1
ATOM 3799 C C . PRO B 1 194 ? 4.711 13.844 22.625 1 90 194 PRO B C 1
ATOM 3801 O O . PRO B 1 194 ? 3.543 13.508 22.406 1 90 194 PRO B O 1
ATOM 3804 N N . VAL B 1 195 ? 5.266 14.898 22.078 1 87.06 195 VAL B N 1
ATOM 3805 C CA . VAL B 1 195 ? 4.512 15.758 21.172 1 87.06 195 VAL B CA 1
ATOM 3806 C C . VAL B 1 195 ? 4.227 15.023 19.875 1 87.06 195 VAL B C 1
ATOM 3808 O O . VAL B 1 195 ? 3.238 15.312 19.188 1 87.06 195 VAL B O 1
ATOM 3811 N N . SER B 1 196 ? 5.031 14.008 19.578 1 89 196 SER B N 1
ATOM 3812 C CA . SER B 1 196 ? 4.949 13.297 18.297 1 89 196 SER B CA 1
ATOM 3813 C C . SER B 1 196 ? 4.129 12.023 18.438 1 89 196 SER B C 1
ATOM 3815 O O . SER B 1 196 ? 4.047 11.227 17.484 1 89 196 SER B O 1
ATOM 3817 N N . THR B 1 197 ? 3.549 11.805 19.547 1 88.06 197 THR B N 1
ATOM 3818 C CA . THR B 1 197 ? 2.814 10.57 19.812 1 88.06 197 THR B CA 1
ATOM 3819 C C . THR B 1 197 ? 1.718 10.359 18.781 1 88.06 197 THR B C 1
ATOM 3821 O O . THR B 1 197 ? 1.549 9.258 18.25 1 88.06 197 THR B O 1
ATOM 3824 N N . PRO B 1 198 ? 1.007 11.359 18.328 1 81.12 198 PRO B N 1
ATOM 3825 C CA . PRO B 1 198 ? -0.053 11.141 17.344 1 81.12 198 PRO B CA 1
ATOM 3826 C C . PRO B 1 198 ? 0.482 10.633 16.016 1 81.12 198 PRO B C 1
ATOM 3828 O O . PRO B 1 198 ? -0.094 9.719 15.414 1 81.12 198 PRO B O 1
ATOM 3831 N N . ILE B 1 199 ? 1.566 11.242 15.57 1 82 199 ILE B N 1
ATOM 3832 C CA . ILE B 1 199 ? 2.105 10.836 14.281 1 82 199 ILE B CA 1
ATOM 3833 C C . ILE B 1 199 ? 2.723 9.445 14.391 1 82 199 ILE B C 1
ATOM 3835 O O .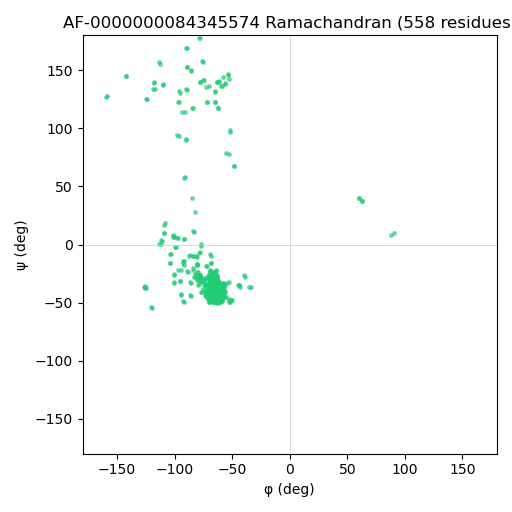 ILE B 1 199 ? 2.676 8.664 13.438 1 82 199 ILE B O 1
ATOM 3839 N N . ILE B 1 200 ? 3.301 9.172 15.531 1 90.69 200 ILE B N 1
ATOM 3840 C CA . ILE B 1 200 ? 3.881 7.852 15.742 1 90.69 200 ILE B CA 1
ATOM 3841 C C . ILE B 1 200 ? 2.787 6.789 15.672 1 90.69 200 ILE B C 1
ATOM 3843 O O . ILE B 1 200 ? 2.951 5.762 15.016 1 90.69 200 ILE B O 1
ATOM 3847 N N . PHE B 1 201 ? 1.666 7.062 16.25 1 86.38 201 PHE B N 1
ATOM 3848 C CA . PHE B 1 201 ? 0.555 6.121 16.203 1 86.38 201 PHE B CA 1
ATOM 3849 C C . PHE B 1 201 ? -0.027 6.02 14.805 1 86.38 201 PHE B C 1
ATOM 3851 O O . PHE B 1 201 ? -0.446 4.941 14.375 1 86.38 201 PHE B O 1
ATOM 3858 N N . ALA B 1 202 ? -0.091 7.121 14.117 1 81.31 202 ALA B N 1
ATOM 3859 C CA . ALA B 1 202 ? -0.542 7.086 12.727 1 81.31 202 ALA B CA 1
ATOM 3860 C C . ALA B 1 202 ? 0.371 6.211 11.875 1 81.31 202 ALA B C 1
ATOM 3862 O O . ALA B 1 202 ? -0.104 5.406 11.07 1 81.31 202 ALA B O 1
ATOM 3863 N N . CYS B 1 203 ? 1.675 6.391 12.117 1 87.5 203 CYS B N 1
ATOM 3864 C CA . CYS B 1 203 ? 2.65 5.598 11.383 1 87.5 203 CYS B CA 1
ATOM 3865 C C . CYS B 1 203 ? 2.549 4.125 11.758 1 87.5 203 CYS B C 1
ATOM 3867 O O . CYS B 1 203 ? 2.752 3.248 10.914 1 87.5 203 CYS B O 1
ATOM 3869 N N . MET B 1 204 ? 2.291 3.91 13.031 1 91.12 204 MET B N 1
ATOM 3870 C CA . MET B 1 204 ? 2.094 2.533 13.469 1 91.12 204 MET B CA 1
ATOM 3871 C C . MET B 1 204 ? 0.91 1.895 12.758 1 91.12 204 MET B C 1
ATOM 3873 O O . MET B 1 204 ? 0.994 0.75 12.305 1 91.12 204 MET B O 1
ATOM 3877 N N . LEU B 1 205 ? -0.139 2.631 12.672 1 85.31 205 LEU B N 1
ATOM 3878 C CA . LEU B 1 205 ? -1.325 2.115 11.992 1 85.31 205 LEU B CA 1
ATOM 3879 C C . LEU B 1 205 ? -1.046 1.865 10.516 1 85.31 205 LEU B C 1
ATOM 3881 O O . LEU B 1 205 ? -1.423 0.822 9.977 1 85.31 205 LEU B O 1
ATOM 3885 N N . ILE B 1 206 ? -0.439 2.799 9.922 1 83.06 206 ILE B N 1
ATOM 3886 C CA . ILE B 1 206 ? -0.118 2.676 8.5 1 83.06 206 ILE B CA 1
ATOM 3887 C C . ILE B 1 206 ? 0.766 1.451 8.273 1 83.06 206 ILE B C 1
ATOM 3889 O O . ILE B 1 206 ? 0.487 0.629 7.398 1 83.06 206 ILE B O 1
ATOM 3893 N N . MET B 1 207 ? 1.807 1.312 9.055 1 90.69 207 MET B N 1
ATOM 3894 C CA . MET B 1 207 ? 2.725 0.184 8.922 1 90.69 207 MET B CA 1
ATOM 3895 C C . MET B 1 207 ? 2.012 -1.135 9.195 1 90.69 207 MET B C 1
ATOM 3897 O O . MET B 1 207 ? 2.283 -2.143 8.547 1 90.69 207 MET B O 1
ATOM 3901 N N . PHE B 1 208 ? 1.158 -1.08 10.164 1 91.69 208 PHE B N 1
ATOM 3902 C CA . PHE B 1 208 ? 0.374 -2.273 10.461 1 91.69 208 PHE B CA 1
ATOM 3903 C C . PHE B 1 208 ? -0.476 -2.676 9.258 1 91.69 208 PHE B C 1
ATOM 3905 O O . PHE B 1 208 ? -0.508 -3.848 8.883 1 91.69 208 PHE B O 1
ATOM 3912 N N . LEU B 1 209 ? -1.168 -1.763 8.719 1 86.38 209 LEU B N 1
ATOM 3913 C CA . LEU B 1 209 ? -2.047 -2.045 7.59 1 86.38 209 LEU B CA 1
ATOM 3914 C C . LEU B 1 209 ? -1.247 -2.539 6.391 1 86.38 209 LEU B C 1
ATOM 3916 O O . LEU B 1 209 ? -1.683 -3.447 5.68 1 86.38 209 LEU B O 1
ATOM 3920 N N . MET B 1 210 ? -0.107 -1.942 6.195 1 87.38 210 MET B N 1
ATOM 3921 C CA . MET B 1 210 ? 0.755 -2.383 5.102 1 87.38 210 MET B CA 1
ATOM 3922 C C . MET B 1 210 ? 1.222 -3.818 5.32 1 87.38 210 MET B C 1
ATOM 3924 O O . MET B 1 210 ? 1.252 -4.617 4.383 1 87.38 210 MET B O 1
ATOM 3928 N N . SER B 1 211 ? 1.573 -4.07 6.5 1 93.62 211 SER B N 1
ATOM 3929 C CA . SER B 1 211 ? 2.006 -5.422 6.844 1 93.62 211 SER B CA 1
ATOM 3930 C C . SER B 1 211 ? 0.864 -6.422 6.703 1 93.62 211 SER B C 1
ATOM 3932 O O . SER B 1 211 ? 1.045 -7.5 6.133 1 93.62 211 SER B O 1
ATOM 3934 N N . TRP B 1 212 ? -0.253 -6.07 7.18 1 90.94 212 TRP B N 1
ATOM 3935 C CA . TRP B 1 212 ? -1.426 -6.938 7.18 1 90.94 212 TRP B CA 1
ATOM 3936 C C . TRP B 1 212 ? -1.84 -7.293 5.754 1 90.94 212 TRP B C 1
ATOM 3938 O O . TRP B 1 212 ? -2.285 -8.414 5.492 1 90.94 212 TRP B O 1
ATOM 3948 N N . ASN B 1 213 ? -1.644 -6.426 4.832 1 88.75 213 ASN B N 1
ATOM 3949 C CA . ASN B 1 213 ? -2.146 -6.586 3.471 1 88.75 213 ASN B CA 1
ATOM 3950 C C . ASN B 1 213 ? -1.064 -7.105 2.529 1 88.75 213 ASN B C 1
ATOM 3952 O O . ASN B 1 213 ? -1.323 -7.34 1.349 1 88.75 213 ASN B O 1
ATOM 3956 N N . GLN B 1 214 ? 0.079 -7.254 3.096 1 91.56 214 GLN B N 1
ATOM 3957 C CA . GLN B 1 214 ? 1.188 -7.68 2.25 1 91.56 214 GLN B CA 1
ATOM 3958 C C . GLN B 1 214 ? 0.954 -9.086 1.701 1 91.56 214 GLN B C 1
ATOM 3960 O O . GLN B 1 214 ? 0.564 -9.992 2.443 1 91.56 214 GLN B O 1
ATOM 3965 N N . PHE B 1 215 ? 1.14 -9.32 0.394 1 92.31 215 PHE B N 1
ATOM 3966 C CA . PHE B 1 215 ? 0.891 -10.594 -0.271 1 92.31 215 PHE B CA 1
ATOM 3967 C C . PHE B 1 215 ? 2.131 -11.062 -1.022 1 92.31 215 PHE B C 1
ATOM 3969 O O . PHE B 1 215 ? 2.49 -12.242 -0.962 1 92.31 215 PHE B O 1
ATOM 3976 N N . GLN B 1 216 ? 2.83 -10.195 -1.596 1 90.94 216 GLN B N 1
ATOM 3977 C CA . GLN B 1 216 ? 3.891 -10.555 -2.533 1 90.94 216 GLN B CA 1
ATOM 3978 C C . GLN B 1 216 ? 5.098 -11.141 -1.803 1 90.94 216 GLN B C 1
ATOM 3980 O O . GLN B 1 216 ? 5.645 -12.164 -2.219 1 90.94 216 GLN B O 1
ATOM 3985 N N . ILE B 1 217 ? 5.445 -10.586 -0.712 1 93.5 217 ILE B N 1
ATOM 3986 C CA . ILE B 1 217 ? 6.648 -11 0.004 1 93.5 217 ILE B CA 1
ATOM 3987 C C . ILE B 1 217 ? 6.441 -12.391 0.599 1 93.5 217 ILE B C 1
ATOM 3989 O O . ILE B 1 217 ? 7.23 -13.305 0.344 1 93.5 217 ILE B O 1
ATOM 3993 N N . PRO B 1 218 ? 5.348 -12.555 1.28 1 95.25 218 PRO B N 1
ATOM 3994 C CA . PRO B 1 218 ? 5.172 -13.906 1.825 1 95.25 218 PRO B CA 1
ATOM 3995 C C . PRO B 1 218 ? 4.883 -14.945 0.745 1 95.25 218 PRO B C 1
ATOM 3997 O O . PRO B 1 218 ? 5.16 -16.125 0.936 1 95.25 218 PRO B O 1
ATOM 4000 N N . LEU B 1 219 ? 4.332 -14.562 -0.361 1 92 219 LEU B N 1
ATOM 4001 C CA . LEU B 1 219 ? 4.117 -15.492 -1.466 1 92 219 LEU B CA 1
ATOM 4002 C C . LEU B 1 219 ? 5.426 -16.156 -1.887 1 92 219 LEU B C 1
ATOM 4004 O O . LEU B 1 219 ? 5.449 -17.328 -2.229 1 92 219 LEU B O 1
ATOM 4008 N N . ILE B 1 220 ? 6.488 -15.375 -1.783 1 89.88 220 ILE B N 1
ATOM 4009 C CA . ILE B 1 220 ? 7.781 -15.836 -2.281 1 89.88 220 ILE B CA 1
ATOM 4010 C C . ILE B 1 220 ? 8.586 -16.453 -1.139 1 89.88 220 ILE B C 1
ATOM 4012 O O . ILE B 1 220 ? 9.289 -17.453 -1.333 1 89.88 220 ILE B O 1
ATOM 4016 N N . LEU B 1 221 ? 8.422 -16 0.02 1 94.25 221 LEU B N 1
ATOM 4017 C CA . LEU B 1 221 ? 9.359 -16.359 1.083 1 94.25 221 LEU B CA 1
ATOM 4018 C C . LEU B 1 221 ? 8.742 -17.391 2.016 1 94.25 221 LEU B C 1
ATOM 4020 O O . LEU B 1 221 ? 9.422 -17.938 2.891 1 94.25 221 LEU B O 1
ATOM 4024 N N . THR B 1 222 ? 7.438 -17.656 1.812 1 95.56 222 THR B N 1
ATOM 4025 C CA . THR B 1 222 ? 6.762 -18.641 2.66 1 95.56 222 THR B CA 1
ATOM 4026 C C . THR B 1 222 ? 6.426 -19.891 1.869 1 95.56 222 THR B C 1
ATOM 4028 O O . THR B 1 222 ? 5.938 -19.812 0.739 1 95.56 222 THR B O 1
ATOM 4031 N N . SER B 1 223 ? 6.633 -21.094 2.467 1 91.69 223 SER B N 1
ATOM 4032 C CA . SER B 1 223 ? 6.363 -22.344 1.769 1 91.69 223 SER B CA 1
ATOM 4033 C C . SER B 1 223 ? 5.43 -23.234 2.58 1 91.69 223 SER B C 1
ATOM 4035 O O . SER B 1 223 ? 4.535 -23.875 2.021 1 91.69 223 SER B O 1
ATOM 4037 N N . SER B 1 224 ? 5.555 -23.234 3.887 1 95.44 224 SER B N 1
ATOM 4038 C CA . SER B 1 224 ? 4.758 -24.125 4.719 1 95.44 224 SER B CA 1
ATOM 4039 C C . SER B 1 224 ? 3.398 -23.516 5.043 1 95.44 224 SER B C 1
ATOM 4041 O O . SER B 1 224 ? 3.277 -22.312 5.195 1 95.44 224 SER B O 1
ATOM 4043 N N . GLN B 1 225 ? 2.473 -24.359 5.203 1 93.56 225 GLN B N 1
ATOM 4044 C CA . GLN B 1 225 ? 1.127 -23.938 5.562 1 93.56 225 GLN B CA 1
ATOM 4045 C C . GLN B 1 225 ? 1.111 -23.266 6.934 1 93.56 225 GLN B C 1
ATOM 4047 O O . GLN B 1 225 ? 0.355 -22.312 7.164 1 93.56 225 GLN B O 1
ATOM 4052 N N . GLU B 1 226 ? 1.94 -23.734 7.754 1 94.88 226 GLU B N 1
ATOM 4053 C CA . GLU B 1 226 ? 1.98 -23.266 9.141 1 94.88 226 GLU B CA 1
ATOM 4054 C C . GLU B 1 226 ? 2.418 -21.812 9.219 1 94.88 226 GLU B C 1
ATOM 4056 O O . GLU B 1 226 ? 2.055 -21.094 10.156 1 94.88 226 GLU B O 1
ATOM 4061 N N . ASN B 1 227 ? 3.162 -21.344 8.203 1 96.75 227 ASN B N 1
ATOM 4062 C CA . ASN B 1 227 ? 3.721 -19.984 8.281 1 96.75 227 ASN B CA 1
ATOM 4063 C C . ASN B 1 227 ? 3.035 -19.047 7.305 1 96.75 227 ASN B C 1
ATOM 4065 O O . ASN B 1 227 ? 3.465 -17.906 7.137 1 96.75 227 ASN B O 1
ATOM 4069 N N . LYS B 1 228 ? 1.96 -19.516 6.715 1 96.5 228 LYS B N 1
ATOM 4070 C CA . LYS B 1 228 ? 1.26 -18.656 5.766 1 96.5 228 LYS B CA 1
ATOM 4071 C C . LYS B 1 228 ? 0.466 -17.578 6.488 1 96.5 228 LYS B C 1
ATOM 4073 O O . LYS B 1 228 ? -0.119 -17.828 7.547 1 96.5 228 LYS B O 1
ATOM 4078 N N . VAL B 1 229 ? 0.474 -16.406 5.902 1 96.19 229 VAL B N 1
ATOM 4079 C CA . VAL B 1 229 ? -0.298 -15.289 6.426 1 96.19 229 VAL B CA 1
ATOM 4080 C C . VAL B 1 229 ? -1.698 -15.289 5.816 1 96.19 229 VAL B C 1
ATOM 4082 O O . VAL B 1 229 ? -1.975 -16.062 4.891 1 96.19 229 VAL B O 1
ATOM 4085 N N . VAL B 1 230 ? -2.555 -14.5 6.34 1 93.44 230 VAL B N 1
ATOM 4086 C CA . VAL B 1 230 ? -3.98 -14.523 6.027 1 93.44 230 VAL B CA 1
ATOM 4087 C C . VAL B 1 230 ? -4.188 -14.234 4.543 1 93.44 230 VAL B C 1
ATOM 4089 O O . VAL B 1 230 ? -5.062 -14.828 3.904 1 93.44 230 VAL B O 1
ATOM 4092 N N . THR B 1 231 ? -3.414 -13.352 3.947 1 91.19 231 THR B N 1
ATOM 4093 C CA . THR B 1 231 ? -3.576 -13.008 2.541 1 91.19 231 THR B CA 1
ATOM 4094 C C . THR B 1 231 ? -3.279 -14.211 1.647 1 91.19 231 THR B C 1
ATOM 4096 O O . THR B 1 231 ? -3.963 -14.422 0.645 1 91.19 231 THR B O 1
ATOM 4099 N N . LEU B 1 232 ? -2.297 -14.992 1.997 1 91.81 232 LEU B N 1
ATOM 4100 C CA . LEU B 1 232 ? -1.979 -16.203 1.238 1 91.81 232 LEU B CA 1
ATOM 4101 C C . LEU B 1 232 ? -3.09 -17.234 1.374 1 91.81 232 LEU B C 1
ATOM 4103 O O . LEU B 1 232 ? -3.449 -17.891 0.397 1 91.81 232 LEU B O 1
ATOM 4107 N N . ILE B 1 233 ? -3.564 -17.328 2.592 1 90.31 233 ILE B N 1
ATOM 4108 C CA . ILE B 1 233 ? -4.621 -18.297 2.859 1 90.31 233 ILE B CA 1
ATOM 4109 C C . ILE B 1 233 ? -5.844 -17.969 2.002 1 90.31 233 ILE B C 1
ATOM 4111 O O . ILE B 1 233 ? -6.441 -18.875 1.401 1 90.31 233 ILE B O 1
ATOM 4115 N N . MET B 1 234 ? -6.184 -16.781 1.907 1 85.88 234 MET B N 1
ATOM 4116 C CA . MET B 1 234 ? -7.348 -16.375 1.126 1 85.88 234 MET B CA 1
ATOM 4117 C C . MET B 1 234 ? -7.145 -16.672 -0.354 1 85.88 234 MET B C 1
ATOM 4119 O O . MET B 1 234 ? -8.086 -17.062 -1.049 1 85.88 234 MET B O 1
ATOM 4123 N N . SER B 1 235 ? -5.961 -16.484 -0.852 1 84.12 235 SER B N 1
ATOM 4124 C CA . SER B 1 235 ? -5.668 -16.734 -2.26 1 84.12 235 SER B CA 1
ATOM 4125 C C . SER B 1 235 ? -5.789 -18.219 -2.596 1 84.12 235 SER B C 1
ATOM 4127 O O . SER B 1 235 ? -6 -18.594 -3.754 1 84.12 235 SER B O 1
ATOM 4129 N N . GLU B 1 236 ? -5.652 -19.047 -1.642 1 82.38 236 GLU B N 1
ATOM 4130 C CA . GLU B 1 236 ? -5.66 -20.484 -1.866 1 82.38 236 GLU B CA 1
ATOM 4131 C C . GLU B 1 236 ? -7.086 -21.016 -2.004 1 82.38 236 GLU B C 1
ATOM 4133 O O . GLU B 1 236 ? -7.297 -22.141 -2.488 1 82.38 236 GLU B O 1
ATOM 4138 N N . PHE B 1 237 ? -7.984 -20.297 -1.455 1 72.94 237 PHE B N 1
ATOM 4139 C CA . PHE B 1 237 ? -9.367 -20.75 -1.589 1 72.94 237 PHE B CA 1
ATOM 4140 C C . PHE B 1 237 ? -9.836 -20.625 -3.033 1 72.94 237 PHE B C 1
ATOM 4142 O O . PHE B 1 237 ? -10.922 -21.094 -3.377 1 72.94 237 PHE B O 1
ATOM 4149 N N . MET B 1 238 ? -8.992 -19.938 -3.873 1 68.44 238 MET B N 1
ATOM 4150 C CA . MET B 1 238 ? -9.266 -19.891 -5.305 1 68.44 238 MET B CA 1
ATOM 4151 C C . MET B 1 238 ? -8.75 -21.156 -6.004 1 68.44 238 MET B C 1
ATOM 4153 O O . MET B 1 238 ? -8.742 -21.234 -7.23 1 68.44 238 MET B O 1
ATOM 4157 N N . SER B 1 239 ? -8.664 -22.25 -5.402 1 58.53 239 SER B N 1
ATOM 4158 C CA . SER B 1 239 ? -8.109 -23.438 -6.031 1 58.53 239 SER B CA 1
ATOM 4159 C C . SER B 1 239 ? -8.789 -23.734 -7.367 1 58.53 239 SER B C 1
ATOM 4161 O O . SER B 1 239 ? -9.906 -23.266 -7.613 1 58.53 239 SER B O 1
ATOM 4163 N N . ARG B 1 240 ? -7.988 -24.219 -8.406 1 54.5 240 ARG B N 1
ATOM 4164 C CA . ARG B 1 240 ? -8.266 -24.484 -9.812 1 54.5 240 ARG B CA 1
ATOM 4165 C C . ARG B 1 240 ? -9.617 -25.172 -9.977 1 54.5 240 ARG B C 1
ATOM 4167 O O . ARG B 1 240 ? -10.344 -24.906 -10.945 1 54.5 240 ARG B O 1
ATOM 4174 N N . ASP B 1 241 ? -9.969 -26.031 -9.062 1 56.56 241 ASP B N 1
ATOM 4175 C CA . ASP B 1 241 ? -11.125 -26.828 -9.438 1 56.56 241 ASP B CA 1
ATOM 4176 C C . ASP B 1 241 ? -12.422 -26.219 -8.914 1 56.56 241 ASP B C 1
ATOM 4178 O O . ASP B 1 241 ? -13.5 -26.484 -9.438 1 56.56 241 ASP B O 1
ATOM 4182 N N . SER B 1 242 ? -12.344 -25.328 -7.793 1 67.5 242 SER B N 1
ATOM 4183 C CA . SER B 1 242 ? -13.594 -24.75 -7.312 1 67.5 242 SER B CA 1
ATOM 4184 C C . SER B 1 242 ? -13.336 -23.484 -6.488 1 67.5 242 SER B C 1
ATOM 4186 O O . SER B 1 242 ? -12.359 -23.422 -5.734 1 67.5 242 SER B O 1
ATOM 4188 N N . ILE B 1 243 ? -14 -22.453 -6.883 1 76.75 243 ILE B N 1
ATOM 4189 C CA . ILE B 1 243 ? -13.969 -21.219 -6.113 1 76.75 243 ILE B CA 1
ATOM 4190 C C . ILE B 1 243 ? -15.109 -21.219 -5.098 1 76.75 243 ILE B C 1
ATOM 4192 O O . ILE B 1 243 ? -16.266 -21.406 -5.461 1 76.75 243 ILE B O 1
ATOM 4196 N N . SER B 1 244 ? -14.766 -21.25 -3.779 1 80.5 244 SER B N 1
ATOM 4197 C CA . SER B 1 244 ? -15.758 -21.109 -2.727 1 80.5 244 SER B CA 1
ATOM 4198 C C . SER B 1 244 ? -15.945 -19.641 -2.34 1 80.5 244 SER B C 1
ATOM 4200 O O . SER B 1 244 ? -15.367 -19.188 -1.351 1 80.5 244 SER B O 1
ATOM 4202 N N . TYR B 1 245 ? -16.844 -19.031 -3.012 1 81.38 245 TYR B N 1
ATOM 4203 C CA . TYR B 1 245 ? -17.062 -17.594 -2.834 1 81.38 245 TYR B CA 1
ATOM 4204 C C . TYR B 1 245 ? -17.5 -17.281 -1.41 1 81.38 245 TYR B C 1
ATOM 4206 O O . TYR B 1 245 ? -17.016 -16.328 -0.799 1 81.38 245 TYR B O 1
ATOM 4214 N N . GLY B 1 246 ? -18.391 -18.141 -0.905 1 84.31 246 GLY B N 1
ATOM 4215 C CA . GLY B 1 246 ? -18.891 -17.922 0.442 1 84.31 246 GLY B CA 1
ATOM 4216 C C . GLY B 1 246 ? -17.812 -18.047 1.507 1 84.31 246 GLY B C 1
ATOM 4217 O O . GLY B 1 246 ? -17.75 -17.25 2.434 1 84.31 246 GLY B O 1
ATOM 4218 N N . MET B 1 247 ? -17 -19.031 1.294 1 86.38 247 MET B N 1
ATOM 4219 C CA . MET B 1 247 ? -15.93 -19.25 2.268 1 86.38 247 MET B CA 1
ATOM 4220 C C . MET B 1 247 ? -14.914 -18.125 2.234 1 86.38 247 MET B C 1
ATOM 4222 O O . MET B 1 247 ? -14.477 -17.641 3.283 1 86.38 247 MET B O 1
ATOM 4226 N N . ILE B 1 248 ? -14.586 -17.688 1.079 1 86 248 ILE B N 1
ATOM 4227 C CA . ILE B 1 248 ? -13.625 -16.594 0.932 1 86 248 ILE B CA 1
ATOM 4228 C C . ILE B 1 248 ? -14.188 -15.328 1.576 1 86 248 ILE B C 1
ATOM 4230 O O . ILE B 1 248 ? -13.477 -14.625 2.301 1 86 248 ILE B O 1
ATOM 4234 N N . ALA B 1 249 ? -15.438 -15.086 1.285 1 86.81 249 ALA B N 1
ATOM 4235 C CA . ALA B 1 249 ? -16.094 -13.914 1.853 1 86.81 249 ALA B CA 1
ATOM 4236 C C . ALA B 1 249 ? -16.141 -13.984 3.375 1 86.81 249 ALA B C 1
ATOM 4238 O O . ALA B 1 249 ? -15.883 -12.992 4.059 1 86.81 249 ALA B O 1
ATOM 4239 N N . THR B 1 250 ? -16.453 -15.148 3.861 1 89.44 250 THR B N 1
ATOM 4240 C CA . THR B 1 250 ? -16.5 -15.336 5.309 1 89.44 250 THR B CA 1
ATOM 4241 C C . THR B 1 250 ? -15.117 -15.141 5.926 1 89.44 250 THR B C 1
ATOM 4243 O O . THR B 1 250 ? -14.984 -14.461 6.945 1 89.44 250 THR B O 1
ATOM 4246 N N . CYS B 1 251 ? -14.102 -15.719 5.32 1 89.06 251 CYS B N 1
ATOM 4247 C CA . CYS B 1 251 ? -12.734 -15.523 5.785 1 89.06 251 CYS B CA 1
ATOM 4248 C C . CYS B 1 251 ? -12.352 -14.047 5.762 1 89.06 251 CYS B C 1
ATOM 4250 O O . CYS B 1 251 ? -11.664 -13.57 6.66 1 89.06 251 CYS B O 1
ATOM 4252 N N . GLY B 1 252 ? -12.805 -13.398 4.734 1 88.12 252 GLY B N 1
ATOM 4253 C CA . GLY B 1 252 ? -12.57 -11.969 4.625 1 88.12 252 GLY B CA 1
ATOM 4254 C C . GLY B 1 252 ? -13.164 -11.18 5.773 1 88.12 252 GLY B C 1
ATOM 4255 O O . GLY B 1 252 ? -12.531 -10.258 6.301 1 88.12 252 GLY B O 1
ATOM 4256 N N . ILE B 1 253 ? -14.32 -11.547 6.18 1 87.25 253 ILE B N 1
ATOM 4257 C CA . ILE B 1 253 ? -15 -10.859 7.27 1 87.25 253 ILE B CA 1
ATOM 4258 C C . ILE B 1 253 ? -14.203 -11.016 8.562 1 87.25 253 ILE B C 1
ATOM 4260 O O . ILE B 1 253 ? -13.992 -10.047 9.289 1 87.25 253 ILE B O 1
ATOM 4264 N N . PHE B 1 254 ? -13.719 -12.188 8.773 1 90.88 254 PHE B N 1
ATOM 4265 C CA . PHE B 1 254 ? -12.93 -12.414 9.977 1 90.88 254 PHE B CA 1
ATOM 4266 C C . PHE B 1 254 ? -11.586 -11.695 9.883 1 90.88 254 PHE B C 1
ATOM 4268 O O . PHE B 1 254 ? -11.055 -11.234 10.898 1 90.88 254 PHE B O 1
ATOM 4275 N N . SER B 1 255 ? -11.078 -11.617 8.688 1 90.12 255 SER B N 1
ATOM 4276 C CA . SER B 1 255 ? -9.773 -11 8.484 1 90.12 255 SER B CA 1
ATOM 4277 C C . SER B 1 255 ? -9.844 -9.492 8.664 1 90.12 255 SER B C 1
ATOM 4279 O O . SER B 1 255 ? -8.82 -8.828 8.836 1 90.12 255 SER B O 1
ATOM 4281 N N . ILE B 1 256 ? -11.047 -8.914 8.594 1 87 256 ILE B N 1
ATOM 4282 C CA . ILE B 1 256 ? -11.211 -7.469 8.734 1 87 256 ILE B CA 1
ATOM 4283 C C . ILE B 1 256 ? -11.188 -7.09 10.211 1 87 256 ILE B C 1
ATOM 4285 O O . ILE B 1 256 ? -10.906 -5.941 10.562 1 87 256 ILE B O 1
ATOM 4289 N N . ILE B 1 257 ? -11.359 -7.973 11.086 1 89.31 257 ILE B N 1
ATOM 4290 C CA . ILE B 1 257 ? -11.578 -7.715 12.5 1 89.31 257 ILE B CA 1
ATOM 4291 C C . ILE B 1 257 ? -10.297 -7.168 13.133 1 89.31 257 ILE B C 1
ATOM 4293 O O . ILE B 1 257 ? -10.312 -6.113 13.773 1 89.31 257 ILE B O 1
ATOM 4297 N N . PRO B 1 258 ? -9.133 -7.793 12.898 1 91.06 258 PRO B N 1
ATOM 4298 C CA . PRO B 1 258 ? -7.938 -7.305 13.578 1 91.06 258 PRO B CA 1
ATOM 4299 C C . PRO B 1 258 ? -7.582 -5.867 13.195 1 91.06 258 PRO B C 1
ATOM 4301 O O . PRO B 1 258 ? -7.406 -5.016 14.07 1 91.06 258 PRO B O 1
ATOM 4304 N N . PRO B 1 259 ? -7.523 -5.594 11.945 1 86.62 259 PRO B N 1
ATOM 4305 C CA . PRO B 1 259 ? -7.188 -4.207 11.609 1 86.62 259 PRO B CA 1
ATOM 4306 C C . PRO B 1 259 ? -8.25 -3.217 12.078 1 86.62 259 PRO B C 1
ATOM 4308 O O . PRO B 1 259 ? -7.93 -2.074 12.414 1 86.62 259 PRO B O 1
ATOM 4311 N N . THR B 1 260 ? -9.492 -3.641 12.07 1 82.44 260 THR B N 1
ATOM 4312 C CA . THR B 1 260 ? -10.562 -2.771 12.547 1 82.44 260 THR B CA 1
ATOM 4313 C C . THR B 1 260 ? -10.383 -2.459 14.023 1 82.44 260 THR B C 1
ATOM 4315 O O . THR B 1 260 ? -10.531 -1.309 14.445 1 82.44 260 THR B O 1
ATOM 4318 N N . ILE B 1 261 ? -10.062 -3.424 14.781 1 85.69 261 ILE B N 1
ATOM 4319 C CA . ILE B 1 261 ? -9.836 -3.244 16.219 1 85.69 261 ILE B CA 1
ATOM 4320 C C . ILE B 1 261 ? -8.656 -2.299 16.438 1 85.69 261 ILE B C 1
ATOM 4322 O O . ILE B 1 261 ? -8.742 -1.376 17.25 1 85.69 261 ILE B O 1
ATOM 4326 N N . ILE B 1 262 ? -7.641 -2.467 15.672 1 84.12 262 ILE B N 1
ATOM 4327 C CA . ILE B 1 262 ? -6.449 -1.643 15.82 1 84.12 262 ILE B CA 1
ATOM 4328 C C . ILE B 1 262 ? -6.75 -0.21 15.391 1 84.12 262 ILE B C 1
ATOM 4330 O O . ILE B 1 262 ? -6.316 0.746 16.047 1 84.12 262 ILE B O 1
ATOM 4334 N N . ALA B 1 263 ? -7.473 -0.083 14.336 1 76.94 263 ALA B N 1
ATOM 4335 C CA . ALA B 1 263 ? -7.852 1.243 13.852 1 76.94 263 ALA B CA 1
ATOM 4336 C C . ALA B 1 263 ? -8.688 1.986 14.891 1 76.94 263 ALA B C 1
ATOM 4338 O O . ALA B 1 263 ? -8.508 3.189 15.094 1 76.94 263 ALA B O 1
ATOM 4339 N N . ILE B 1 264 ? -9.562 1.294 15.508 1 75.12 264 ILE B N 1
ATOM 4340 C CA . ILE B 1 264 ? -10.43 1.891 16.516 1 75.12 264 ILE B CA 1
ATOM 4341 C C . ILE B 1 264 ? -9.602 2.285 17.734 1 75.12 264 ILE B C 1
ATOM 4343 O O . ILE B 1 264 ? -9.836 3.338 18.344 1 75.12 264 ILE B O 1
ATOM 4347 N N . LEU B 1 265 ? -8.672 1.476 18.016 1 76.5 265 LEU B N 1
ATOM 4348 C CA . LEU B 1 265 ? -7.824 1.746 19.172 1 76.5 265 LEU B CA 1
ATOM 4349 C C . LEU B 1 265 ? -6.973 2.992 18.938 1 76.5 265 LEU B C 1
ATOM 4351 O O . LEU B 1 265 ? -6.715 3.754 19.875 1 76.5 265 LEU B O 1
ATOM 4355 N N . PHE B 1 266 ? -6.621 3.244 17.703 1 73 266 PHE B N 1
ATOM 4356 C CA . PHE B 1 266 ? -5.746 4.371 17.391 1 73 266 PHE B CA 1
ATOM 4357 C C . PHE B 1 266 ? -6.559 5.617 17.078 1 73 266 PHE B C 1
ATOM 4359 O O . PHE B 1 266 ? -6.008 6.711 16.953 1 73 266 PHE B O 1
ATOM 4366 N N . ARG B 1 267 ? -7.809 5.438 16.781 1 66.94 267 ARG B N 1
ATOM 4367 C CA . ARG B 1 267 ? -8.695 6.523 16.375 1 66.94 267 ARG B CA 1
ATOM 4368 C C . ARG B 1 267 ? -8.617 7.688 17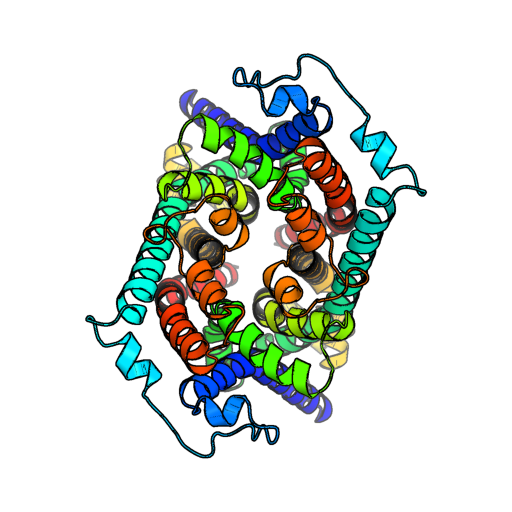.359 1 66.94 267 ARG B C 1
ATOM 4370 O O . ARG B 1 267 ? -8.539 8.852 16.953 1 66.94 267 ARG B O 1
ATOM 4377 N N . LYS B 1 268 ? -8.688 7.426 18.594 1 63.78 268 LYS B N 1
ATOM 4378 C CA . LYS B 1 268 ? -8.695 8.508 19.578 1 63.78 268 LYS B CA 1
ATOM 4379 C C . LYS B 1 268 ? -7.391 9.305 19.531 1 63.78 268 LYS B C 1
ATOM 4381 O O . LYS B 1 268 ? -7.395 10.516 19.734 1 63.78 268 LYS B O 1
ATOM 4386 N N . LEU B 1 269 ? -6.43 8.609 19.125 1 60.38 269 LEU B N 1
ATOM 4387 C CA . LEU B 1 269 ? -5.117 9.25 19.125 1 60.38 269 LEU B CA 1
ATOM 4388 C C . LEU B 1 269 ? -4.891 10.039 17.844 1 60.38 269 LEU B C 1
ATOM 4390 O O . LEU B 1 269 ? -4.199 11.055 17.844 1 60.38 269 LEU B O 1
ATOM 4394 N N . LEU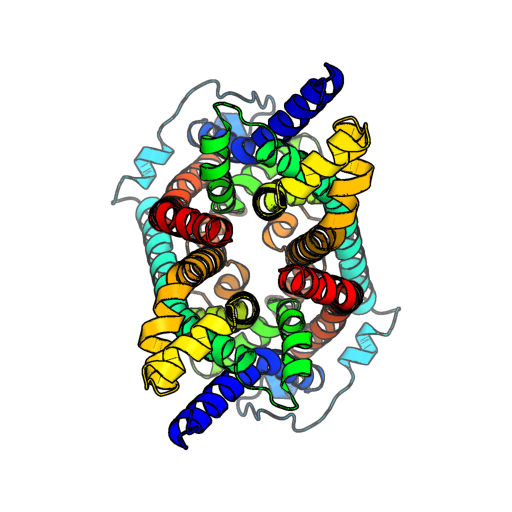 B 1 270 ? -5.492 9.477 16.75 1 59.16 270 LEU B N 1
ATOM 4395 C CA . LEU B 1 270 ? -5.324 10.125 15.461 1 59.16 270 LEU B CA 1
ATOM 4396 C C . LEU B 1 270 ? -6.133 11.414 15.391 1 59.16 270 LEU B C 1
ATOM 4398 O O . LEU B 1 270 ? -5.688 12.398 14.789 1 59.16 270 LEU B O 1
ATOM 4402 N N . ILE B 1 271 ? -7.293 11.398 15.883 1 53.56 271 ILE B N 1
ATOM 4403 C CA . ILE B 1 271 ? -8.156 12.578 15.898 1 53.56 271 ILE B CA 1
ATOM 4404 C C . ILE B 1 271 ? -7.566 13.648 16.812 1 53.56 271 ILE B C 1
ATOM 4406 O O . ILE B 1 271 ? -7.578 14.836 16.484 1 53.56 271 ILE B O 1
ATOM 4410 N N . SER B 1 272 ? -7.055 13.203 17.844 1 50.38 272 SER B N 1
ATOM 4411 C CA . SER B 1 272 ? -6.496 14.203 18.75 1 50.38 272 SER B CA 1
ATOM 4412 C C . SER B 1 272 ? -5.238 14.836 18.172 1 50.38 272 SER B C 1
ATOM 4414 O O . SER B 1 272 ? -4.977 16.016 18.391 1 50.38 272 SER B O 1
ATOM 4416 N N . GLY B 1 273 ? -4.418 14.133 17.547 1 46.31 273 GLY B N 1
ATOM 4417 C CA . GLY B 1 273 ? -3.172 14.641 17 1 46.31 273 GLY B CA 1
ATOM 4418 C C . GLY B 1 273 ? -3.377 15.617 15.852 1 46.31 273 GLY B C 1
ATOM 4419 O O . GLY B 1 273 ? -2.648 16.609 15.742 1 46.31 273 GLY B O 1
ATOM 4420 N N . LEU B 1 274 ? -4.379 15.336 14.977 1 44.06 274 LEU B N 1
ATOM 4421 C CA . LEU B 1 274 ? -4.68 16.219 13.852 1 44.06 274 LEU B CA 1
ATOM 4422 C C . LEU B 1 274 ? -5.352 17.5 14.336 1 44.06 274 LEU B C 1
ATOM 4424 O O . LEU B 1 274 ? -5.164 18.562 13.742 1 44.06 274 LEU B O 1
ATOM 4428 N N . THR B 1 275 ? -6.137 17.422 15.336 1 41.47 275 THR B N 1
ATOM 4429 C CA . THR B 1 275 ? -6.832 18.594 15.867 1 41.47 275 THR B CA 1
ATOM 4430 C C . THR B 1 275 ? -5.902 19.438 16.734 1 41.47 275 THR B C 1
ATOM 4432 O O . THR B 1 275 ? -6.113 20.641 16.906 1 41.47 275 THR B O 1
ATOM 4435 N N . SER B 1 276 ? -5.031 18.859 17.406 1 42.19 276 SER B N 1
ATOM 4436 C CA . SER B 1 276 ? -4.207 19.656 18.312 1 42.19 276 SER B CA 1
ATOM 4437 C C . SER B 1 276 ? -3.244 20.547 17.531 1 42.19 276 SER B C 1
ATOM 4439 O O . SER B 1 276 ? -2.812 21.594 18.031 1 42.19 276 SER B O 1
ATOM 4441 N N . GLY B 1 277 ? -2.82 20.203 16.375 1 38.5 277 GLY B N 1
ATOM 4442 C CA . GLY B 1 277 ? -2.021 21.156 15.602 1 38.5 277 GLY B CA 1
ATOM 4443 C C . GLY B 1 277 ? -2.799 22.375 15.172 1 38.5 277 GLY B C 1
ATOM 4444 O O . GLY B 1 277 ? -2.215 23.359 14.688 1 38.5 277 GLY B O 1
ATOM 4445 N N . SER B 1 278 ? -4.098 22.328 14.922 1 35.09 278 SER B N 1
ATOM 4446 C CA . SER B 1 278 ? -4.91 23.453 14.5 1 35.09 278 SER B CA 1
ATOM 4447 C C . SER B 1 278 ? -5.105 24.453 15.641 1 35.09 278 SER B C 1
ATOM 4449 O O . SER B 1 278 ? -5.496 25.594 15.406 1 35.09 278 SER B O 1
ATOM 4451 N N . VAL B 1 279 ? -5.234 24.078 16.844 1 33.22 279 VAL B N 1
ATOM 4452 C CA . VAL B 1 279 ? -5.695 25.047 17.844 1 33.22 279 VAL B CA 1
ATOM 4453 C C . VAL B 1 279 ? -4.527 25.922 18.281 1 33.22 279 VAL B C 1
ATOM 4455 O O . VAL B 1 279 ? -4.727 26.922 18.984 1 33.22 279 VAL B O 1
ATOM 4458 N N . LYS B 1 280 ? -3.254 25.516 18.312 1 35.97 280 LYS B N 1
ATOM 4459 C CA . LYS B 1 280 ? -2.424 26.469 19.047 1 35.97 280 LYS B CA 1
ATOM 4460 C C . LYS B 1 280 ? -1.991 27.625 18.156 1 35.97 280 LYS B C 1
ATOM 4462 O O . LYS B 1 280 ? -1.08 28.375 18.516 1 35.97 280 LYS B O 1
ATOM 4467 N N . GLY B 1 281 ? -2.594 27.75 16.922 1 31.41 281 GLY B N 1
ATOM 4468 C CA . GLY B 1 281 ? -2.404 29.109 16.469 1 31.41 281 GLY B CA 1
ATOM 4469 C C . GLY B 1 281 ? -3.512 30.047 16.922 1 31.41 281 GLY B C 1
ATOM 4470 O O . GLY B 1 281 ? -4.609 29.609 17.266 1 31.41 281 GLY B O 1
#

Solvent-accessible surface area (backbone atoms only — not comparable to full-atom values): 29320 Å² total; per-residue (Å²): 112,82,77,48,68,66,58,51,49,52,41,51,48,40,48,47,51,49,44,46,44,46,46,38,50,55,54,48,24,54,49,38,25,26,22,47,63,75,54,70,73,40,88,73,68,57,93,59,62,94,50,81,39,62,62,48,56,52,44,44,69,30,76,88,33,67,62,17,49,54,49,53,43,8,47,49,41,32,49,50,30,25,51,52,22,45,70,55,30,48,60,50,18,50,53,33,8,45,43,62,46,70,48,88,52,90,60,43,64,56,45,68,66,43,35,64,51,49,66,50,49,51,62,63,30,44,47,52,56,45,41,58,54,26,58,74,69,66,47,50,58,33,63,65,54,53,17,52,52,49,25,40,64,45,34,42,58,44,18,48,54,39,19,55,50,50,59,64,51,58,63,64,60,55,49,51,34,45,72,73,65,38,43,62,66,50,29,37,65,68,46,48,45,63,73,39,44,27,60,51,51,49,46,48,49,50,52,35,53,50,47,52,65,50,46,67,64,54,64,69,42,36,78,50,78,84,64,30,31,41,50,55,54,52,57,54,49,56,39,94,89,52,71,48,57,20,50,40,15,42,52,28,57,60,58,30,46,62,54,42,54,52,49,59,66,43,42,67,43,45,55,47,45,64,52,56,68,63,60,81,108,114,81,77,46,69,65,60,52,48,51,40,51,49,38,48,48,51,48,45,46,44,46,48,38,50,55,53,48,25,51,48,38,24,26,23,48,63,76,52,71,74,38,90,72,69,58,94,57,62,95,48,82,38,61,61,48,54,53,44,46,70,31,77,87,33,68,61,17,48,53,49,53,42,7,45,49,40,31,49,50,28,26,50,53,24,46,68,55,28,48,58,50,18,49,52,34,6,44,44,62,45,71,48,88,52,91,61,44,63,57,44,67,65,44,36,64,50,50,68,48,48,50,62,62,31,44,47,53,58,45,42,58,52,25,58,73,68,66,46,49,57,35,64,65,54,52,18,53,52,50,25,40,63,46,32,43,59,45,18,48,55,40,18,55,50,50,60,65,52,58,64,64,61,54,49,50,35,45,70,73,64,37,43,60,67,49,29,39,66,69,47,50,45,64,74,38,44,29,59,51,51,48,45,47,49,50,52,35,51,51,49,53,64,50,46,69,64,53,64,69,43,37,79,50,78,84,62,30,31,42,50,56,55,52,60,55,48,54,40,92,90,52,71,48,58,20,49,39,15,42,51,30,56,62,58,30,46,61,56,44,53,51,49,59,68,42,41,68,44,43,54,48,43,64,50,55,70,63,60,81,107

Sequence (562 aa):
MKEKFSEKTIYYIATLIFIIFTLGPIIWCFIISITPENEMLKETASLLPSSITLGNYKEILNPSTQSHVILFNGIKNSLTISVITLLIGIPISVITGFTFSKYRFKGRNFMMKFILITTVIPVFTTIIPIYGIFSEYNMLDSLFWISVIYVSSFIPMNTWIMMTYFNSIPKGIWEAAEVDGCNEREAFFKVILPVSTPIIFACMLIMFLMSWNQFQIPLILTSSQENKVVTLIMSEFMSRDSISYGMIATCGIFSIIPPTIIAILFRKLLISGLTSGSVKGMKEKFSEKTIYYIATLIFIIFTLGPIIWCFIISITPENEMLKETASLLPSSITLGNYKEILNPSTQSHVILFNGIKNSLTISVITLLIGIPISVITGFTFSKYRFKGRNFMMKFILITTVIPVFTTIIPIYGIFSEYNMLDSLFWISVIYVSSFIPMNTWIMMTYFNSIPKGIWEAAEVDGCNEREAFFKVILPVSTPIIFACMLIMFLMSWNQFQIPLILTSSQENKVVTLIMSEFMSRDSISYGMIATCGIFSIIPPTIIAILFRKLLISGLTSGSVKG

Radius of gyration: 24.54 Å; Cα contacts (8 Å, |Δi|>4): 724; chains: 2; bounding box: 66×68×62 Å

Organism: NCBI:txid1533

Foldseek 3Di:
DPCPPVNVVVVVVVVVVVCCVPCVVVVQLVQLLQADQVQVPDPPVDSHHPGGHCVLVVQLPDPVHPNVVLLVLQLVLLVVLLVLLLVPQLVVLQVLLLCLQPDDDPCSVVCLVCLVVLLVPDPCVPQVVVLVVCVVVVVFADSNVLSVVLSVNLNSVSSNLNNVVNNVDDCVLVVVCVVVVDDPVCSCVPGVCVLCVLSSLVSSLVSSVCSLQDDPNCVRRRDDSSNHHNNVSLVCCCPPVDRSSNNSSSSVVVSVVVSVVSCVVSVVSNVVSVVVVPPPD/DPCPPVNVVVVVVVVVVVCCVPCVVVVQLVQLLQADQVQVPDPPVDSHHPGGHCVLVVQLPDPVHPNVVLLVLQLVLLVVLLVLLLVPQLVVLLVLLLCLQPDDDPCSVVCLVCLVVLLVDDPCVPQVVVLVVCVVVVVFADSNVLSVVLSVNLNSVSSNLNNVVNNVDDCVLVVVCVVVVDDPVCSCVPGVCVLCVLSSLVSSLVSSVCSLQDDPNCVRRRDDSSNHHNNVSLVCCCPPPDRSSNNSSSSVVVSVPVSVVSCVVSVVSNVVSVVVVPPVD

Nearest PDB structures (foldseek):
  8ja7-assembly1_B  TM=8.631E-01  e=1.076E-11  Mycobacterium tuberculosis H37Rv
  7cad-assembly1_B  TM=8.543E-01  e=1.174E-11  Mycolicibacterium smegmatis MC2 155
  3puv-assembly1_G  TM=8.353E-01  e=2.163E-11  Escherichia coli K-12
  8hpn-assembly1_B  TM=8.898E-01  e=7.032E-11  Mycolicibacterium smegmatis MC2 155
  8y5f-assembly1_C  TM=8.658E-01  e=2.100E-06  Escherichia coli

pLDDT: mean 80.87, std 13.84, range [30.91, 98.0]

Secondary structure (DSSP, 8-state):
----HHHHHHHHHHHHHHHHHHHHHHHHHHHHHTS-HHHHSSS---SS-SS---HHHHHHH-TTSHHHHHHHHHHHHHHHHHHHHHHHHHHHHHHHHHHHHH---TTHHHHHHHGGGGGGS-HHHHHHHHHHHHHHTT--S-HHHHHHHHHHHHHHHHHHHHHHHHHHS-HHHHHHHHHTT--HHHHIIIIIHHHTHHHHHHHHHHHHHHHHH--HHHHHH--SGGG--HHHHHHHTB-SS-B-HHHHHHHHHHHHHHHHHHHHHHHHHHHHHHHHHHHT-/----HHHHHHHHHHHHHHHHHHHHHHHHHHHHHTS-HHHHSSS---SS-SS---HHHHHHH-TTSHHHHHHHHHHHHHHHHHHHHHHHHHHHHHHHHHHHHH---TTHHHHHHHGGGGGGS-HHHHHHHHHHHHHHTT--S-HHHHHHHHHHHHHHHHHHHHHHHHHHS-HHHHHHHHHTT--HHHHIIIIIHHHTHHHHHHHHHHHHHHHHH--HHHHHH--SGGG--HHHHHHHTT-TT---HHHHHHHHHHHHHHHHHHHHHHHHHHHHHHHHHHHT-